Protein AF-0000000081799185 (afdb_homodimer)

Secondary structure (DSSP, 8-state):
--HHHHHHHHHHHHHHHTT--HHHHHHHHHHHHHT-TTSSSSTTPPP-TTS---EEEEEEETTT--EEEEEEE-SBS-HHHHHHHHHHHHHT-S-GGGPPPPSEEEHHHHHHHHHHHTPPB--HHHH--HHHHHHHHHHHHHHHHHHHHHHTT------------------------GGGS----EEEEEE-TTS-EEEEEEE--STTPPTTB--GGGSTTTSEEEE--BTTTB-EEEEEEEE-HHHHHHTTHHHHHHHHHHH-SS-HHHHHHHHHIIIIIT-GGGTT-SS--EEEEEEEEETTTEEEEEEEESSSEEEEEE--TT-SS-EEEEEE--TT--TTT--EEEEEEEPPP-/--HHHHHHHHHHHHHHHTT--HHHHHHHHHHHHHT-TTSSSSTTPPP-TTS---EEEEEEETTT--EEEEEEE-SBS-HHHHHHHHHHHHHT-S-GGGPPPPSEEEHHHHHHHHHHHTPPB--HHHH--HHHHHHHHHHHHHHHHHHHHHHTT------------------------GGGS----EEEEEE-TTS-EEEEEEE--STTPPTTB--GGGSTTTSEEEE---SSS--EEEEEEEE-HHHHHHTTHHHHHHHHHHH-SS-HHHHHHHHHIIIIIT-GGGTT-SS--EEEEEEEEETTTEEEEEEEESSSEEEEEE--TT-SS-EEEEEE--TT--TTT--EEEEEEEPPP-

InterPro domains:
  IPR000246 Peptidase T2, asparaginase 2 [PF01112] (11-325)
  IPR000246 Peptidase T2, asparaginase 2 [PTHR10188] (12-331)
  IPR029055 Nucleophile aminohydrolases, N-terminal [SSF56235] (9-328)
  IPR037464 Threonine aspartase 1 [cd04514] (6-342)

Organism: Acanthaster planci (NCBI:txid133434)

pLDDT: mean 87.76, std 18.67, range [28.98, 98.94]

Structure (mmCIF, N/CA/C/O backbone):
data_AF-0000000081799185-model_v1
#
loop_
_entity.id
_entity.type
_entity.pdbx_description
1 polymer 'Threonine aspartase 1-like isoform X2'
#
loop_
_atom_site.group_PDB
_atom_site.id
_atom_site.type_symbol
_atom_site.label_atom_id
_atom_site.label_alt_id
_atom_site.label_comp_id
_atom_site.label_asym_id
_atom_site.label_entity_id
_atom_site.label_seq_id
_atom_site.pdbx_PDB_ins_code
_atom_site.Cartn_x
_atom_site.Cartn_y
_atom_site.Cartn_z
_atom_site.occupancy
_atom_site.B_iso_or_equiv
_atom_site.auth_seq_id
_atom_site.auth_comp_id
_atom_site.auth_asym_id
_atom_site.auth_atom_id
_atom_site.pdbx_PDB_model_num
ATOM 1 N N . MET A 1 1 ? -13.062 -27.797 -14.539 1 36.69 1 MET A N 1
ATOM 2 C CA . MET A 1 1 ? -12.711 -26.656 -13.719 1 36.69 1 MET A CA 1
ATOM 3 C C . MET A 1 1 ? -11.352 -26.859 -13.055 1 36.69 1 MET A C 1
ATOM 5 O O . MET A 1 1 ? -10.664 -25.891 -12.727 1 36.69 1 MET A O 1
ATOM 9 N N . PRO A 1 2 ? -11.117 -28.219 -12.625 1 44.5 2 PRO A N 1
ATOM 10 C CA . PRO A 1 2 ? -9.93 -28.719 -11.93 1 44.5 2 PRO A CA 1
ATOM 11 C C . PRO A 1 2 ? -8.672 -28.672 -12.797 1 44.5 2 PRO A C 1
ATOM 13 O O . PRO A 1 2 ? -7.566 -28.906 -12.305 1 44.5 2 PRO A O 1
ATOM 16 N N . VAL A 1 3 ? -8.898 -28.375 -14.062 1 45.75 3 VAL A N 1
ATOM 17 C CA . VAL A 1 3 ? -7.82 -28.672 -15 1 45.75 3 VAL A CA 1
ATOM 18 C C . VAL A 1 3 ? -6.746 -27.594 -14.914 1 45.75 3 VAL A C 1
ATOM 20 O O . VAL A 1 3 ? -5.551 -27.891 -14.953 1 45.75 3 VAL A O 1
ATOM 23 N N . VAL A 1 4 ? -7.137 -26.297 -14.625 1 57.84 4 VAL A N 1
ATOM 24 C CA . VAL A 1 4 ? -6.168 -25.219 -14.75 1 57.84 4 VAL A CA 1
ATOM 25 C C . VAL A 1 4 ? -5.121 -25.328 -13.648 1 57.84 4 VAL A C 1
ATOM 27 O O . VAL A 1 4 ? -3.918 -25.328 -13.922 1 57.84 4 VAL A O 1
ATOM 30 N N . PRO A 1 5 ? -5.539 -25.766 -12.453 1 62.56 5 PRO A N 1
ATOM 31 C CA . PRO A 1 5 ? -4.504 -25.766 -11.414 1 62.56 5 PRO A CA 1
ATOM 32 C C . PRO A 1 5 ? -3.547 -26.938 -11.539 1 62.56 5 PRO A C 1
ATOM 34 O O . PRO A 1 5 ? -2.344 -26.797 -11.312 1 62.56 5 PRO A O 1
ATOM 37 N N . ALA A 1 6 ? -4.043 -28.047 -12.133 1 68 6 ALA A N 1
ATOM 38 C CA . ALA A 1 6 ? -3.158 -29.219 -12.195 1 68 6 ALA A CA 1
ATOM 39 C C . ALA A 1 6 ? -2.066 -29.016 -13.242 1 68 6 ALA A C 1
ATOM 41 O O . ALA A 1 6 ? -0.887 -29.25 -12.969 1 68 6 ALA A O 1
ATOM 42 N N . CYS A 1 7 ? -2.439 -28.531 -14.297 1 78.44 7 CYS A N 1
ATOM 43 C CA . CYS A 1 7 ? -1.465 -28.312 -15.359 1 78.44 7 CYS A CA 1
ATOM 44 C C . CYS A 1 7 ? -0.487 -27.203 -14.977 1 78.44 7 CYS A C 1
ATOM 46 O O . CYS A 1 7 ? 0.708 -27.297 -15.258 1 78.44 7 CYS A O 1
ATOM 48 N N . LEU A 1 8 ? -0.99 -26.344 -14.266 1 89.5 8 LEU A N 1
ATOM 49 C CA . LEU A 1 8 ? -0.182 -25.188 -13.867 1 89.5 8 LEU A CA 1
ATOM 50 C C . LEU A 1 8 ? 0.955 -25.625 -12.945 1 89.5 8 LEU A C 1
ATOM 52 O O . LEU A 1 8 ? 2.105 -25.219 -13.148 1 89.5 8 LEU A O 1
ATOM 56 N N . VAL A 1 9 ? 0.681 -26.469 -11.992 1 90.69 9 VAL A N 1
ATOM 57 C CA . VAL A 1 9 ? 1.696 -26.828 -11.008 1 90.69 9 VAL A CA 1
ATOM 58 C C . VAL A 1 9 ? 2.73 -27.75 -11.648 1 90.69 9 VAL A C 1
ATOM 60 O O . VAL A 1 9 ? 3.908 -27.734 -11.281 1 90.69 9 VAL A O 1
ATOM 63 N N . CYS A 1 10 ? 2.289 -28.5 -12.656 1 91.06 10 CYS A N 1
ATOM 64 C CA . CYS A 1 10 ? 3.232 -29.328 -13.391 1 91.06 10 CYS A CA 1
ATOM 65 C C . CYS A 1 10 ? 4.227 -28.484 -14.172 1 91.06 10 CYS A C 1
ATOM 67 O O . CYS A 1 10 ? 5.426 -28.75 -14.164 1 91.06 10 CYS A O 1
ATOM 69 N N . ILE A 1 11 ? 3.688 -27.516 -14.758 1 91.5 11 ILE A N 1
ATOM 70 C CA . ILE A 1 11 ? 4.535 -26.609 -15.523 1 91.5 11 ILE A CA 1
ATOM 71 C C . ILE A 1 11 ? 5.504 -25.891 -14.578 1 91.5 11 ILE A C 1
ATOM 73 O O . ILE A 1 11 ? 6.695 -25.781 -14.875 1 91.5 11 ILE A O 1
ATOM 77 N N . ALA A 1 12 ? 5 -25.391 -13.516 1 93.94 12 ALA A N 1
ATOM 78 C CA . ALA A 1 12 ? 5.832 -24.703 -12.523 1 93.94 12 ALA A CA 1
ATOM 79 C C . ALA A 1 12 ? 6.922 -25.625 -11.984 1 93.94 12 ALA A C 1
ATOM 81 O O . ALA A 1 12 ? 8.07 -25.203 -11.836 1 93.94 12 ALA A O 1
ATOM 82 N N . MET A 1 13 ? 6.566 -26.891 -11.75 1 94.06 13 MET A N 1
ATOM 83 C CA . MET A 1 13 ? 7.535 -27.844 -11.219 1 94.06 13 MET A CA 1
ATOM 84 C C . MET A 1 13 ? 8.617 -28.156 -12.25 1 94.06 13 MET A C 1
ATOM 86 O O . MET A 1 13 ? 9.789 -28.312 -11.898 1 94.06 13 MET A O 1
ATOM 90 N N . LYS A 1 14 ? 8.219 -28.25 -13.445 1 94.25 14 LYS A N 1
ATOM 91 C CA . LYS A 1 14 ? 9.203 -28.438 -14.508 1 94.25 14 LYS A CA 1
ATOM 92 C C . LYS A 1 14 ? 10.211 -27.297 -14.531 1 94.25 14 LYS A C 1
ATOM 94 O O . LYS A 1 14 ? 11.406 -27.516 -14.711 1 94.25 14 LYS A O 1
ATOM 99 N N . MET A 1 15 ? 9.719 -26.078 -14.359 1 96.38 15 MET A N 1
ATOM 100 C CA . MET A 1 15 ? 10.602 -24.922 -14.32 1 96.38 15 MET A CA 1
ATOM 101 C C . MET A 1 15 ? 11.594 -25.031 -13.164 1 96.38 15 MET A C 1
ATOM 103 O O . MET A 1 15 ? 12.766 -24.688 -13.32 1 96.38 15 MET A O 1
ATOM 107 N N . ILE A 1 16 ? 11.133 -25.516 -12.062 1 95 16 ILE A N 1
ATOM 108 C CA . ILE A 1 16 ? 12 -25.672 -10.891 1 95 16 ILE A CA 1
ATOM 109 C C . ILE A 1 16 ? 13.062 -26.719 -11.172 1 95 16 ILE A C 1
ATOM 111 O O . ILE A 1 16 ? 14.234 -26.531 -10.852 1 95 16 ILE A O 1
ATOM 115 N N . HIS A 1 17 ? 12.648 -27.812 -11.773 1 93.62 17 HIS A N 1
ATOM 116 C CA . HIS A 1 17 ? 13.586 -28.875 -12.141 1 93.62 17 HIS A CA 1
ATOM 117 C C . HIS A 1 17 ? 14.633 -28.359 -13.133 1 93.62 17 HIS A C 1
ATOM 119 O O . HIS A 1 17 ? 15.781 -28.797 -13.102 1 93.62 17 HIS A O 1
ATOM 125 N N . ASP A 1 18 ? 14.188 -27.422 -13.953 1 96.25 18 ASP A N 1
ATOM 126 C CA . ASP A 1 18 ? 15.102 -26.812 -14.914 1 96.25 18 ASP A CA 1
ATOM 127 C C . ASP A 1 18 ? 15.945 -25.719 -14.266 1 96.25 18 ASP A C 1
ATOM 129 O O . ASP A 1 18 ? 16.609 -24.953 -14.961 1 96.25 18 ASP A O 1
ATOM 133 N N . ARG A 1 19 ? 15.828 -25.484 -13.008 1 96.25 19 ARG A N 1
ATOM 134 C CA . ARG A 1 19 ? 16.641 -24.609 -12.164 1 96.25 19 ARG A CA 1
ATOM 135 C C . ARG A 1 19 ? 16.312 -23.141 -12.43 1 96.25 19 ARG A C 1
ATOM 137 O O . ARG A 1 19 ? 17.203 -22.281 -12.336 1 96.25 19 ARG A O 1
ATOM 144 N N . CYS A 1 20 ? 15.07 -22.938 -12.867 1 97.25 20 CYS A N 1
ATOM 145 C CA . CYS A 1 20 ? 14.609 -21.547 -12.922 1 97.25 20 CYS A CA 1
ATOM 146 C C . CYS A 1 20 ? 14.492 -20.953 -11.531 1 97.25 20 CYS A C 1
ATOM 148 O O . CYS A 1 20 ? 14.258 -21.672 -10.555 1 97.25 20 CYS A O 1
ATOM 150 N N . CYS A 1 21 ? 14.727 -19.609 -11.477 1 97.81 21 CYS A N 1
ATOM 151 C CA . CYS A 1 21 ? 14.625 -18.969 -10.172 1 97.81 21 CYS A CA 1
ATOM 152 C C . CYS A 1 21 ? 13.164 -18.812 -9.75 1 97.81 21 CYS A C 1
ATOM 154 O O . CYS A 1 21 ? 12.266 -18.828 -10.594 1 97.81 21 CYS A O 1
ATOM 156 N N . ALA A 1 22 ? 12.93 -18.734 -8.461 1 98.44 22 ALA A N 1
ATOM 157 C CA . ALA A 1 22 ? 11.586 -18.656 -7.883 1 98.44 22 ALA A CA 1
ATOM 158 C C . ALA A 1 22 ? 10.781 -17.531 -8.516 1 98.44 22 ALA A C 1
ATOM 160 O O . ALA A 1 22 ? 9.586 -17.672 -8.781 1 98.44 22 ALA A O 1
ATOM 161 N N . LEU A 1 23 ? 11.414 -16.406 -8.742 1 98.69 23 LEU A N 1
ATOM 162 C CA . LEU A 1 23 ? 10.773 -15.219 -9.305 1 98.69 23 LEU A CA 1
ATOM 163 C C . LEU A 1 23 ? 10.18 -15.531 -10.68 1 98.69 23 LEU A C 1
ATOM 165 O O . LEU A 1 23 ? 9.047 -15.156 -10.969 1 98.69 23 LEU A O 1
ATOM 169 N N . ASP A 1 24 ? 10.898 -16.234 -11.508 1 98.56 24 ASP A N 1
ATOM 170 C CA . ASP A 1 24 ? 10.43 -16.625 -12.836 1 98.56 24 ASP A CA 1
ATOM 171 C C . ASP A 1 24 ? 9.289 -17.625 -12.742 1 98.56 24 ASP A C 1
ATOM 173 O O . ASP A 1 24 ? 8.344 -17.578 -13.531 1 98.56 24 ASP A O 1
ATOM 177 N N . VAL A 1 25 ? 9.383 -18.5 -11.812 1 98.31 25 VAL A N 1
ATOM 178 C CA . VAL A 1 25 ? 8.406 -19.578 -11.664 1 98.31 25 VAL A CA 1
ATOM 179 C C . VAL A 1 25 ? 7.047 -18.984 -11.281 1 98.31 25 VAL A C 1
ATOM 181 O O . VAL A 1 25 ? 6.035 -19.297 -11.914 1 98.31 25 VAL A O 1
ATOM 184 N N . VAL A 1 26 ? 7.016 -18.109 -10.266 1 98.62 26 VAL A N 1
ATOM 185 C CA . VAL A 1 26 ? 5.73 -17.578 -9.836 1 98.62 26 VAL A CA 1
ATOM 186 C C . VAL A 1 26 ? 5.176 -16.641 -10.906 1 98.62 26 VAL A C 1
ATOM 188 O O . VAL A 1 26 ? 3.959 -16.562 -11.094 1 98.62 26 VAL A O 1
ATOM 191 N N . SER A 1 27 ? 6.055 -15.883 -11.578 1 98.62 27 SER A N 1
ATOM 192 C CA . SER A 1 27 ? 5.613 -15.023 -12.672 1 98.62 27 SER A CA 1
ATOM 193 C C . SER A 1 27 ? 4.93 -15.844 -13.766 1 98.62 27 SER A C 1
ATOM 195 O O . SER A 1 27 ? 3.854 -15.477 -14.242 1 98.62 27 SER A O 1
ATOM 197 N N . ALA A 1 28 ? 5.543 -16.938 -14.148 1 97.88 28 ALA A N 1
ATOM 198 C CA . ALA A 1 28 ? 4.984 -17.797 -15.18 1 97.88 28 ALA A CA 1
ATOM 199 C C . ALA A 1 28 ? 3.676 -18.438 -14.719 1 97.88 28 ALA A C 1
ATOM 201 O O . ALA A 1 28 ? 2.711 -18.516 -15.484 1 97.88 28 ALA A O 1
ATOM 202 N N . ALA A 1 29 ? 3.68 -18.891 -13.516 1 97.25 29 ALA A N 1
ATOM 203 C CA . ALA A 1 29 ? 2.496 -19.547 -12.961 1 97.25 29 ALA A CA 1
ATOM 204 C C . ALA A 1 29 ? 1.297 -18.594 -12.961 1 97.25 29 ALA A C 1
ATOM 206 O O . ALA A 1 29 ? 0.21 -18.969 -13.414 1 97.25 29 ALA A O 1
ATOM 207 N N . VAL A 1 30 ? 1.476 -17.391 -12.508 1 97.88 30 VAL A N 1
ATOM 208 C CA . VAL A 1 30 ? 0.372 -16.438 -12.414 1 97.88 30 VAL A CA 1
ATOM 209 C C . VAL A 1 30 ? -0.035 -15.977 -13.812 1 97.88 30 VAL A C 1
ATOM 211 O O . VAL A 1 30 ? -1.217 -15.75 -14.078 1 97.88 30 VAL A O 1
ATOM 214 N N . ALA A 1 31 ? 0.946 -15.875 -14.695 1 97.69 31 ALA A N 1
ATOM 215 C CA . ALA A 1 31 ? 0.608 -15.531 -16.078 1 97.69 31 ALA A CA 1
ATOM 216 C C . ALA A 1 31 ? -0.328 -16.562 -16.688 1 97.69 31 ALA A C 1
ATOM 218 O O . ALA A 1 31 ? -1.259 -16.219 -17.422 1 97.69 31 ALA A O 1
ATOM 219 N N . ILE A 1 32 ? -0.082 -17.844 -16.422 1 96.25 32 ILE A N 1
ATOM 220 C CA . ILE A 1 32 ? -0.935 -18.906 -16.906 1 96.25 32 ILE A CA 1
ATOM 221 C C . ILE A 1 32 ? -2.342 -18.766 -16.328 1 96.25 32 ILE A C 1
ATOM 223 O O . ILE A 1 32 ? -3.332 -18.938 -17.047 1 96.25 32 ILE A O 1
ATOM 227 N N . LEU A 1 33 ? -2.375 -18.406 -15.102 1 95.25 33 LEU A N 1
ATOM 228 C CA . LEU A 1 33 ? -3.672 -18.203 -14.469 1 95.25 33 LEU A CA 1
ATOM 229 C C . LEU A 1 33 ? -4.387 -17 -15.062 1 95.25 33 LEU A C 1
ATOM 231 O O . LEU A 1 33 ? -5.609 -17.016 -15.227 1 95.25 33 LEU A O 1
ATOM 235 N N . GLU A 1 34 ? -3.646 -15.938 -15.383 1 96.31 34 GLU A N 1
ATOM 236 C CA . GLU A 1 34 ? -4.207 -14.742 -16 1 96.31 34 GLU A CA 1
ATOM 237 C C . GLU A 1 34 ? -4.75 -15.055 -17.391 1 96.31 34 GLU A C 1
ATOM 239 O O . GLU A 1 34 ? -5.59 -14.312 -17.922 1 96.31 34 GLU A O 1
ATOM 244 N N . ASP A 1 35 ? -4.285 -16.109 -17.984 1 95.25 35 ASP A N 1
ATOM 245 C CA . ASP A 1 35 ? -4.711 -16.5 -19.328 1 95.25 35 ASP A CA 1
ATOM 246 C C . ASP A 1 35 ? -5.961 -17.375 -19.266 1 95.25 35 ASP A C 1
ATOM 248 O O . ASP A 1 35 ? -6.535 -17.719 -20.297 1 95.25 35 ASP A O 1
ATOM 252 N N . SER A 1 36 ? -6.379 -17.766 -18.094 1 92.19 36 SER A N 1
ATOM 253 C CA . SER A 1 36 ? -7.543 -18.641 -17.938 1 92.19 36 SER A CA 1
ATOM 254 C C . SER A 1 36 ? -8.828 -17.828 -17.875 1 92.19 36 SER A C 1
ATOM 256 O O . SER A 1 36 ? -8.938 -16.891 -17.078 1 92.19 36 SER A O 1
ATOM 258 N N . PRO A 1 37 ? -9.852 -18.25 -18.594 1 91.81 37 PRO A N 1
ATOM 259 C CA . PRO A 1 37 ? -11.125 -17.531 -18.562 1 91.81 37 PRO A CA 1
ATOM 260 C C . PRO A 1 37 ? -11.914 -17.797 -17.281 1 91.81 37 PRO A C 1
ATOM 262 O O . PRO A 1 37 ? -12.945 -17.172 -17.031 1 91.81 37 PRO A O 1
ATOM 265 N N . PHE A 1 38 ? -11.359 -18.656 -16.438 1 88.12 38 PHE A N 1
ATOM 266 C CA . PHE A 1 38 ? -12.109 -19.078 -15.266 1 88.12 38 PHE A CA 1
ATOM 267 C C . PHE A 1 38 ? -11.633 -18.328 -14.023 1 88.12 38 PHE A C 1
ATOM 269 O O . PHE A 1 38 ? -12.133 -18.578 -12.922 1 88.12 38 PHE A O 1
ATOM 276 N N . THR A 1 39 ? -10.711 -17.469 -14.195 1 91.44 39 THR A N 1
ATOM 277 C CA . THR A 1 39 ? -10.18 -16.719 -13.062 1 91.44 39 THR A CA 1
ATOM 278 C C . THR A 1 39 ? -10.539 -15.242 -13.18 1 91.44 39 THR A C 1
ATOM 280 O O . THR A 1 39 ? -11.031 -14.797 -14.219 1 91.44 39 THR A O 1
ATOM 283 N N . ASN A 1 40 ? -10.414 -14.516 -12.094 1 94.19 40 ASN A N 1
ATOM 284 C CA . ASN A 1 40 ? -10.641 -13.07 -12.055 1 94.19 40 ASN A CA 1
ATOM 285 C C . ASN A 1 40 ? -9.32 -12.305 -12.078 1 94.19 40 ASN A C 1
ATOM 287 O O . ASN A 1 40 ? -9 -11.594 -11.125 1 94.19 40 ASN A O 1
ATOM 291 N N . ALA A 1 41 ? -8.578 -12.461 -13.109 1 95.94 41 ALA A N 1
ATOM 292 C CA . ALA A 1 41 ? -7.293 -11.828 -13.398 1 95.94 41 ALA A CA 1
ATOM 293 C C . ALA A 1 41 ? -6.949 -11.945 -14.883 1 95.94 41 ALA A C 1
ATOM 295 O O . ALA A 1 41 ? -6.957 -13.047 -15.438 1 95.94 41 ALA A O 1
ATOM 296 N N . GLY A 1 42 ? -6.566 -10.828 -15.484 1 96.06 42 GLY A N 1
ATOM 297 C CA . GLY A 1 42 ? -6.391 -10.93 -16.922 1 96.06 42 GLY A CA 1
ATOM 298 C C . GLY A 1 42 ? -7.664 -11.312 -17.656 1 96.06 42 GLY A C 1
ATOM 299 O O . GLY A 1 42 ? -8.695 -10.656 -17.5 1 96.06 42 GLY A O 1
ATOM 300 N N . ILE A 1 43 ? -7.574 -12.336 -18.438 1 95.25 43 ILE A N 1
ATOM 301 C CA . ILE A 1 43 ? -8.781 -12.836 -19.094 1 95.25 43 ILE A CA 1
ATOM 302 C C . ILE A 1 43 ? -9.781 -13.305 -18.047 1 95.25 43 ILE A C 1
ATOM 304 O O . ILE A 1 43 ? -9.422 -14.023 -17.109 1 95.25 43 ILE A O 1
ATOM 308 N N . GLY A 1 44 ? -11.023 -12.836 -18.188 1 94.12 44 GLY A N 1
ATOM 309 C CA . GLY A 1 44 ? -12.055 -13.258 -17.266 1 94.12 44 GLY A CA 1
ATOM 310 C C . GLY A 1 44 ? -12.188 -12.344 -16.062 1 94.12 44 GLY A C 1
ATOM 311 O O . GLY A 1 44 ? -12.93 -12.648 -15.125 1 94.12 44 GLY A O 1
ATOM 312 N N . SER A 1 45 ? -11.539 -11.203 -16.078 1 96 45 SER A N 1
ATOM 313 C CA . SER A 1 45 ? -11.594 -10.25 -14.977 1 96 45 SER A CA 1
ATOM 314 C C . SER A 1 45 ? -12.977 -9.625 -14.844 1 96 45 SER A C 1
ATOM 316 O O . SER A 1 45 ? -13.672 -9.438 -15.844 1 96 45 SER A O 1
ATOM 318 N N . ASN A 1 46 ? -13.289 -9.336 -13.609 1 95.06 46 ASN A N 1
ATOM 319 C CA . ASN A 1 46 ? -14.492 -8.547 -13.359 1 95.06 46 ASN A CA 1
ATOM 320 C C . ASN A 1 46 ? -14.43 -7.188 -14.039 1 95.06 46 ASN A C 1
ATOM 322 O O . ASN A 1 46 ? -13.352 -6.617 -14.211 1 95.06 46 ASN A O 1
ATOM 326 N N . LEU A 1 47 ? -15.609 -6.734 -14.375 1 95.56 47 LEU A N 1
ATOM 327 C CA . LEU A 1 47 ? -15.68 -5.43 -15.023 1 95.56 47 LEU A CA 1
ATOM 328 C C . LEU A 1 47 ? -16.031 -4.344 -14.008 1 95.56 47 LEU A C 1
ATOM 330 O O . LEU A 1 47 ? -16.781 -4.582 -13.07 1 95.56 47 LEU A O 1
ATOM 334 N N . ASN A 1 48 ? -15.422 -3.158 -14.227 1 96 48 ASN A N 1
ATOM 335 C CA . ASN A 1 48 ? -15.742 -2.037 -13.352 1 96 48 ASN A CA 1
ATOM 336 C C . ASN A 1 48 ? -17.047 -1.364 -13.75 1 96 48 ASN A C 1
ATOM 338 O O . ASN A 1 48 ? -17.734 -1.827 -14.664 1 96 48 ASN A O 1
ATOM 342 N N . LEU A 1 49 ? -17.422 -0.3 -13.086 1 95 49 LEU A N 1
ATOM 343 C CA . LEU A 1 49 ? -18.703 0.389 -13.289 1 95 49 LEU A CA 1
ATOM 344 C C . LEU A 1 49 ? -18.859 0.814 -14.742 1 95 49 LEU A C 1
ATOM 346 O O . LEU A 1 49 ? -19.984 0.898 -15.25 1 95 49 LEU A O 1
ATOM 350 N N . CYS A 1 50 ? -17.734 1.039 -15.414 1 94.62 50 CYS A N 1
ATOM 351 C CA . CYS A 1 50 ? -17.766 1.541 -16.781 1 94.62 50 CYS A CA 1
ATOM 352 C C . CYS A 1 50 ? -17.625 0.402 -17.781 1 94.62 50 CYS A C 1
ATOM 354 O O . CYS A 1 50 ? -17.516 0.639 -18.984 1 94.62 50 CYS A O 1
ATOM 356 N N . GLY A 1 51 ? -17.547 -0.79 -17.312 1 94.5 51 GLY A N 1
ATOM 357 C CA . GLY A 1 51 ? -17.469 -1.94 -18.188 1 94.5 51 GLY A CA 1
ATOM 358 C C . GLY A 1 51 ? -16.062 -2.211 -18.688 1 94.5 51 GLY A C 1
ATOM 359 O O . GLY A 1 51 ? -15.875 -2.854 -19.719 1 94.5 51 GLY A O 1
ATOM 360 N N . ASN A 1 52 ? -15.094 -1.682 -17.984 1 96.06 52 ASN A N 1
ATOM 361 C CA . ASN A 1 52 ? -13.703 -1.892 -18.375 1 96.06 52 ASN A CA 1
ATOM 362 C C . ASN A 1 52 ? -13 -2.863 -17.422 1 96.06 52 ASN A C 1
ATOM 364 O O . ASN A 1 52 ? -13.469 -3.092 -16.297 1 96.06 52 ASN A O 1
ATOM 368 N N . VAL A 1 53 ? -11.93 -3.457 -17.984 1 97.31 53 VAL A N 1
ATOM 369 C CA . VAL A 1 53 ? -11.078 -4.316 -17.172 1 97.31 53 VAL A CA 1
ATOM 370 C C . VAL A 1 53 ? -9.906 -3.51 -16.609 1 97.31 53 VAL A C 1
ATOM 372 O O . VAL A 1 53 ? -9.172 -2.875 -17.375 1 97.31 53 VAL A O 1
ATOM 375 N N . GLU A 1 54 ? -9.766 -3.451 -15.367 1 98.25 54 GLU A N 1
ATOM 376 C CA . GLU A 1 54 ? -8.602 -2.916 -14.664 1 98.25 54 GLU A CA 1
ATOM 377 C C . GLU A 1 54 ? -8.039 -3.93 -13.672 1 98.25 54 GLU A C 1
ATOM 379 O O . GLU A 1 54 ? -8.734 -4.344 -12.742 1 98.25 54 GLU A O 1
ATOM 384 N N . CYS A 1 55 ? -6.766 -4.246 -13.82 1 98.56 55 CYS A N 1
ATOM 385 C CA . CYS A 1 55 ? -6.195 -5.289 -12.984 1 98.56 55 CYS A CA 1
ATOM 386 C C . CYS A 1 55 ? -5.176 -4.707 -12.008 1 98.56 55 CYS A C 1
ATOM 388 O O . CYS A 1 55 ? -4.527 -3.705 -12.312 1 98.56 55 CYS A O 1
ATOM 390 N N . ASP A 1 56 ? -5.098 -5.32 -10.867 1 98.81 56 ASP A N 1
ATOM 391 C CA . ASP A 1 56 ? -4.016 -5.156 -9.898 1 98.81 56 ASP A CA 1
ATOM 392 C C . ASP A 1 56 ? -3.125 -6.398 -9.859 1 98.81 56 ASP A C 1
ATOM 394 O O . ASP A 1 56 ? -3.609 -7.523 -10 1 98.81 56 ASP A O 1
ATOM 398 N N . ALA A 1 57 ? -1.84 -6.172 -9.656 1 98.94 57 ALA A N 1
ATOM 399 C CA . ALA A 1 57 ? -0.926 -7.301 -9.508 1 98.94 57 ALA A CA 1
ATOM 400 C C . ALA A 1 57 ? 0.355 -6.883 -8.789 1 98.94 57 ALA A C 1
ATOM 402 O O . ALA A 1 57 ? 0.687 -5.695 -8.742 1 98.94 57 ALA A O 1
ATOM 403 N N . SER A 1 58 ? 1.013 -7.848 -8.219 1 98.94 58 SER A N 1
ATOM 404 C CA . SER A 1 58 ? 2.326 -7.609 -7.633 1 98.94 58 SER A CA 1
ATOM 405 C C . SER A 1 58 ? 3.129 -8.898 -7.527 1 98.94 58 SER A C 1
ATOM 407 O O . SER A 1 58 ? 2.566 -10 -7.602 1 98.94 58 SER A O 1
ATOM 409 N N . ILE A 1 59 ? 4.387 -8.758 -7.41 1 98.94 59 ILE A N 1
ATOM 410 C CA . ILE A 1 59 ? 5.336 -9.852 -7.266 1 98.94 59 ILE A CA 1
ATOM 411 C C . ILE A 1 59 ? 6.48 -9.422 -6.344 1 98.94 59 ILE A C 1
ATOM 413 O O . ILE A 1 59 ? 6.859 -8.25 -6.32 1 98.94 59 ILE A O 1
ATOM 417 N N . MET A 1 60 ? 6.91 -10.32 -5.523 1 98.94 60 MET A N 1
ATOM 418 C CA . MET A 1 60 ? 8 -10.023 -4.605 1 98.94 60 MET A CA 1
ATOM 419 C C . MET A 1 60 ? 9.055 -11.125 -4.641 1 98.94 60 MET A C 1
ATOM 421 O O . MET A 1 60 ? 8.719 -12.312 -4.676 1 98.94 60 MET A O 1
ATOM 425 N N . ASP A 1 61 ? 10.273 -10.703 -4.691 1 98.81 61 ASP A N 1
ATOM 426 C CA . ASP A 1 61 ? 11.414 -11.609 -4.668 1 98.81 61 ASP A CA 1
ATOM 427 C C . ASP A 1 61 ? 12.016 -11.703 -3.268 1 98.81 61 ASP A C 1
ATOM 429 O O . ASP A 1 61 ? 12.5 -10.703 -2.729 1 98.81 61 ASP A O 1
ATOM 433 N N . GLY A 1 62 ? 12.07 -12.938 -2.76 1 98.38 62 GLY A N 1
ATOM 434 C CA . GLY A 1 62 ? 12.539 -13.125 -1.397 1 98.38 62 GLY A CA 1
ATOM 435 C C . GLY A 1 62 ? 14.031 -12.891 -1.244 1 98.38 62 GLY A C 1
ATOM 436 O O . GLY A 1 62 ? 14.508 -12.562 -0.155 1 98.38 62 GLY A O 1
ATOM 437 N N . ARG A 1 63 ? 14.742 -13.031 -2.254 1 96.75 63 ARG A N 1
ATOM 438 C CA . ARG A 1 63 ? 16.203 -12.906 -2.197 1 96.75 63 ARG A CA 1
ATOM 439 C C . ARG A 1 63 ? 16.625 -11.438 -2.211 1 96.75 63 ARG A C 1
ATOM 441 O O . ARG A 1 63 ? 17.344 -10.984 -1.322 1 96.75 63 ARG A O 1
ATOM 448 N N . SER A 1 64 ? 16.156 -10.75 -3.184 1 97.12 64 SER A N 1
ATOM 449 C CA . SER A 1 64 ? 16.562 -9.352 -3.326 1 97.12 64 SER A CA 1
ATOM 450 C C . SER A 1 64 ? 15.656 -8.438 -2.504 1 97.12 64 SER A C 1
ATOM 452 O O . SER A 1 64 ? 15.977 -7.258 -2.305 1 97.12 64 SER A O 1
ATOM 454 N N . LEU A 1 65 ? 14.492 -8.945 -2.141 1 98.19 65 LEU A N 1
ATOM 455 C CA . LEU A 1 65 ? 13.461 -8.234 -1.402 1 98.19 65 LEU A CA 1
ATOM 456 C C . LEU A 1 65 ? 12.883 -7.098 -2.24 1 98.19 65 LEU A C 1
ATOM 458 O O . LEU A 1 65 ? 12.305 -6.152 -1.697 1 98.19 65 LEU A O 1
ATOM 462 N N . GLN A 1 66 ? 13.102 -7.195 -3.602 1 98.38 66 GLN A N 1
ATOM 463 C CA . GLN A 1 66 ? 12.461 -6.25 -4.512 1 98.38 66 GLN A CA 1
ATOM 464 C C . GLN A 1 66 ? 10.984 -6.582 -4.699 1 98.38 66 GLN A C 1
ATOM 466 O O . GLN A 1 66 ? 10.578 -7.734 -4.547 1 98.38 66 GLN A O 1
ATOM 471 N N . TYR A 1 67 ? 10.281 -5.535 -5.012 1 98.75 67 TYR A N 1
ATOM 472 C CA . TYR A 1 67 ? 8.828 -5.582 -5.152 1 98.75 67 TYR A CA 1
ATOM 473 C C . TYR A 1 67 ? 8.375 -4.836 -6.402 1 98.75 67 TYR A C 1
ATOM 475 O O . TYR A 1 67 ? 8.875 -3.746 -6.695 1 98.75 67 TYR A O 1
ATOM 483 N N . GLY A 1 68 ? 7.543 -5.434 -7.219 1 98.88 68 GLY A N 1
ATOM 484 C CA . GLY A 1 68 ? 6.934 -4.809 -8.383 1 98.88 68 GLY A CA 1
ATOM 485 C C . GLY A 1 68 ? 5.422 -4.93 -8.398 1 98.88 68 GLY A C 1
ATOM 486 O O . GLY A 1 68 ? 4.875 -6.008 -8.164 1 98.88 68 GLY A O 1
ATOM 487 N N . ALA A 1 69 ? 4.746 -3.795 -8.672 1 98.94 69 ALA A N 1
ATOM 488 C CA . ALA A 1 69 ? 3.289 -3.838 -8.641 1 98.94 69 ALA A CA 1
ATOM 489 C C . ALA A 1 69 ? 2.689 -2.891 -9.68 1 98.94 69 ALA A C 1
ATOM 491 O O . ALA A 1 69 ? 3.297 -1.874 -10.023 1 98.94 69 ALA A O 1
ATOM 492 N N . VAL A 1 70 ? 1.519 -3.238 -10.125 1 98.94 70 VAL A N 1
ATOM 493 C CA . VAL A 1 70 ? 0.695 -2.369 -10.961 1 98.94 70 VAL A CA 1
ATOM 494 C C . VAL A 1 70 ? -0.716 -2.283 -10.383 1 98.94 70 VAL A C 1
ATOM 496 O O . VAL A 1 70 ? -1.183 -3.217 -9.727 1 98.94 70 VAL A O 1
ATOM 499 N N . GLY A 1 71 ? -1.324 -1.169 -10.555 1 98.88 71 GLY A N 1
ATOM 500 C CA . GLY A 1 71 ? -2.686 -0.955 -10.086 1 98.88 71 GLY A CA 1
ATOM 501 C C . GLY A 1 71 ? -3.586 -0.34 -11.141 1 98.88 71 GLY A C 1
ATOM 502 O O . GLY A 1 71 ? -3.15 0.512 -11.922 1 98.88 71 GLY A O 1
ATOM 503 N N . ALA A 1 72 ? -4.824 -0.835 -11.133 1 98.75 72 ALA A N 1
ATOM 504 C CA . ALA A 1 72 ? -5.828 -0.346 -12.07 1 98.75 72 ALA A CA 1
ATOM 505 C C . ALA A 1 72 ? -5.277 -0.31 -13.492 1 98.75 72 ALA A C 1
ATOM 507 O O . ALA A 1 72 ? -5.418 0.693 -14.195 1 98.75 72 ALA A O 1
ATOM 508 N N . LEU A 1 73 ? -4.582 -1.324 -13.852 1 98.75 73 LEU A N 1
ATOM 509 C CA . LEU A 1 73 ? -3.951 -1.426 -15.164 1 98.75 73 LEU A CA 1
ATOM 510 C C . LEU A 1 73 ? -4.914 -2.021 -16.188 1 98.75 73 LEU A C 1
ATOM 512 O O . LEU A 1 73 ? -5.441 -3.115 -15.977 1 98.75 73 LEU A O 1
ATOM 516 N N . SER A 1 74 ? -5.148 -1.33 -17.203 1 97.94 74 SER A N 1
ATOM 517 C CA . 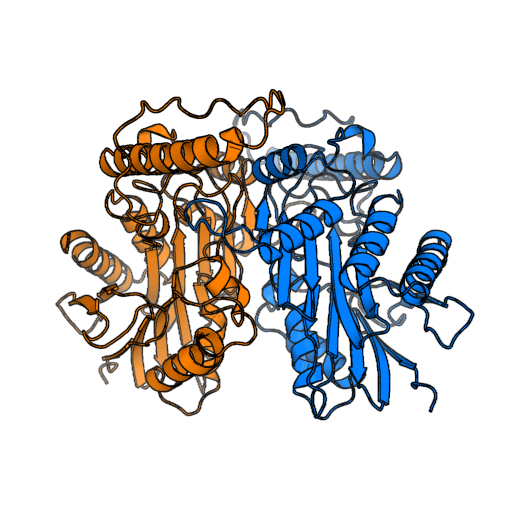SER A 1 74 ? -5.934 -1.816 -18.328 1 97.94 74 SER A CA 1
ATOM 518 C C . SER A 1 74 ? -5.055 -2.059 -19.547 1 97.94 74 SER A C 1
ATOM 520 O O . SER A 1 74 ? -3.934 -1.554 -19.625 1 97.94 74 SER A O 1
ATOM 522 N N . GLY A 1 75 ? -5.523 -2.896 -20.359 1 97.44 75 GLY A N 1
ATOM 523 C CA . GLY A 1 75 ? -4.891 -3.043 -21.672 1 97.44 75 GLY A CA 1
ATOM 524 C C . GLY A 1 75 ? -3.736 -4.027 -21.656 1 97.44 75 GLY A C 1
ATOM 525 O O . GLY A 1 75 ? -2.926 -4.047 -22.594 1 97.44 75 GLY A O 1
ATOM 526 N N . VAL A 1 76 ? -3.564 -4.789 -20.656 1 98.19 76 VAL A N 1
ATOM 527 C CA . VAL A 1 76 ? -2.504 -5.789 -20.578 1 98.19 76 VAL A CA 1
ATOM 528 C C . VAL A 1 76 ? -3.09 -7.133 -20.156 1 98.19 76 VAL A C 1
ATOM 530 O O . VAL A 1 76 ? -3.768 -7.227 -19.125 1 98.19 76 VAL A O 1
ATOM 533 N N . GLN A 1 77 ? -2.836 -8.148 -20.938 1 98 77 GLN A N 1
ATOM 534 C CA . GLN A 1 77 ? -3.387 -9.469 -20.656 1 98 77 GLN A CA 1
ATOM 535 C C . GLN A 1 77 ? -2.748 -10.086 -19.422 1 98 77 GLN A C 1
ATOM 537 O O . GLN A 1 77 ? -3.42 -10.781 -18.656 1 98 77 GLN A O 1
ATOM 542 N N . ASN A 1 78 ? -1.43 -9.844 -19.328 1 98.5 78 ASN A N 1
ATOM 543 C CA . ASN A 1 78 ? -0.687 -10.406 -18.203 1 98.5 78 ASN A CA 1
ATOM 544 C C . ASN A 1 78 ? -0.04 -9.312 -17.359 1 98.5 78 ASN A C 1
ATOM 546 O O . ASN A 1 78 ? 1.172 -9.102 -17.438 1 98.5 78 ASN A O 1
ATOM 550 N N . PRO A 1 79 ? -0.785 -8.742 -16.438 1 98.81 79 PRO A N 1
ATOM 551 C CA . PRO A 1 79 ? -0.228 -7.711 -15.562 1 98.81 79 PRO A CA 1
ATOM 552 C C . PRO A 1 79 ? 1 -8.188 -14.789 1 98.81 79 PRO A C 1
ATOM 554 O O . PRO A 1 79 ? 1.899 -7.395 -14.508 1 98.81 79 PRO A O 1
ATOM 557 N N . ILE A 1 80 ? 1.096 -9.453 -14.5 1 98.88 80 ILE A N 1
ATOM 558 C CA . ILE A 1 80 ? 2.182 -9.992 -13.68 1 98.88 80 ILE A CA 1
ATOM 559 C C . ILE A 1 80 ? 3.506 -9.844 -14.422 1 98.88 80 ILE A C 1
ATOM 561 O O . ILE A 1 80 ? 4.562 -9.695 -13.805 1 98.88 80 ILE A O 1
ATOM 565 N N . LYS A 1 81 ? 3.414 -9.852 -15.703 1 98.81 81 LYS A N 1
ATOM 566 C CA . LYS A 1 81 ? 4.6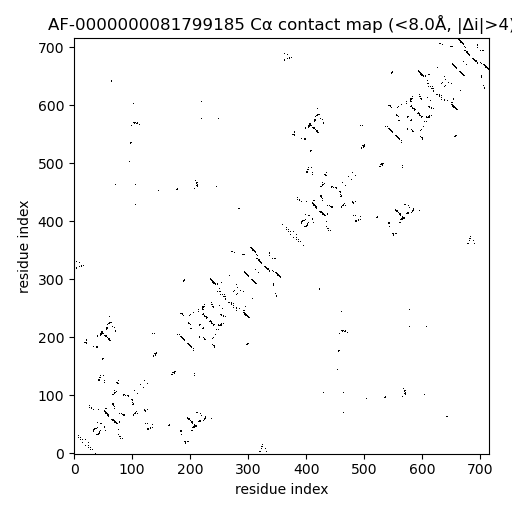29 -9.672 -16.5 1 98.81 81 LYS A CA 1
ATOM 567 C C . LYS A 1 81 ? 5.172 -8.25 -16.359 1 98.81 81 LYS A C 1
ATOM 569 O O . LYS A 1 81 ? 6.383 -8.039 -16.391 1 98.81 81 LYS A O 1
ATOM 574 N N . VAL A 1 82 ? 4.285 -7.312 -16.25 1 98.94 82 VAL A N 1
ATOM 575 C CA . VAL A 1 82 ? 4.715 -5.938 -16 1 98.94 82 VAL A CA 1
ATOM 576 C C . VAL A 1 82 ? 5.395 -5.84 -14.641 1 98.94 82 VAL A C 1
ATOM 578 O O . VAL A 1 82 ? 6.441 -5.203 -14.508 1 98.94 82 VAL A O 1
ATOM 581 N N . CYS A 1 83 ? 4.844 -6.508 -13.648 1 98.94 83 CYS A N 1
ATOM 582 C CA . CYS A 1 83 ? 5.422 -6.508 -12.312 1 98.94 83 CYS A CA 1
ATOM 583 C C . CYS A 1 83 ? 6.824 -7.109 -12.32 1 98.94 83 CYS A C 1
ATOM 585 O O . CYS A 1 83 ? 7.742 -6.562 -11.711 1 98.94 83 CYS A O 1
ATOM 587 N N . ARG A 1 84 ? 6.953 -8.195 -13.008 1 98.81 84 ARG A N 1
ATOM 588 C CA . ARG A 1 84 ? 8.258 -8.844 -13.109 1 98.81 84 ARG A CA 1
ATOM 589 C C . ARG A 1 84 ? 9.273 -7.926 -13.773 1 98.81 84 ARG A C 1
ATOM 591 O O . ARG A 1 84 ? 10.43 -7.867 -13.359 1 98.81 84 ARG A O 1
ATOM 598 N N . ALA A 1 85 ? 8.828 -7.266 -14.797 1 98.75 85 ALA A N 1
ATOM 599 C CA . ALA A 1 85 ? 9.695 -6.336 -15.508 1 98.75 85 ALA A CA 1
ATOM 600 C C . ALA A 1 85 ? 10.141 -5.188 -14.602 1 98.75 85 ALA A C 1
ATOM 602 O O . ALA A 1 85 ? 11.273 -4.723 -14.688 1 98.75 85 ALA A O 1
ATOM 603 N N . LEU A 1 86 ? 9.289 -4.73 -13.781 1 98.81 86 LEU A N 1
ATOM 604 C CA . LEU A 1 86 ? 9.625 -3.668 -12.844 1 98.81 86 LEU A CA 1
ATOM 605 C C . LEU A 1 86 ? 10.75 -4.102 -11.914 1 98.81 86 LEU A C 1
ATOM 607 O O . LEU A 1 86 ? 11.68 -3.332 -11.648 1 98.81 86 LEU A O 1
ATOM 611 N N . ILE A 1 87 ? 10.68 -5.328 -11.422 1 98.62 87 ILE A N 1
ATOM 612 C CA . ILE A 1 87 ? 11.734 -5.84 -10.555 1 98.62 87 ILE A CA 1
ATOM 613 C C . ILE A 1 87 ? 13.055 -5.91 -11.32 1 98.62 87 ILE A C 1
ATOM 615 O O . ILE A 1 87 ? 14.109 -5.559 -10.789 1 98.62 87 ILE A O 1
ATOM 619 N N . GLN A 1 88 ? 12.93 -6.363 -12.547 1 97.94 88 GLN A N 1
ATOM 620 C CA . GLN A 1 88 ? 14.133 -6.441 -13.367 1 97.94 88 GLN A CA 1
ATOM 621 C C . GLN A 1 88 ? 14.789 -5.066 -13.523 1 97.94 88 GLN A C 1
ATOM 623 O O . GLN A 1 88 ? 16.016 -4.945 -13.445 1 97.94 88 GLN A O 1
ATOM 628 N N . GLU A 1 89 ? 14.008 -4.043 -13.742 1 97.44 89 GLU A N 1
ATOM 629 C CA . GLU A 1 89 ? 14.531 -2.688 -13.867 1 97.44 89 GLU A CA 1
ATOM 630 C C . GLU A 1 89 ? 15.156 -2.219 -12.555 1 97.44 89 GLU A C 1
ATOM 632 O O . GLU A 1 89 ? 16.188 -1.549 -12.555 1 97.44 89 GLU A O 1
ATOM 637 N N . GLN A 1 90 ? 14.555 -2.547 -11.484 1 97.25 90 GLN A N 1
ATOM 638 C CA . GLN A 1 90 ? 15.078 -2.182 -10.172 1 97.25 90 GLN A CA 1
ATOM 639 C C . GLN A 1 90 ? 16.438 -2.814 -9.93 1 97.25 90 GLN A C 1
ATOM 641 O O . GLN A 1 90 ? 17.344 -2.176 -9.375 1 97.25 90 GLN A O 1
ATOM 646 N N . MET A 1 91 ? 16.594 -4.02 -10.375 1 95.88 91 MET A N 1
ATOM 647 C CA . MET A 1 91 ? 17.828 -4.777 -10.141 1 95.88 91 MET A CA 1
ATOM 648 C C . MET A 1 91 ? 19 -4.176 -10.914 1 95.88 91 MET A C 1
ATOM 650 O O . MET A 1 91 ? 20.156 -4.422 -10.578 1 95.88 91 MET A O 1
ATOM 654 N N . LYS A 1 92 ? 18.672 -3.334 -11.891 1 95.38 92 LYS A N 1
ATOM 655 C CA . LYS A 1 92 ? 19.719 -2.691 -12.68 1 95.38 92 LYS A CA 1
ATOM 656 C C . LYS A 1 92 ? 20.297 -1.488 -11.945 1 95.38 92 LYS A C 1
ATOM 658 O O . LYS A 1 92 ? 21.344 -0.958 -12.336 1 95.38 92 LYS A O 1
ATOM 663 N N . GLY A 1 93 ? 19.672 -1.117 -10.898 1 92.44 93 GLY A N 1
ATOM 664 C CA . GLY A 1 93 ? 20.125 0.056 -10.164 1 92.44 93 GLY A CA 1
ATOM 665 C C . GLY A 1 93 ? 19.438 1.333 -10.594 1 92.44 93 GLY A C 1
ATOM 666 O O . GLY A 1 93 ? 18.375 1.286 -11.234 1 92.44 93 GLY A O 1
ATOM 667 N N . PRO A 1 94 ? 20.016 2.482 -10.211 1 91.44 94 PRO A N 1
ATOM 668 C CA . PRO A 1 94 ? 19.375 3.76 -10.531 1 91.44 94 PRO A CA 1
ATOM 669 C C . PRO A 1 94 ? 19.312 4.027 -12.031 1 91.44 94 PRO A C 1
ATOM 671 O O . PRO A 1 94 ? 20.188 3.582 -12.781 1 91.44 94 PRO A O 1
ATOM 674 N N . LEU A 1 95 ? 18.25 4.707 -12.422 1 91.81 95 LEU A N 1
ATOM 675 C CA . LEU A 1 95 ? 18.094 5.148 -13.805 1 91.81 95 LEU A CA 1
ATOM 676 C C . LEU A 1 95 ? 19.047 6.305 -14.109 1 91.81 95 LEU A C 1
ATOM 678 O O . LEU A 1 95 ? 19.812 6.734 -13.242 1 91.81 95 LEU A O 1
ATOM 682 N N . SER A 1 96 ? 19.016 6.719 -15.375 1 88.75 96 SER A N 1
ATOM 683 C CA . SER A 1 96 ? 19.859 7.836 -15.781 1 88.75 96 SER A CA 1
ATOM 684 C C . SER A 1 96 ? 19.672 9.039 -14.867 1 88.75 96 SER A C 1
ATOM 686 O O . SER A 1 96 ? 18.547 9.344 -14.461 1 88.75 96 SER A O 1
ATOM 688 N N . CYS A 1 97 ? 20.781 9.68 -14.531 1 87.88 97 CYS A N 1
ATOM 689 C CA . CYS A 1 97 ? 20.812 10.875 -13.695 1 87.88 97 CYS A CA 1
ATOM 690 C C . CYS A 1 97 ? 20.375 10.547 -12.266 1 87.88 97 CYS A C 1
ATOM 692 O O . CYS A 1 97 ? 19.828 11.406 -11.57 1 87.88 97 CYS A O 1
ATOM 694 N N . GLY A 1 98 ? 20.484 9.297 -11.891 1 87.38 98 GLY A N 1
ATOM 695 C CA . GLY A 1 98 ? 20.266 8.891 -10.516 1 87.38 98 GLY A CA 1
ATOM 696 C C . GLY A 1 98 ? 18.797 8.758 -10.164 1 87.38 98 GLY A C 1
ATOM 697 O O . GLY A 1 98 ? 18.422 8.695 -8.992 1 87.38 98 GLY A O 1
ATOM 698 N N . ARG A 1 99 ? 17.969 8.719 -11.148 1 91.31 99 ARG A N 1
ATOM 699 C CA . ARG A 1 99 ? 16.531 8.586 -10.898 1 91.31 99 ARG A CA 1
ATOM 700 C C . ARG A 1 99 ? 16.203 7.215 -10.32 1 91.31 99 ARG A C 1
ATOM 702 O O . ARG A 1 99 ? 16.891 6.234 -10.594 1 91.31 99 ARG A O 1
ATOM 709 N N . ILE A 1 100 ? 15.203 7.195 -9.539 1 92.69 100 ILE A N 1
ATOM 710 C CA . ILE A 1 100 ? 14.82 5.973 -8.844 1 92.69 100 ILE A CA 1
ATOM 711 C C . ILE A 1 100 ? 13.828 5.18 -9.695 1 92.69 100 ILE A C 1
ATOM 713 O O . ILE A 1 100 ? 12.789 5.707 -10.102 1 92.69 100 ILE A O 1
ATOM 717 N N . PRO A 1 101 ? 14.188 3.926 -9.984 1 96.19 101 PRO A N 1
ATOM 718 C CA . PRO A 1 101 ? 13.195 3.109 -10.68 1 96.19 101 PRO A CA 1
ATOM 719 C C . PRO A 1 101 ? 11.93 2.879 -9.859 1 96.19 101 PRO A C 1
ATOM 721 O O . PRO A 1 101 ? 12.016 2.639 -8.648 1 96.19 101 PRO A O 1
ATOM 724 N N . PRO A 1 102 ? 10.82 2.896 -10.516 1 97.94 102 PRO A N 1
ATOM 725 C CA . PRO A 1 102 ? 9.57 2.742 -9.758 1 97.94 102 PRO A CA 1
ATOM 726 C C . PRO A 1 102 ? 9.328 1.305 -9.305 1 97.94 102 PRO A C 1
ATOM 728 O O . PRO A 1 102 ? 9.656 0.36 -10.023 1 97.94 102 PRO A O 1
ATOM 731 N N . CYS A 1 103 ? 8.672 1.188 -8.109 1 98.25 103 CYS A N 1
ATOM 732 C CA . CYS A 1 103 ? 8.195 -0.098 -7.613 1 98.25 103 CYS A CA 1
ATOM 733 C C . CYS A 1 103 ? 6.746 -0.339 -8.031 1 98.25 103 CYS A C 1
ATOM 735 O O . CYS A 1 103 ? 6.332 -1.483 -8.219 1 98.25 103 CYS A O 1
ATOM 737 N N . VAL A 1 104 ? 6.023 0.729 -8.078 1 98.88 104 VAL A N 1
ATOM 738 C CA . VAL A 1 104 ? 4.582 0.641 -8.305 1 98.88 104 VAL A CA 1
ATOM 739 C C . VAL A 1 104 ? 4.168 1.631 -9.391 1 98.88 104 VAL A C 1
ATOM 741 O O . VAL A 1 104 ? 4.477 2.822 -9.305 1 98.88 104 VAL A O 1
ATOM 744 N N . LEU A 1 105 ? 3.504 1.147 -10.375 1 98.94 105 LEU A N 1
ATOM 745 C CA . LEU A 1 105 ? 2.918 1.978 -11.422 1 98.94 105 LEU A CA 1
ATOM 746 C C . LEU A 1 105 ? 1.421 1.721 -11.547 1 98.94 105 LEU A C 1
ATOM 748 O O . LEU A 1 105 ? 0.964 0.589 -11.375 1 98.94 105 LEU A O 1
ATOM 752 N N . VAL A 1 106 ? 0.682 2.814 -11.914 1 98.94 106 VAL A N 1
ATOM 753 C CA . VAL A 1 106 ? -0.767 2.643 -11.961 1 98.94 106 VAL A CA 1
ATOM 754 C C . VAL A 1 106 ? -1.326 3.291 -13.227 1 98.94 106 VAL A C 1
ATOM 756 O O . VAL A 1 106 ? -0.66 4.117 -13.852 1 98.94 106 VAL A O 1
ATOM 759 N N . GLY A 1 107 ? -2.502 2.857 -13.586 1 98.5 107 GLY A N 1
ATOM 760 C CA . GLY A 1 107 ? -3.301 3.502 -14.617 1 98.5 107 GLY A CA 1
ATOM 761 C C . GLY A 1 107 ? -2.602 3.561 -15.961 1 98.5 107 GLY A C 1
ATOM 762 O O . GLY A 1 107 ? -1.913 2.615 -16.359 1 98.5 107 GLY A O 1
ATOM 763 N N . ASN A 1 108 ? -2.832 4.656 -16.625 1 97.94 108 ASN A N 1
ATOM 764 C CA . ASN A 1 108 ? -2.295 4.844 -17.969 1 97.94 108 ASN A CA 1
ATOM 765 C C . ASN A 1 108 ? -0.77 4.902 -17.953 1 97.94 108 ASN A C 1
ATOM 767 O O . ASN A 1 108 ? -0.12 4.473 -18.906 1 97.94 108 ASN A O 1
ATOM 771 N N . GLY A 1 109 ? -0.275 5.422 -16.891 1 98.5 109 GLY A N 1
ATOM 772 C CA . GLY A 1 109 ? 1.174 5.438 -16.781 1 98.5 109 GLY A CA 1
ATOM 773 C C . GLY A 1 109 ? 1.787 4.051 -16.797 1 98.5 109 GLY A C 1
ATOM 774 O O . GLY A 1 109 ? 2.812 3.828 -17.453 1 98.5 109 GLY A O 1
ATOM 775 N N . ALA A 1 110 ? 1.139 3.162 -16.125 1 98.81 110 ALA A N 1
ATOM 776 C CA . ALA A 1 110 ? 1.604 1.777 -16.125 1 98.81 110 ALA A CA 1
ATOM 777 C C . ALA A 1 110 ? 1.527 1.164 -17.516 1 98.81 110 ALA A C 1
ATOM 779 O O . ALA A 1 110 ? 2.434 0.437 -17.922 1 98.81 110 ALA A O 1
ATOM 780 N N . LEU A 1 111 ? 0.431 1.452 -18.188 1 98.56 111 LEU A N 1
ATOM 781 C CA . LEU A 1 111 ? 0.267 0.94 -19.547 1 98.56 111 LEU A CA 1
ATOM 782 C C . LEU A 1 111 ? 1.364 1.469 -20.469 1 98.56 111 LEU A C 1
ATOM 784 O O . LEU A 1 111 ? 1.943 0.712 -21.25 1 98.56 111 LEU A O 1
ATOM 788 N N . GLN A 1 112 ? 1.616 2.73 -20.359 1 98.06 112 GLN A N 1
ATOM 789 C CA . GLN A 1 112 ? 2.664 3.336 -21.172 1 98.06 112 GLN A CA 1
ATOM 790 C C . GLN A 1 112 ? 4.023 2.709 -20.875 1 98.06 112 GLN A C 1
ATOM 792 O O . GLN A 1 112 ? 4.801 2.436 -21.797 1 98.06 112 GLN A O 1
ATOM 797 N N . TRP A 1 113 ? 4.301 2.537 -19.672 1 98.44 113 TRP A N 1
ATOM 798 C CA . TRP A 1 113 ? 5.555 1.908 -19.266 1 98.44 113 TRP A CA 1
ATOM 799 C C . TRP A 1 113 ? 5.672 0.505 -19.859 1 98.44 113 TRP A C 1
ATOM 801 O O . TRP A 1 113 ? 6.73 0.126 -20.359 1 98.44 113 TRP A O 1
ATOM 811 N N . ALA A 1 114 ? 4.598 -0.276 -19.75 1 98.56 114 ALA A N 1
ATOM 812 C CA . ALA A 1 114 ? 4.562 -1.636 -20.281 1 98.56 114 ALA A CA 1
ATOM 813 C C . ALA A 1 114 ? 4.828 -1.645 -21.781 1 98.56 114 ALA A C 1
ATOM 815 O O . ALA A 1 114 ? 5.621 -2.451 -22.266 1 98.56 114 ALA A O 1
ATOM 816 N N . ARG A 1 115 ? 4.172 -0.725 -22.422 1 97.44 115 ARG A N 1
ATOM 817 C CA . ARG A 1 115 ? 4.363 -0.598 -23.859 1 97.44 115 ARG A CA 1
ATOM 818 C C . ARG A 1 115 ? 5.824 -0.311 -24.203 1 97.44 115 ARG A C 1
ATOM 820 O O . ARG A 1 115 ? 6.398 -0.946 -25.078 1 97.44 115 ARG A O 1
ATOM 827 N N . ASN A 1 116 ? 6.395 0.593 -23.484 1 96.38 116 ASN A N 1
ATOM 828 C CA . ASN A 1 116 ? 7.781 0.978 -23.719 1 96.38 116 ASN A CA 1
ATOM 829 C C . ASN A 1 116 ? 8.742 -0.172 -23.422 1 96.38 116 ASN A C 1
ATOM 831 O O . ASN A 1 116 ? 9.805 -0.27 -24.031 1 96.38 116 ASN A O 1
ATOM 835 N N . TYR A 1 117 ? 8.367 -1.021 -22.516 1 96.44 117 TYR A N 1
ATOM 836 C CA . TYR A 1 117 ? 9.203 -2.158 -22.156 1 96.44 117 TYR A CA 1
ATOM 837 C C . TYR A 1 117 ? 9.07 -3.283 -23.172 1 96.44 117 TYR A C 1
ATOM 839 O O . TYR A 1 117 ? 9.875 -4.219 -23.188 1 96.44 117 TYR A O 1
ATOM 847 N N . GLY A 1 118 ? 7.992 -3.258 -23.984 1 97.12 118 GLY A N 1
ATOM 848 C CA . GLY A 1 118 ? 7.824 -4.254 -25.031 1 97.12 118 GLY A CA 1
ATOM 849 C C . GLY A 1 118 ? 6.711 -5.246 -24.734 1 97.12 118 GLY A C 1
ATOM 850 O O . GLY A 1 118 ? 6.605 -6.277 -25.391 1 97.12 118 GLY A O 1
ATOM 851 N N . ILE A 1 119 ? 5.957 -4.984 -23.734 1 97.44 119 ILE A N 1
ATOM 852 C CA . ILE A 1 119 ? 4.82 -5.848 -23.422 1 97.44 119 ILE A CA 1
ATOM 853 C C . ILE A 1 119 ? 3.643 -5.488 -24.328 1 97.44 119 ILE A C 1
ATOM 855 O O . ILE A 1 119 ? 3.295 -4.312 -24.469 1 97.44 119 ILE A O 1
ATOM 859 N N . GLN A 1 120 ? 3.047 -6.469 -24.906 1 94.94 120 GLN A N 1
ATOM 860 C CA . GLN A 1 120 ? 2 -6.266 -25.891 1 94.94 120 GLN A CA 1
ATOM 861 C C . GLN A 1 120 ? 0.718 -5.75 -25.25 1 94.94 120 GLN A C 1
ATOM 863 O O . GLN A 1 120 ? 0.254 -6.305 -24.25 1 94.94 120 GLN A O 1
ATOM 868 N N . GLU A 1 121 ? 0.257 -4.707 -25.812 1 96.38 121 GLU A N 1
ATOM 869 C CA . GLU A 1 121 ? -1.032 -4.176 -25.375 1 96.38 121 GLU A CA 1
ATOM 870 C C . GLU A 1 121 ? -2.186 -4.984 -25.969 1 96.38 121 GLU A C 1
ATOM 872 O O . GLU A 1 121 ? -2.061 -5.555 -27.047 1 96.38 121 GLU A O 1
ATOM 877 N N . THR A 1 122 ? -3.215 -5.074 -25.234 1 95.94 122 THR A N 1
ATOM 878 C CA . THR A 1 122 ? -4.414 -5.754 -25.703 1 95.94 122 THR A CA 1
ATOM 879 C C . THR A 1 122 ? -5.645 -4.867 -25.531 1 95.94 122 THR A C 1
ATOM 881 O O . THR A 1 122 ? -5.559 -3.789 -24.938 1 95.94 122 THR A O 1
ATOM 884 N N . THR A 1 123 ? -6.723 -5.285 -26.125 1 92.44 123 THR A N 1
ATOM 885 C CA . THR A 1 123 ? -7.973 -4.539 -26 1 92.44 123 THR A CA 1
ATOM 886 C C . THR A 1 123 ? -8.828 -5.113 -24.875 1 92.44 123 THR A C 1
ATOM 888 O O . THR A 1 123 ? -8.68 -6.281 -24.5 1 92.44 123 THR A O 1
ATOM 891 N N . THR A 1 124 ? -9.633 -4.281 -24.344 1 89.56 124 THR A N 1
ATOM 892 C CA . THR A 1 124 ? -10.562 -4.734 -23.312 1 89.56 124 THR A CA 1
ATOM 893 C C . THR A 1 124 ? -11.398 -5.906 -23.812 1 89.56 124 THR A C 1
ATOM 895 O O . THR A 1 124 ? -11.656 -6.859 -23.078 1 89.56 124 THR A O 1
ATOM 898 N N . SER A 1 125 ? -11.828 -5.848 -25.031 1 92.38 125 SER A N 1
ATOM 899 C CA . SER A 1 125 ? -12.695 -6.863 -25.609 1 92.38 125 SER A CA 1
ATOM 900 C C . SER A 1 125 ? -12.031 -8.234 -25.594 1 92.38 125 SER A C 1
ATOM 902 O O . SER A 1 125 ? -12.703 -9.258 -25.438 1 92.38 125 SER A O 1
ATOM 904 N N . SER A 1 126 ? -10.758 -8.227 -25.75 1 93.88 126 SER A N 1
ATOM 905 C CA . SER A 1 126 ? -10.023 -9.484 -25.781 1 93.88 126 SER A CA 1
ATOM 906 C C . SER A 1 126 ? -9.953 -10.125 -24.391 1 93.88 126 SER A C 1
ATOM 908 O O . SER A 1 126 ? -9.648 -11.305 -24.266 1 93.88 126 SER A O 1
ATOM 910 N N . LEU A 1 127 ? -10.188 -9.352 -23.422 1 95.75 127 LEU A N 1
ATOM 911 C CA . LEU A 1 127 ? -10.094 -9.844 -22.047 1 95.75 127 LEU A CA 1
ATOM 912 C C . LEU A 1 127 ? -11.461 -10.289 -21.547 1 95.75 127 LEU A C 1
ATOM 914 O O . LEU A 1 127 ? -11.57 -10.867 -20.453 1 95.75 127 LEU A O 1
ATOM 918 N N . LEU A 1 128 ? -12.484 -10.055 -22.328 1 94.5 128 LEU A N 1
ATOM 919 C CA . LEU A 1 128 ? -13.852 -10.352 -21.922 1 94.5 128 LEU A CA 1
ATOM 920 C C . LEU A 1 128 ? -14.227 -11.789 -22.281 1 94.5 128 LEU A C 1
ATOM 922 O O . LEU A 1 128 ? -13.82 -12.305 -23.328 1 94.5 128 LEU A O 1
ATOM 926 N N . THR A 1 129 ? -14.922 -12.367 -21.359 1 93.69 129 THR A N 1
ATOM 927 C CA . THR A 1 129 ? -15.547 -13.656 -21.625 1 93.69 129 THR A CA 1
ATOM 928 C C . THR A 1 129 ? -17.078 -13.531 -21.594 1 93.69 129 THR A C 1
ATOM 930 O O . THR A 1 129 ? -17.609 -12.539 -21.109 1 93.69 129 THR A O 1
ATOM 933 N N . LYS A 1 130 ? -17.734 -14.508 -22.156 1 93.12 130 LYS A N 1
ATOM 934 C CA . LYS A 1 130 ? -19.203 -14.516 -22.125 1 93.12 130 LYS A CA 1
ATOM 935 C C . LYS A 1 130 ? -19.719 -14.477 -20.688 1 93.12 130 LYS A C 1
ATOM 937 O O . LYS A 1 130 ? -20.688 -13.773 -20.391 1 93.12 130 LYS A O 1
ATOM 942 N N . SER A 1 131 ? -19.031 -15.203 -19.891 1 91.12 131 SER A N 1
ATOM 943 C CA . SER A 1 131 ? -19.438 -15.297 -18.5 1 91.12 131 SER A CA 1
ATOM 944 C C . SER A 1 131 ? -19.312 -13.953 -17.797 1 91.12 131 SER A C 1
ATOM 946 O O . SER A 1 131 ? -20.219 -13.547 -17.062 1 91.12 131 SER A O 1
ATOM 948 N N . THR A 1 132 ? -18.219 -13.25 -17.984 1 91.31 132 THR A N 1
ATOM 949 C CA . THR A 1 132 ? -17.984 -11.984 -17.297 1 91.31 132 THR A CA 1
ATOM 950 C C . THR A 1 132 ? -18.953 -10.914 -17.812 1 91.31 132 THR A C 1
ATOM 952 O O . THR A 1 132 ? -19.406 -10.07 -17.031 1 91.31 132 THR A O 1
ATOM 955 N N . LEU A 1 133 ? -19.219 -10.93 -19.062 1 93.19 133 LEU A N 1
ATOM 956 C CA . LEU A 1 133 ? -20.141 -9.969 -19.641 1 93.19 133 LEU A CA 1
ATOM 957 C C . LEU A 1 133 ? -21.547 -10.18 -19.109 1 93.19 133 LEU A C 1
ATOM 959 O O . LEU A 1 133 ? -22.25 -9.219 -18.797 1 93.19 133 LEU A O 1
ATOM 963 N N . SER A 1 134 ? -21.922 -11.414 -19.078 1 93.56 134 SER A N 1
ATOM 964 C CA . SER A 1 134 ? -23.25 -11.75 -18.547 1 93.56 134 SER A CA 1
ATOM 965 C C . SER A 1 134 ? -23.391 -11.32 -17.094 1 93.56 134 SER A C 1
ATOM 967 O O . SER A 1 134 ? -24.406 -10.742 -16.703 1 93.56 134 SER A O 1
ATOM 969 N N . ALA A 1 135 ? -22.359 -11.625 -16.344 1 91.06 135 ALA A N 1
ATOM 970 C CA . ALA A 1 135 ? -22.375 -11.227 -14.945 1 91.06 135 ALA A CA 1
ATOM 971 C C . ALA A 1 135 ? -22.453 -9.703 -14.812 1 91.06 135 ALA A C 1
ATOM 973 O O . ALA A 1 135 ? -23.188 -9.188 -13.961 1 91.06 135 ALA A O 1
ATOM 974 N N . TYR A 1 136 ? -21.734 -9.023 -15.641 1 93.88 136 TYR A N 1
ATOM 975 C CA . TYR A 1 136 ? -21.734 -7.562 -15.633 1 93.88 136 TYR A CA 1
ATOM 976 C C . TYR A 1 136 ? -23.125 -7.004 -15.922 1 93.88 136 TYR A C 1
ATOM 978 O O . TYR A 1 136 ? -23.594 -6.109 -15.219 1 93.88 136 TYR A O 1
ATOM 986 N N . ARG A 1 137 ? -23.703 -7.48 -16.844 1 93.25 137 ARG A N 1
ATOM 987 C CA . ARG A 1 137 ? -25.031 -7.02 -17.219 1 93.25 137 ARG A CA 1
ATOM 988 C C . ARG A 1 137 ? -26.047 -7.277 -16.109 1 93.25 137 ARG A C 1
ATOM 990 O O . ARG A 1 137 ? -26.875 -6.418 -15.82 1 93.25 137 ARG A O 1
ATOM 997 N N . LYS A 1 138 ? -25.938 -8.414 -15.555 1 91.56 138 LYS A N 1
ATOM 998 C CA . LYS A 1 138 ? -26.828 -8.773 -14.453 1 91.56 138 LYS A CA 1
ATOM 999 C C . LYS A 1 138 ? -26.656 -7.82 -13.273 1 91.56 138 LYS A C 1
ATOM 1001 O O . LYS A 1 138 ? -27.641 -7.316 -12.727 1 91.56 138 LYS A O 1
ATOM 1006 N N . HIS A 1 139 ? -25.438 -7.582 -12.906 1 89.44 139 HIS A N 1
ATOM 1007 C CA . HIS A 1 139 ? -25.141 -6.715 -11.773 1 89.44 139 HIS A CA 1
ATOM 1008 C C . HIS A 1 139 ? -25.547 -5.273 -12.062 1 89.44 139 HIS A C 1
ATOM 1010 O O . HIS A 1 139 ? -26.031 -4.566 -11.172 1 89.44 139 HIS A O 1
ATOM 1016 N N . LYS A 1 140 ? -25.328 -4.824 -13.227 1 91.25 140 LYS A N 1
ATOM 1017 C CA . LYS A 1 140 ? -25.672 -3.463 -13.617 1 91.25 140 LYS A CA 1
ATOM 1018 C C . LYS A 1 140 ? -27.188 -3.256 -13.57 1 91.25 140 LYS A C 1
ATOM 1020 O O . LYS A 1 140 ? -27.656 -2.182 -13.195 1 91.25 140 LYS A O 1
ATOM 1025 N N . ARG A 1 141 ? -27.906 -4.234 -13.945 1 89.88 141 ARG A N 1
ATOM 1026 C CA . ARG A 1 141 ? -29.359 -4.172 -13.883 1 89.88 141 ARG A CA 1
ATOM 1027 C C . ARG A 1 141 ? -29.844 -4.055 -12.445 1 89.88 141 ARG A C 1
ATOM 1029 O O . ARG A 1 141 ? -30.766 -3.285 -12.156 1 89.88 141 ARG A O 1
ATOM 1036 N N . ARG A 1 142 ? -29.234 -4.801 -11.656 1 87.94 142 ARG A N 1
ATOM 1037 C CA . ARG A 1 142 ? -29.594 -4.746 -10.242 1 87.94 142 ARG A CA 1
ATOM 1038 C C . ARG A 1 142 ? -29.312 -3.361 -9.664 1 87.94 142 ARG A C 1
ATOM 1040 O O . ARG A 1 142 ? -30.109 -2.85 -8.867 1 87.94 142 ARG A O 1
ATOM 1047 N N . LEU A 1 143 ? -28.266 -2.834 -10.047 1 88.62 143 LEU A N 1
ATOM 1048 C CA . LEU A 1 143 ? -27.859 -1.515 -9.562 1 88.62 143 LEU A CA 1
ATOM 1049 C C . LEU A 1 143 ? -28.859 -0.45 -10.031 1 88.62 143 LEU A C 1
ATOM 1051 O O . LEU A 1 143 ? -29.219 0.439 -9.258 1 88.62 143 LEU A O 1
ATOM 1055 N N . SER A 1 144 ? -29.25 -0.522 -11.227 1 87.75 144 SER A N 1
ATOM 1056 C CA . SER A 1 144 ? -30.188 0.435 -11.789 1 87.75 144 SER A CA 1
ATOM 1057 C C . SER A 1 144 ? -31.547 0.331 -11.117 1 87.75 144 SER A C 1
ATOM 1059 O O . SER A 1 144 ? -32.25 1.338 -10.938 1 87.75 144 SER A O 1
ATOM 1061 N N . ALA A 1 145 ? -31.938 -0.804 -10.812 1 85.12 145 ALA A N 1
ATOM 1062 C CA . ALA A 1 145 ? -33.219 -1.026 -10.156 1 85.12 145 ALA A CA 1
ATOM 1063 C C . ALA A 1 145 ? -33.25 -0.394 -8.773 1 85.12 145 ALA A C 1
ATOM 1065 O O . ALA A 1 145 ? -34.25 0.199 -8.375 1 85.12 145 ALA A O 1
ATOM 1066 N N . VAL A 1 146 ? -32.219 -0.496 -8.141 1 81.06 146 VAL A N 1
ATOM 1067 C CA . VAL A 1 146 ? -32.125 0.048 -6.785 1 81.06 146 VAL A CA 1
ATOM 1068 C C . VAL A 1 146 ? -32.062 1.573 -6.844 1 81.06 146 VAL A C 1
ATOM 1070 O O . VAL A 1 146 ? -32.688 2.25 -6.023 1 81.06 146 VAL A O 1
ATOM 1073 N N . ASP A 1 147 ? -31.328 2.16 -7.824 1 75.38 147 ASP A N 1
ATOM 1074 C CA . ASP A 1 147 ? -31.203 3.607 -7.965 1 75.38 147 ASP A CA 1
ATOM 1075 C C . ASP A 1 147 ? -32.531 4.238 -8.359 1 75.38 147 ASP A C 1
ATOM 1077 O O . ASP A 1 147 ? -32.844 5.359 -7.949 1 75.38 147 ASP A O 1
ATOM 1081 N N . GLN A 1 148 ? -33.219 3.549 -9.195 1 68.75 148 GLN A N 1
ATOM 1082 C CA . GLN A 1 148 ? -34.531 4.027 -9.594 1 68.75 148 GLN A CA 1
ATOM 1083 C C . GLN A 1 148 ? -35.5 4.012 -8.414 1 68.75 148 GLN A C 1
ATOM 1085 O O . GLN A 1 148 ? -36.344 4.906 -8.273 1 68.75 148 GLN A O 1
ATOM 1090 N N . ASN A 1 149 ? -35.281 3.023 -7.672 1 62.28 149 ASN A N 1
ATOM 1091 C CA . ASN A 1 149 ? -36.125 2.941 -6.5 1 62.28 149 ASN A CA 1
ATOM 1092 C C . ASN A 1 149 ? -35.781 3.998 -5.461 1 62.28 149 ASN A C 1
ATOM 1094 O O . ASN A 1 149 ? -36.656 4.496 -4.75 1 62.28 149 ASN A O 1
ATOM 1098 N N . SER A 1 150 ? -34.438 4.316 -5.527 1 54.09 150 SER A N 1
ATOM 1099 C CA . SER A 1 150 ? -34 5.348 -4.594 1 54.09 150 SER A CA 1
ATOM 1100 C C . SER A 1 150 ? -34.281 6.742 -5.133 1 54.09 150 SER A C 1
ATOM 1102 O O . SER A 1 150 ? -34.5 7.688 -4.363 1 54.09 150 SER A O 1
ATOM 1104 N N . SER A 1 151 ? -33.938 6.945 -6.562 1 49.59 151 SER A N 1
ATOM 1105 C CA . SER A 1 151 ? -34.281 8.234 -7.164 1 49.59 151 SER A CA 1
ATOM 1106 C C . SER A 1 151 ? -35.781 8.477 -7.188 1 49.59 151 SER A C 1
ATOM 1108 O O . SER A 1 151 ? -36.219 9.562 -7.562 1 49.59 151 SER A O 1
ATOM 1110 N N . LYS A 1 152 ? -36.719 7.5 -7.371 1 40.03 152 LYS A N 1
ATOM 1111 C CA . LYS A 1 152 ? -38.094 8.008 -7.238 1 40.03 152 LYS A CA 1
ATOM 1112 C C . LYS A 1 152 ? -38.219 8.938 -6.035 1 40.03 152 LYS A C 1
ATOM 1114 O O . LYS A 1 152 ? -39.25 9.555 -5.828 1 40.03 152 LYS A O 1
ATOM 1119 N N . LYS A 1 153 ? -37.531 8.844 -5.004 1 34.84 153 LYS A N 1
ATOM 1120 C CA . LYS A 1 153 ? -37.75 9.93 -4.062 1 34.84 153 LYS A CA 1
ATOM 1121 C C . LYS A 1 153 ? -37.125 11.234 -4.562 1 34.84 153 LYS A C 1
ATOM 1123 O O . LYS A 1 153 ? -37.531 12.32 -4.156 1 34.84 153 LYS A O 1
ATOM 1128 N N . ARG A 1 154 ? -35.656 11.297 -4.961 1 34.78 154 ARG A N 1
ATOM 1129 C CA . ARG A 1 154 ? -35.125 12.625 -5.246 1 34.78 154 ARG A CA 1
ATOM 1130 C C . ARG A 1 154 ? -35.375 13.008 -6.703 1 34.78 154 ARG A C 1
ATOM 1132 O O . ARG A 1 154 ? -35 12.273 -7.617 1 34.78 154 ARG A O 1
ATOM 1139 N N . ASP A 1 155 ? -36.281 13.766 -7.113 1 31.33 155 ASP A N 1
ATOM 1140 C CA . ASP A 1 155 ? -36.656 14.422 -8.359 1 31.33 155 ASP A CA 1
ATOM 1141 C C . ASP A 1 155 ? -35.438 14.977 -9.086 1 31.33 155 ASP A C 1
ATOM 1143 O O . ASP A 1 155 ? -35.562 15.797 -10 1 31.33 155 ASP A O 1
ATOM 1147 N N . THR A 1 156 ? -34.156 15.281 -8.406 1 30.59 156 THR A N 1
ATOM 1148 C CA . THR A 1 156 ? -33.344 16.328 -8.977 1 30.59 156 THR A CA 1
ATOM 1149 C C . THR A 1 156 ? -32.688 15.852 -10.273 1 30.59 156 THR A C 1
ATOM 1151 O O . THR A 1 156 ? -32.375 14.664 -10.422 1 30.59 156 THR A O 1
ATOM 1154 N N . SER A 1 157 ? -32.656 16.641 -11.453 1 31.86 157 SER A N 1
ATOM 1155 C CA . SER A 1 157 ? -32.219 16.875 -12.828 1 31.86 157 SER A CA 1
ATOM 1156 C C . SER A 1 157 ? -30.734 16.578 -13 1 31.86 157 SER A C 1
ATOM 1158 O O . SER A 1 157 ? -30.141 16.938 -14.008 1 31.86 157 SER A O 1
ATOM 1160 N N . ASP A 1 158 ? -29.875 16.188 -12.016 1 32.69 158 ASP A N 1
ATOM 1161 C CA . ASP A 1 158 ? -28.469 16.422 -12.289 1 32.69 158 ASP A CA 1
ATOM 1162 C C . ASP A 1 158 ? -27.953 15.5 -13.391 1 32.69 158 ASP A C 1
ATOM 1164 O O . ASP A 1 158 ? -28.094 14.281 -13.305 1 32.69 158 ASP A O 1
ATOM 1168 N N . ASN A 1 159 ? -27.844 15.961 -14.711 1 31.77 159 ASN A N 1
ATOM 1169 C CA . ASN A 1 159 ? -27.188 15.617 -15.969 1 31.77 159 ASN A CA 1
ATOM 1170 C C . ASN A 1 159 ? -25.781 15.047 -15.727 1 31.77 159 ASN A C 1
ATOM 1172 O O . ASN A 1 159 ? -24.797 15.758 -15.883 1 31.77 159 ASN A O 1
ATOM 1176 N N . HIS A 1 160 ? -25.516 14.336 -14.688 1 33.28 160 HIS A N 1
ATOM 1177 C CA . HIS A 1 160 ? -24.125 13.938 -14.57 1 33.28 160 HIS A CA 1
ATOM 1178 C C . HIS A 1 160 ? -23.688 13.086 -15.758 1 33.28 160 HIS A C 1
ATOM 1180 O O . HIS A 1 160 ? -24.344 12.102 -16.094 1 33.28 160 HIS A O 1
ATOM 1186 N N . ILE A 1 161 ? -23.078 13.672 -16.766 1 31.89 161 ILE A N 1
ATOM 1187 C CA . ILE A 1 161 ? -22.375 13.062 -17.891 1 31.89 161 ILE A CA 1
ATOM 1188 C C . ILE A 1 161 ? -21.641 11.812 -17.438 1 31.89 161 ILE A C 1
ATOM 1190 O O . ILE A 1 161 ? -20.719 11.891 -16.625 1 31.89 161 ILE A O 1
ATOM 1194 N N . GLN A 1 162 ? -22.312 10.703 -17.344 1 35.25 162 GLN A N 1
ATOM 1195 C CA . GLN A 1 162 ? -21.688 9.414 -17.078 1 35.25 162 GLN A CA 1
ATOM 1196 C C . GLN A 1 162 ? -20.688 9.047 -18.172 1 35.25 162 GLN A C 1
ATOM 1198 O O . GLN A 1 162 ? -20.953 9.25 -19.359 1 35.25 162 GLN A O 1
ATOM 1203 N N . PRO A 1 163 ? -19.484 8.914 -17.953 1 36.69 163 PRO A N 1
ATOM 1204 C CA . PRO A 1 163 ? -18.609 8.406 -19.016 1 36.69 163 PRO A CA 1
ATOM 1205 C C . PRO A 1 163 ? -19.25 7.266 -19.812 1 36.69 163 PRO A C 1
ATOM 1207 O O . PRO A 1 163 ? -20.172 6.609 -19.328 1 36.69 163 PRO A O 1
ATOM 1210 N N . PRO A 1 164 ? -19 7.172 -21.141 1 35.66 164 PRO A N 1
ATOM 1211 C CA . PRO A 1 164 ? -19.625 6.188 -22.031 1 35.66 164 PRO A CA 1
ATOM 1212 C C . PRO A 1 164 ? -19.531 4.762 -21.484 1 35.66 164 PRO A C 1
ATOM 1214 O O . PRO A 1 164 ? -18.438 4.203 -21.391 1 35.66 164 PRO A O 1
ATOM 1217 N N . CYS A 1 165 ? -20.172 4.582 -20.391 1 40.56 165 CYS A N 1
ATOM 1218 C CA . CYS A 1 165 ? -20.328 3.209 -19.938 1 40.56 165 CYS A CA 1
ATOM 1219 C C . CYS A 1 165 ? -20.953 2.342 -21.031 1 40.56 165 CYS A C 1
ATOM 1221 O O . CYS A 1 165 ? -21.672 2.848 -21.891 1 40.56 165 CYS A O 1
ATOM 1223 N N . LEU A 1 166 ? -20.344 1.247 -21.344 1 35.22 166 LEU A N 1
ATOM 1224 C CA . LEU A 1 166 ? -20.953 0.29 -22.266 1 35.22 166 LEU A CA 1
ATOM 1225 C C . LEU A 1 166 ? -22.438 0.11 -21.969 1 35.22 166 LEU A C 1
ATOM 1227 O O . LEU A 1 166 ? -22.812 -0.052 -20.797 1 35.22 166 LEU A O 1
ATOM 1231 N N . VAL A 1 167 ? -23.375 0.67 -22.719 1 32.56 167 VAL A N 1
ATOM 1232 C CA . VAL A 1 167 ? -24.828 0.536 -22.672 1 32.56 167 VAL A CA 1
ATOM 1233 C C . VAL A 1 167 ? -25.203 -0.942 -22.688 1 32.56 167 VAL A C 1
ATOM 1235 O O . VAL A 1 167 ? -25.078 -1.61 -23.719 1 32.56 167 VAL A O 1
ATOM 1238 N N . VAL A 1 168 ? -24.953 -1.728 -21.609 1 32.25 168 VAL A N 1
ATOM 1239 C CA . VAL A 1 168 ? -25.391 -3.115 -21.656 1 32.25 168 VAL A CA 1
ATOM 1240 C C . VAL A 1 168 ? -26.906 -3.186 -21.391 1 32.25 168 VAL A C 1
ATOM 1242 O O . VAL A 1 168 ? -27.422 -2.486 -20.516 1 32.25 168 VAL A O 1
ATOM 1245 N N . ASP A 1 169 ? -27.734 -3.715 -22.141 1 28.98 169 ASP A N 1
ATOM 1246 C CA . ASP A 1 169 ? -29.172 -3.967 -22.172 1 28.98 169 ASP A CA 1
ATOM 1247 C C . ASP A 1 169 ? -29.625 -4.68 -20.906 1 28.98 169 ASP A C 1
ATOM 1249 O O . ASP A 1 169 ? -28.859 -5.434 -20.297 1 28.98 169 ASP A O 1
ATOM 1253 N N . SER A 1 170 ? -30.828 -4.414 -20.234 1 31.95 170 SER A N 1
ATOM 1254 C CA . SER A 1 170 ? -31.641 -4.602 -19.031 1 31.95 170 SER A CA 1
ATOM 1255 C C . SER A 1 170 ? -31.891 -6.078 -18.766 1 31.95 170 SER A C 1
ATOM 1257 O O . SER A 1 170 ? -32.781 -6.688 -19.375 1 31.95 170 SER A O 1
ATOM 1259 N N . LEU A 1 171 ? -31 -7.047 -18.625 1 30.81 171 LEU A N 1
ATOM 1260 C CA . LEU A 1 171 ? -31.609 -8.336 -18.312 1 30.81 171 LEU A CA 1
ATOM 1261 C C . LEU A 1 171 ? -32.125 -8.375 -16.891 1 30.81 171 LEU A C 1
ATOM 1263 O O . LEU A 1 171 ? -31.656 -7.629 -16.031 1 30.81 171 LEU A O 1
ATOM 1267 N N . PRO A 1 172 ? -33.062 -9.25 -16.5 1 30.47 172 PRO A N 1
ATOM 1268 C CA . PRO A 1 172 ? -33.844 -9.391 -15.266 1 30.47 172 PRO A CA 1
ATOM 1269 C C . PRO A 1 172 ? -32.969 -9.688 -14.039 1 30.47 172 PRO A C 1
ATOM 1271 O O . PRO A 1 172 ? -31.922 -10.312 -14.164 1 30.47 172 PRO A O 1
ATOM 1274 N N . SER A 1 173 ? -33.188 -8.992 -12.789 1 34.94 173 SER A N 1
ATOM 1275 C CA . SER A 1 173 ? -32.5 -8.688 -11.547 1 34.94 173 SER A CA 1
ATOM 1276 C C . SER A 1 173 ? -32.531 -9.867 -10.578 1 34.94 173 SER A C 1
ATOM 1278 O O . SER A 1 173 ? -33.562 -10.117 -9.961 1 34.94 173 SER A O 1
ATOM 1280 N N . ASP A 1 174 ? -32.094 -11.039 -10.789 1 31.95 174 ASP A N 1
ATOM 1281 C CA . ASP A 1 174 ? -32.125 -11.938 -9.641 1 31.95 174 ASP A CA 1
ATOM 1282 C C . ASP A 1 174 ? -31.234 -11.43 -8.508 1 31.95 174 ASP A C 1
ATOM 1284 O O . ASP A 1 174 ? -30.266 -10.711 -8.758 1 31.95 174 ASP A O 1
ATOM 1288 N N . GLY A 1 175 ? -31.609 -11.367 -7.25 1 33.62 175 GLY A N 1
ATOM 1289 C CA . GLY A 1 175 ? -31.234 -10.883 -5.934 1 33.62 175 GLY A CA 1
ATOM 1290 C C . GLY A 1 175 ? -29.828 -11.305 -5.52 1 33.62 175 GLY A C 1
ATOM 1291 O O . GLY A 1 175 ? -29.547 -11.453 -4.328 1 33.62 175 GLY A O 1
ATOM 1292 N N . VAL A 1 176 ? -29.094 -11.992 -6.262 1 34.84 176 VAL A N 1
ATOM 1293 C CA . VAL A 1 176 ? -27.828 -12.414 -5.68 1 34.84 176 VAL A CA 1
ATOM 1294 C C . VAL A 1 176 ? -26.922 -11.203 -5.473 1 34.84 176 VAL A C 1
ATOM 1296 O O . VAL A 1 176 ? -26.859 -10.312 -6.324 1 34.84 176 VAL A O 1
ATOM 1299 N N . SER A 1 177 ? -26.578 -11 -4.223 1 43.12 177 SER A N 1
ATOM 1300 C CA . SER A 1 177 ? -25.703 -9.906 -3.838 1 43.12 177 SER A CA 1
ATOM 1301 C C . SER A 1 177 ? -24.484 -9.82 -4.762 1 43.12 177 SER A C 1
ATOM 1303 O O . SER A 1 177 ? -24 -10.836 -5.254 1 43.12 177 SER A O 1
ATOM 1305 N N . CYS A 1 178 ? -24.312 -8.766 -5.418 1 43.94 178 CYS A N 1
ATOM 1306 C CA . CYS A 1 178 ? -23.219 -8.453 -6.316 1 43.94 178 CYS A CA 1
ATOM 1307 C C . CYS A 1 178 ? -21.891 -8.922 -5.738 1 43.94 178 CYS A C 1
ATOM 1309 O O . CYS A 1 178 ? -20.875 -8.953 -6.438 1 43.94 178 CYS A O 1
ATOM 1311 N N . ILE A 1 179 ? -21.859 -9.07 -4.379 1 45.53 179 ILE A N 1
ATOM 1312 C CA . ILE A 1 179 ? -20.625 -9.492 -3.732 1 45.53 179 ILE A CA 1
ATOM 1313 C C . ILE A 1 179 ? -20.328 -10.945 -4.078 1 45.53 179 ILE A C 1
ATOM 1315 O O . ILE A 1 179 ? -19.234 -11.453 -3.787 1 45.53 179 ILE A O 1
ATOM 1319 N N . ASP A 1 180 ? -21.469 -11.68 -4.355 1 42.81 180 ASP A N 1
ATOM 1320 C CA . ASP A 1 180 ? -21.266 -13.102 -4.602 1 42.81 180 ASP A CA 1
ATOM 1321 C C . ASP A 1 180 ? -20.266 -13.32 -5.738 1 42.81 180 ASP A C 1
ATOM 1323 O O . ASP A 1 180 ? -20.047 -14.453 -6.164 1 42.81 180 ASP A O 1
ATOM 1327 N N . SER A 1 181 ? -20.031 -12.172 -6.371 1 49.53 181 SER A N 1
ATOM 1328 C CA . SER A 1 181 ? -19.109 -12.367 -7.488 1 49.53 181 SER A CA 1
ATOM 1329 C C . SER A 1 181 ? -17.734 -12.789 -6.996 1 49.53 181 SER A C 1
ATOM 1331 O O . SER A 1 181 ? -17.344 -12.477 -5.867 1 49.53 181 SER A O 1
ATOM 1333 N N . LEU A 1 182 ? -17.031 -13.734 -7.723 1 51.38 182 LEU A N 1
ATOM 1334 C CA . LEU A 1 182 ? -15.82 -14.539 -7.691 1 51.38 182 LEU A CA 1
ATOM 1335 C C . LEU A 1 182 ? -14.617 -13.688 -7.289 1 51.38 182 LEU A C 1
ATOM 1337 O O . LEU A 1 182 ? -14.242 -12.758 -8.008 1 51.38 182 LEU A O 1
ATOM 1341 N N . LEU A 1 183 ? -14.508 -13.398 -5.941 1 55.88 183 LEU A N 1
ATOM 1342 C CA . LEU A 1 183 ? -13.234 -12.883 -5.457 1 55.88 183 LEU A CA 1
ATOM 1343 C C . LEU A 1 183 ? -12.07 -13.734 -5.969 1 55.88 183 LEU A C 1
ATOM 1345 O O . LEU A 1 183 ? -11.125 -14 -5.23 1 55.88 183 LEU A O 1
ATOM 1349 N N . ASP A 1 184 ? -12.062 -14.117 -7.238 1 73.06 184 ASP A N 1
ATOM 1350 C CA . ASP A 1 184 ? -11.109 -15.133 -7.668 1 73.06 184 ASP A CA 1
ATOM 1351 C C . ASP A 1 184 ? -9.773 -14.508 -8.07 1 73.06 184 ASP A C 1
ATOM 1353 O O . ASP A 1 184 ? -9.32 -14.688 -9.203 1 73.06 184 ASP A O 1
ATOM 1357 N N . THR A 1 185 ? -9.234 -13.727 -7.082 1 88.62 185 THR A N 1
ATOM 1358 C CA . THR A 1 185 ? -7.828 -13.344 -7.164 1 88.62 185 THR A CA 1
ATOM 1359 C C . THR A 1 185 ? -6.938 -14.57 -7.305 1 88.62 185 THR A C 1
ATOM 1361 O O . THR A 1 185 ? -7.254 -15.641 -6.77 1 88.62 185 THR A O 1
ATOM 1364 N N . VAL A 1 186 ? -5.949 -14.492 -8.133 1 96.38 186 VAL A N 1
ATOM 1365 C CA . VAL A 1 186 ? -5.043 -15.625 -8.297 1 96.38 186 VAL A CA 1
ATOM 1366 C C . VAL A 1 186 ? -3.674 -15.281 -7.715 1 96.38 186 VAL A C 1
ATOM 1368 O O . VAL A 1 186 ? -3.314 -14.109 -7.605 1 96.38 186 VAL A O 1
ATOM 1371 N N . GLY A 1 187 ? -2.953 -16.281 -7.293 1 97.69 187 GLY A N 1
ATOM 1372 C CA . GLY A 1 187 ? -1.621 -16.094 -6.742 1 97.69 187 GLY A CA 1
ATOM 1373 C C . GLY A 1 187 ? -0.79 -17.359 -6.738 1 97.69 187 GLY A C 1
ATOM 1374 O O . GLY A 1 187 ? -1.286 -18.438 -7.082 1 97.69 187 GLY A O 1
ATOM 1375 N N . ALA A 1 188 ? 0.469 -17.188 -6.441 1 98.06 188 ALA A N 1
ATOM 1376 C CA . ALA A 1 188 ? 1.396 -18.312 -6.375 1 98.06 188 ALA A CA 1
ATOM 1377 C C . ALA A 1 188 ? 2.533 -18.031 -5.395 1 98.06 188 ALA A C 1
ATOM 1379 O O . ALA A 1 188 ? 2.932 -16.875 -5.215 1 98.06 188 ALA A O 1
ATOM 1380 N N . VAL A 1 189 ? 3.014 -19.031 -4.762 1 98.5 189 VAL A N 1
ATOM 1381 C CA . VAL A 1 189 ? 4.23 -19.031 -3.959 1 98.5 189 VAL A CA 1
ATOM 1382 C C . VAL A 1 189 ? 5.121 -20.219 -4.367 1 98.5 189 VAL A C 1
ATOM 1384 O O . VAL A 1 189 ? 4.621 -21.25 -4.812 1 98.5 189 VAL A O 1
ATOM 1387 N N . CYS A 1 190 ? 6.41 -20.094 -4.211 1 97.31 190 CYS A N 1
ATOM 1388 C CA . CYS A 1 190 ? 7.273 -21.234 -4.492 1 97.31 190 CYS A CA 1
ATOM 1389 C C . CYS A 1 190 ? 8.633 -21.062 -3.832 1 97.31 190 CYS A C 1
ATOM 1391 O O . CYS A 1 190 ? 8.984 -19.969 -3.385 1 97.31 190 CYS A O 1
ATOM 1393 N N . VAL A 1 191 ? 9.297 -22.109 -3.633 1 97.06 191 VAL A N 1
ATOM 1394 C CA . VAL A 1 191 ? 10.711 -22.172 -3.289 1 97.06 191 VAL A CA 1
ATOM 1395 C C . VAL A 1 191 ? 11.484 -22.906 -4.395 1 97.06 191 VAL A C 1
ATOM 1397 O O . VAL A 1 191 ? 11.086 -23.984 -4.824 1 97.06 191 VAL A O 1
ATOM 1400 N N . ASP A 1 192 ? 12.484 -22.25 -4.883 1 96.12 192 ASP A N 1
ATOM 1401 C CA . ASP A 1 192 ? 13.227 -22.859 -5.98 1 96.12 192 ASP A CA 1
ATOM 1402 C C . ASP A 1 192 ? 14.312 -23.797 -5.457 1 96.12 192 ASP A C 1
ATOM 1404 O O . ASP A 1 192 ? 14.398 -24.047 -4.254 1 96.12 192 ASP A O 1
ATOM 1408 N N . ALA A 1 193 ? 15.133 -24.344 -6.371 1 93 193 ALA A N 1
ATOM 1409 C CA . ALA A 1 193 ? 16.125 -25.375 -6.027 1 93 193 ALA A CA 1
ATOM 1410 C C . ALA A 1 193 ? 17.219 -24.797 -5.141 1 93 193 ALA A C 1
ATOM 1412 O O . ALA A 1 193 ? 17.891 -25.531 -4.406 1 93 193 ALA A O 1
ATOM 1413 N N . SER A 1 194 ? 17.391 -23.484 -5.18 1 93.44 194 SER A N 1
ATOM 1414 C CA . SER A 1 194 ? 18.438 -22.828 -4.395 1 93.44 194 SER A CA 1
ATOM 1415 C C . SER A 1 194 ? 17.922 -22.391 -3.033 1 93.44 194 SER A C 1
ATOM 1417 O O . SER A 1 194 ? 18.656 -21.812 -2.232 1 93.44 194 SER A O 1
ATOM 1419 N N . GLY A 1 195 ? 16.609 -22.562 -2.824 1 93.5 195 GLY A N 1
ATOM 1420 C CA . GLY A 1 195 ? 16.031 -22.219 -1.534 1 93.5 195 GLY A CA 1
ATOM 1421 C C . GLY A 1 195 ? 15.477 -20.812 -1.483 1 93.5 195 GLY A C 1
ATOM 1422 O O . GLY A 1 195 ? 15.086 -20.328 -0.418 1 93.5 195 GLY A O 1
ATOM 1423 N N . ASN A 1 196 ? 15.461 -20.125 -2.631 1 96.94 196 ASN A N 1
ATOM 1424 C CA . ASN A 1 196 ? 14.859 -18.797 -2.709 1 96.94 196 ASN A CA 1
ATOM 1425 C C . ASN A 1 196 ? 13.344 -18.875 -2.873 1 96.94 196 ASN A C 1
ATOM 1427 O O . ASN A 1 196 ? 12.836 -19.734 -3.596 1 96.94 196 ASN A O 1
ATOM 1431 N N . VAL A 1 197 ? 12.711 -17.969 -2.16 1 98.38 197 VAL A N 1
ATOM 1432 C CA . VAL A 1 197 ? 11.258 -17.969 -2.25 1 98.38 197 VAL A CA 1
ATOM 1433 C C . VAL A 1 197 ? 10.789 -16.75 -3.018 1 98.38 197 VAL A C 1
ATOM 1435 O O . VAL A 1 197 ? 11.5 -15.742 -3.098 1 98.38 197 VAL A O 1
ATOM 1438 N N . SER A 1 198 ? 9.625 -16.797 -3.576 1 98.88 198 SER A N 1
ATOM 1439 C CA . SER A 1 198 ? 8.945 -15.688 -4.234 1 98.88 198 SER A CA 1
ATOM 1440 C C . SER A 1 198 ? 7.43 -15.844 -4.156 1 98.88 198 SER A C 1
ATOM 1442 O O . SER A 1 198 ? 6.926 -16.938 -3.898 1 98.88 198 SER A O 1
ATOM 1444 N N . SER A 1 199 ? 6.758 -14.781 -4.324 1 98.94 199 SER A N 1
ATOM 1445 C CA . SER A 1 199 ? 5.301 -14.742 -4.277 1 98.94 199 SER A CA 1
ATOM 1446 C C . SER A 1 199 ? 4.742 -13.758 -5.301 1 98.94 199 SER A C 1
ATOM 1448 O O . SER A 1 199 ? 5.359 -12.719 -5.574 1 98.94 199 SER A O 1
ATOM 1450 N N . ALA A 1 200 ? 3.611 -14.078 -5.887 1 98.88 200 ALA A N 1
ATOM 1451 C CA . ALA A 1 200 ? 2.928 -13.234 -6.855 1 98.88 200 ALA A CA 1
ATOM 1452 C C . ALA A 1 200 ? 1.414 -13.297 -6.672 1 98.88 200 ALA A C 1
ATOM 1454 O O . ALA A 1 200 ? 0.887 -14.289 -6.164 1 98.88 200 ALA A O 1
ATOM 1455 N N . VAL A 1 201 ? 0.735 -12.25 -7.055 1 98.88 201 VAL A N 1
ATOM 1456 C CA . VAL A 1 201 ? -0.72 -12.172 -6.973 1 98.88 201 VAL A CA 1
ATOM 1457 C C . VAL A 1 201 ? -1.255 -11.289 -8.094 1 98.88 201 VAL A C 1
ATOM 1459 O O . VAL A 1 201 ? -0.576 -10.352 -8.539 1 98.88 201 VAL A O 1
ATOM 1462 N N . SER A 1 202 ? -2.412 -11.609 -8.633 1 98.75 202 SER A N 1
ATOM 1463 C CA . SER A 1 202 ? -3.09 -10.844 -9.672 1 98.75 202 SER A CA 1
ATOM 1464 C C . SER A 1 202 ? -4.602 -10.875 -9.484 1 98.75 202 SER A C 1
ATOM 1466 O O . SER A 1 202 ? -5.168 -11.906 -9.133 1 98.75 202 SER A O 1
ATOM 1468 N N . SER A 1 203 ? -5.23 -9.703 -9.688 1 98.31 203 SER A N 1
ATOM 1469 C CA . SER A 1 203 ? -6.664 -9.609 -9.438 1 98.31 203 SER A CA 1
ATOM 1470 C C . SER A 1 203 ? -7.336 -8.656 -10.414 1 98.31 203 SER A C 1
ATOM 1472 O O . SER A 1 203 ? -6.793 -7.594 -10.727 1 98.31 203 SER A O 1
ATOM 1474 N N . GLY A 1 204 ? -8.469 -9.086 -10.906 1 97.19 204 GLY A N 1
ATOM 1475 C CA . GLY A 1 204 ? -9.32 -8.203 -11.68 1 97.19 204 GLY A CA 1
ATOM 1476 C C . GLY A 1 204 ? -10.195 -7.312 -10.82 1 97.19 204 GLY A C 1
ATOM 1477 O O . GLY A 1 204 ? -10.906 -6.445 -11.328 1 97.19 204 GLY A O 1
ATOM 1478 N N . GLY A 1 205 ? -10.125 -7.496 -9.562 1 95.19 205 GLY A N 1
ATOM 1479 C CA . GLY A 1 205 ? -10.867 -6.66 -8.633 1 95.19 205 GLY A CA 1
ATOM 1480 C C . GLY A 1 205 ? -12.289 -7.133 -8.414 1 95.19 205 GLY A C 1
ATOM 1481 O O . GLY A 1 205 ? -12.695 -8.164 -8.953 1 95.19 205 GLY A O 1
ATOM 1482 N N . ILE A 1 206 ? -13.055 -6.398 -7.605 1 93.75 206 ILE A N 1
ATOM 1483 C CA . ILE A 1 206 ? -14.438 -6.734 -7.297 1 93.75 206 ILE A CA 1
ATOM 1484 C C . ILE A 1 206 ? -15.352 -6.262 -8.43 1 93.75 206 ILE A C 1
ATOM 1486 O O . ILE A 1 206 ? -15.016 -5.316 -9.148 1 93.75 206 ILE A O 1
ATOM 1490 N N . ALA A 1 207 ? -16.484 -6.93 -8.531 1 93.25 207 ALA A N 1
ATOM 1491 C CA . ALA A 1 207 ? -17.438 -6.582 -9.578 1 93.25 207 ALA A CA 1
ATOM 1492 C C . ALA A 1 207 ? -17.953 -5.156 -9.398 1 93.25 207 ALA A C 1
ATOM 1494 O O . ALA A 1 207 ? -18.234 -4.723 -8.281 1 93.25 207 ALA A O 1
ATOM 1495 N N . LEU A 1 208 ? -18.047 -4.434 -10.461 1 94.81 208 LEU A N 1
ATOM 1496 C CA . LEU A 1 208 ? -18.609 -3.094 -10.531 1 94.81 208 LEU A CA 1
ATOM 1497 C C . LEU A 1 208 ? -17.828 -2.121 -9.656 1 94.81 208 LEU A C 1
ATOM 1499 O O . LEU A 1 208 ? -18.406 -1.167 -9.125 1 94.81 208 LEU A O 1
ATOM 1503 N N . LYS A 1 209 ? -16.594 -2.455 -9.453 1 95.75 209 LYS A N 1
ATOM 1504 C CA . LYS A 1 209 ? -15.766 -1.499 -8.719 1 95.75 209 LYS A CA 1
ATOM 1505 C C . LYS A 1 209 ? -15.711 -0.153 -9.43 1 95.75 209 LYS A C 1
ATOM 1507 O O . LYS A 1 209 ? -15.875 -0.085 -10.648 1 95.75 209 LYS A O 1
ATOM 1512 N N . HIS A 1 210 ? -15.5 0.877 -8.664 1 97.44 210 HIS A N 1
ATOM 1513 C CA . HIS A 1 210 ? -15.234 2.176 -9.273 1 97.44 210 HIS A CA 1
ATOM 1514 C C . HIS A 1 210 ? -13.93 2.16 -10.062 1 97.44 210 HIS A C 1
ATOM 1516 O O . HIS A 1 210 ? -12.938 1.583 -9.617 1 97.44 210 HIS A O 1
ATOM 1522 N N . PRO A 1 211 ? -13.93 2.789 -11.258 1 98.12 211 PRO A N 1
ATOM 1523 C CA . PRO A 1 211 ? -12.664 2.887 -11.977 1 98.12 211 PRO A CA 1
ATOM 1524 C C . PRO A 1 211 ? -11.547 3.496 -11.125 1 98.12 211 PRO A C 1
ATOM 1526 O O . PRO A 1 211 ? -11.789 4.438 -10.367 1 98.12 211 PRO A O 1
ATOM 1529 N N . GLY A 1 212 ? -10.375 2.955 -11.234 1 98.75 212 GLY A N 1
ATOM 1530 C CA . GLY A 1 212 ? -9.227 3.479 -10.508 1 98.75 212 GLY A CA 1
ATOM 1531 C C . GLY A 1 212 ? -9.062 2.867 -9.133 1 98.75 212 GLY A C 1
ATOM 1532 O O . GLY A 1 212 ? -8.094 3.158 -8.43 1 98.75 212 GLY A O 1
ATOM 1533 N N . ARG A 1 213 ? -10.008 1.993 -8.766 1 98.75 213 ARG A N 1
ATOM 1534 C CA . ARG A 1 213 ? -9.891 1.338 -7.465 1 98.75 213 ARG A CA 1
ATOM 1535 C C . ARG A 1 213 ? -8.695 0.394 -7.438 1 98.75 213 ARG A C 1
ATOM 1537 O O . ARG A 1 213 ? -8.461 -0.35 -8.391 1 98.75 213 ARG A O 1
ATOM 1544 N N . VAL A 1 214 ? -7.953 0.476 -6.355 1 98.56 214 VAL A N 1
ATOM 1545 C CA . VAL A 1 214 ? -6.824 -0.423 -6.141 1 98.56 214 VAL A CA 1
ATOM 1546 C C . VAL A 1 214 ? -7.082 -1.297 -4.914 1 98.56 214 VAL A C 1
ATOM 1548 O O . VAL A 1 214 ? -7.566 -0.811 -3.891 1 98.56 214 VAL A O 1
ATOM 1551 N N . GLY A 1 215 ? -6.781 -2.619 -5.02 1 97.88 215 GLY A N 1
ATOM 1552 C CA . GLY A 1 215 ? -6.941 -3.561 -3.924 1 97.88 215 GLY A CA 1
ATOM 1553 C C . GLY A 1 215 ? -5.625 -4.102 -3.404 1 97.88 215 GLY A C 1
ATOM 1554 O O . GLY A 1 215 ? -4.57 -3.5 -3.623 1 97.88 215 GLY A O 1
ATOM 1555 N N . GLN A 1 216 ? -5.742 -5.195 -2.725 1 97.88 216 GLN A N 1
ATOM 1556 C CA . GLN A 1 216 ? -4.609 -5.777 -2.014 1 97.88 216 GLN A CA 1
ATOM 1557 C C . GLN A 1 216 ? -3.531 -6.246 -2.986 1 97.88 216 GLN A C 1
ATOM 1559 O O . GLN A 1 216 ? -2.352 -6.305 -2.633 1 97.88 216 GLN A O 1
ATOM 1564 N N . ALA A 1 217 ? -3.922 -6.562 -4.203 1 98.75 217 ALA A N 1
ATOM 1565 C CA . ALA A 1 217 ? -2.998 -7.188 -5.148 1 98.75 217 ALA A CA 1
ATOM 1566 C C . ALA A 1 217 ? -1.946 -6.191 -5.625 1 98.75 217 ALA A C 1
ATOM 1568 O O . ALA A 1 217 ? -0.935 -6.578 -6.215 1 98.75 217 ALA A O 1
ATOM 1569 N N . SER A 1 218 ? -2.184 -4.961 -5.363 1 98.5 218 SER A N 1
ATOM 1570 C CA . SER A 1 218 ? -1.225 -3.936 -5.762 1 98.5 218 SER A CA 1
ATOM 1571 C C . SER A 1 218 ? -0.584 -3.275 -4.547 1 98.5 218 SER A C 1
ATOM 1573 O O . SER A 1 218 ? 0.305 -2.434 -4.684 1 98.5 218 SER A O 1
ATOM 1575 N N . MET A 1 219 ? -1.006 -3.596 -3.381 1 98.75 219 MET A N 1
ATOM 1576 C CA . MET A 1 219 ? -0.598 -2.9 -2.164 1 98.75 219 MET A CA 1
ATOM 1577 C C . MET A 1 219 ? 0.516 -3.66 -1.451 1 98.75 219 MET A C 1
ATOM 1579 O O . MET A 1 219 ? 0.383 -4.852 -1.178 1 98.75 219 MET A O 1
ATOM 1583 N N . TYR A 1 220 ? 1.629 -2.936 -1.147 1 98.81 220 TYR A N 1
ATOM 1584 C CA . TYR A 1 220 ? 2.799 -3.541 -0.521 1 98.81 220 TYR A CA 1
ATOM 1585 C C . TYR A 1 220 ? 2.432 -4.195 0.805 1 98.81 220 TYR A C 1
ATOM 1587 O O . TYR A 1 220 ? 1.814 -3.562 1.666 1 98.81 220 TYR A O 1
ATOM 1595 N N . GLY A 1 221 ? 2.75 -5.496 0.928 1 98.62 221 GLY A N 1
ATOM 1596 C CA . GLY A 1 221 ? 2.545 -6.23 2.166 1 98.62 221 GLY A CA 1
ATOM 1597 C C . GLY A 1 221 ? 1.162 -6.848 2.271 1 98.62 221 GLY A C 1
ATOM 1598 O O . GLY A 1 221 ? 0.854 -7.527 3.25 1 98.62 221 GLY A O 1
ATOM 1599 N N . CYS A 1 222 ? 0.338 -6.617 1.265 1 98.69 222 CYS A N 1
ATOM 1600 C CA . CYS A 1 222 ? -1.062 -7.004 1.394 1 98.69 222 CYS A CA 1
ATOM 1601 C C . CYS A 1 222 ? -1.379 -8.211 0.516 1 98.69 222 CYS A C 1
ATOM 1603 O O . CYS A 1 222 ? -1.942 -9.195 0.991 1 98.69 222 CYS A O 1
ATOM 1605 N N . GLY A 1 223 ? -0.976 -8.156 -0.737 1 98.62 223 GLY A N 1
ATOM 1606 C CA . GLY A 1 223 ? -1.322 -9.219 -1.673 1 98.62 223 GLY A CA 1
ATOM 1607 C C . GLY A 1 223 ? -0.297 -10.336 -1.716 1 98.62 223 GLY A C 1
ATOM 1608 O O . GLY A 1 223 ? -0.653 -11.508 -1.868 1 98.62 223 GLY A O 1
ATOM 1609 N N . CYS A 1 224 ? 0.925 -9.953 -1.594 1 98.75 224 CYS A N 1
ATOM 1610 C CA . CYS A 1 224 ? 1.987 -10.953 -1.579 1 98.75 224 CYS A CA 1
ATOM 1611 C C . CYS A 1 224 ? 3.139 -10.508 -0.684 1 98.75 224 CYS A C 1
ATOM 1613 O O . CYS A 1 224 ? 3.234 -9.336 -0.321 1 98.75 224 CYS A O 1
ATOM 1615 N N . TRP A 1 225 ? 3.924 -11.438 -0.283 1 98.94 225 TRP A N 1
ATOM 1616 C CA . TRP A 1 225 ? 5.125 -11.219 0.517 1 98.94 225 TRP A CA 1
ATOM 1617 C C . TRP A 1 225 ? 6.113 -12.367 0.33 1 98.94 225 TRP A C 1
ATOM 1619 O O . TRP A 1 225 ? 5.711 -13.531 0.199 1 98.94 225 TRP A O 1
ATOM 1629 N N . ALA A 1 226 ? 7.371 -12.062 0.291 1 98.88 226 ALA A N 1
ATOM 1630 C CA . ALA A 1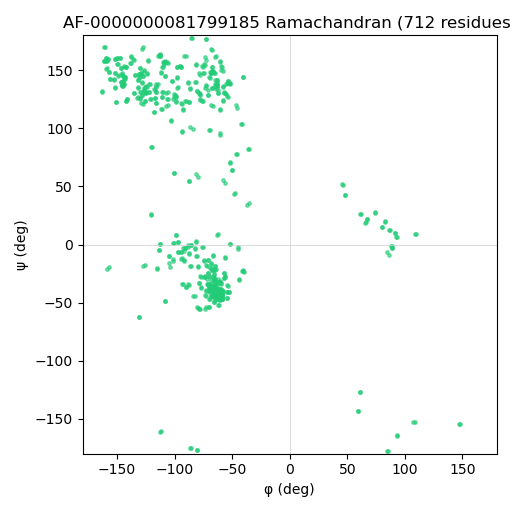 226 ? 8.414 -13.078 0.216 1 98.88 226 ALA A CA 1
ATOM 1631 C C . ALA A 1 226 ? 9.703 -12.586 0.865 1 98.88 226 ALA A C 1
ATOM 1633 O O . ALA A 1 226 ? 10.125 -11.445 0.641 1 98.88 226 ALA A O 1
ATOM 1634 N N . GLN A 1 227 ? 10.266 -13.453 1.634 1 98.06 227 GLN A N 1
ATOM 1635 C CA . GLN A 1 227 ? 11.5 -13.117 2.336 1 98.06 227 GLN A CA 1
ATOM 1636 C C . GLN A 1 227 ? 12.352 -14.359 2.576 1 98.06 227 GLN A C 1
ATOM 1638 O O . GLN A 1 227 ? 11.898 -15.312 3.209 1 98.06 227 GLN A O 1
ATOM 1643 N N . ASN A 1 228 ? 13.539 -14.297 2.09 1 96.75 228 ASN A N 1
ATOM 1644 C CA . ASN A 1 228 ? 14.461 -15.391 2.381 1 96.75 228 ASN A CA 1
ATOM 1645 C C . ASN A 1 228 ? 14.891 -15.391 3.846 1 96.75 228 ASN A C 1
ATOM 1647 O O . ASN A 1 228 ? 15.031 -14.328 4.453 1 96.75 228 ASN A O 1
ATOM 1651 N N . GLY A 1 229 ? 15.031 -16.594 4.316 1 91.06 229 GLY A N 1
ATOM 1652 C CA . GLY A 1 229 ? 15.594 -16.734 5.648 1 91.06 229 GLY A CA 1
ATOM 1653 C C . GLY A 1 229 ? 17.109 -16.75 5.66 1 91.06 229 GLY A C 1
ATOM 1654 O O . GLY A 1 229 ? 17.75 -16.438 4.652 1 91.06 229 GLY A O 1
ATOM 1655 N N . THR A 1 230 ? 17.562 -16.828 6.914 1 80.69 230 THR A N 1
ATOM 1656 C CA . THR A 1 230 ? 19 -17.031 7.07 1 80.69 230 THR A CA 1
ATOM 1657 C C . THR A 1 230 ? 19.328 -18.5 7.305 1 80.69 230 THR A C 1
ATOM 1659 O O . THR A 1 230 ? 18.484 -19.266 7.742 1 80.69 230 THR A O 1
ATOM 1662 N N . LYS A 1 231 ? 20.469 -18.875 6.941 1 68.12 231 LYS A N 1
ATOM 1663 C CA . LYS A 1 231 ? 20.891 -20.281 7.023 1 68.12 231 LYS A CA 1
ATOM 1664 C C . LYS A 1 231 ? 20.781 -20.797 8.453 1 68.12 231 LYS A C 1
ATOM 1666 O O . LYS A 1 231 ? 20.484 -21.984 8.664 1 68.12 231 LYS A O 1
ATOM 1671 N N . ASP A 1 232 ? 20.828 -20.016 9.305 1 65.38 232 ASP A N 1
ATOM 1672 C CA . ASP A 1 232 ? 20.969 -20.578 10.648 1 65.38 232 ASP A CA 1
ATOM 1673 C C . ASP A 1 232 ? 19.656 -20.531 11.406 1 65.38 232 ASP A C 1
ATOM 1675 O O . ASP A 1 232 ? 19.391 -21.359 12.273 1 65.38 232 ASP A O 1
ATOM 1679 N N . ASP A 1 233 ? 18.719 -19.781 11.094 1 71.31 233 ASP A N 1
ATOM 1680 C CA . ASP A 1 233 ? 17.703 -19.719 12.133 1 71.31 233 ASP A CA 1
ATOM 1681 C C . ASP A 1 233 ? 16.359 -19.297 11.555 1 71.31 233 ASP A C 1
ATOM 1683 O O . ASP A 1 233 ? 15.305 -19.641 12.102 1 71.31 233 ASP A O 1
ATOM 1687 N N . ARG A 1 234 ? 16.375 -18.75 10.492 1 87.19 234 ARG A N 1
ATOM 1688 C CA . ARG A 1 234 ? 15.094 -18.203 10.055 1 87.19 234 ARG A CA 1
ATOM 1689 C C . ARG A 1 234 ? 14.672 -18.797 8.719 1 87.19 234 ARG A C 1
ATOM 1691 O O . ARG A 1 234 ? 15.453 -18.812 7.766 1 87.19 234 ARG A O 1
ATOM 1698 N N . PRO A 1 235 ? 13.445 -19.375 8.695 1 93.5 235 PRO A N 1
ATOM 1699 C CA . PRO A 1 235 ? 12.977 -19.938 7.426 1 93.5 235 PRO A CA 1
ATOM 1700 C C . PRO A 1 235 ? 12.711 -18.875 6.367 1 93.5 235 PRO A C 1
ATOM 1702 O O . PRO A 1 235 ? 12.477 -17.719 6.703 1 93.5 235 PRO A O 1
ATOM 1705 N N . SER A 1 236 ? 12.844 -19.328 5.121 1 96.5 236 SER A N 1
ATOM 1706 C CA . SER A 1 236 ? 12.281 -18.516 4.043 1 96.5 236 SER A CA 1
ATOM 1707 C C . SER A 1 236 ? 10.766 -18.594 4.023 1 96.5 236 SER A C 1
ATOM 1709 O O . SER A 1 236 ? 10.188 -19.672 4.262 1 96.5 236 SER A O 1
ATOM 1711 N N . VAL A 1 237 ? 10.125 -17.469 3.836 1 97.94 237 VAL A N 1
ATOM 1712 C CA . VAL A 1 237 ? 8.664 -17.469 3.887 1 97.94 237 VAL A CA 1
ATOM 1713 C C . VAL A 1 237 ? 8.109 -16.734 2.668 1 97.94 237 VAL A C 1
ATOM 1715 O O . VAL A 1 237 ? 8.711 -15.773 2.184 1 97.94 237 VAL A O 1
ATOM 1718 N N . ALA A 1 238 ? 7.004 -17.156 2.184 1 98.81 238 ALA A N 1
ATOM 1719 C CA . ALA A 1 238 ? 6.254 -16.531 1.099 1 98.81 238 ALA A CA 1
ATOM 1720 C C . ALA A 1 238 ? 4.75 -16.672 1.318 1 98.81 238 ALA A C 1
ATOM 1722 O O . ALA A 1 238 ? 4.285 -17.688 1.842 1 98.81 238 ALA A O 1
ATOM 1723 N N . CYS A 1 239 ? 4.012 -15.656 0.907 1 98.94 239 CYS A N 1
ATOM 1724 C CA . CYS A 1 239 ? 2.568 -15.648 1.13 1 98.94 239 CYS A CA 1
ATOM 1725 C C . CYS A 1 239 ? 1.844 -14.945 -0.013 1 98.94 239 CYS A C 1
ATOM 1727 O O . CYS A 1 239 ? 2.338 -13.953 -0.551 1 98.94 239 CYS A O 1
ATOM 1729 N N . SER A 1 240 ? 0.754 -15.438 -0.44 1 98.81 240 SER A N 1
ATOM 1730 C CA . SER A 1 240 ? -0.186 -14.82 -1.373 1 98.81 240 SER A CA 1
ATOM 1731 C C . SER A 1 240 ? -1.605 -14.836 -0.817 1 98.81 240 SER A C 1
ATOM 1733 O O . SER A 1 240 ? -2.033 -15.828 -0.217 1 98.81 240 SER A O 1
ATOM 1735 N N . THR A 1 241 ? -2.328 -13.719 -1.024 1 98.5 241 THR A N 1
ATOM 1736 C CA . THR A 1 241 ? -3.631 -13.625 -0.378 1 98.5 241 THR A CA 1
ATOM 1737 C C . THR A 1 241 ? -4.73 -13.398 -1.411 1 98.5 241 THR A C 1
ATOM 1739 O O . THR A 1 241 ? -4.457 -12.984 -2.537 1 98.5 241 THR A O 1
ATOM 1742 N N . SER A 1 242 ? -5.969 -13.727 -1.045 1 96.94 242 SER A N 1
ATOM 1743 C CA . SER A 1 242 ? -7.191 -13.508 -1.812 1 96.94 242 SER A CA 1
ATOM 1744 C C . SER A 1 242 ? -8.367 -13.203 -0.894 1 96.94 242 SER A C 1
ATOM 1746 O O . SER A 1 242 ? -8.422 -13.688 0.239 1 96.94 242 SER A O 1
ATOM 1748 N N . GLY A 1 243 ? -9.273 -12.391 -1.319 1 95.88 243 GLY A N 1
ATOM 1749 C CA . GLY A 1 243 ? -10.414 -11.961 -0.537 1 95.88 243 GLY A CA 1
ATOM 1750 C C . GLY A 1 243 ? -10.867 -10.547 -0.868 1 95.88 243 GLY A C 1
ATOM 1751 O O . GLY A 1 243 ? -10.758 -10.109 -2.016 1 95.88 243 GLY A O 1
ATOM 1752 N N . CYS A 1 244 ? -11.492 -9.953 0.121 1 95 244 CYS A N 1
ATOM 1753 C CA . CYS A 1 244 ? -11.867 -8.555 -0.062 1 95 244 CYS A CA 1
ATOM 1754 C C . CYS A 1 244 ? -10.656 -7.641 0.076 1 95 244 CYS A C 1
ATOM 1756 O O . CYS A 1 244 ? -10.016 -7.609 1.129 1 95 244 CYS A O 1
ATOM 1758 N N . GLY A 1 245 ? -10.398 -6.867 -0.94 1 96.88 245 GLY A N 1
ATOM 1759 C CA . GLY A 1 245 ? -9.195 -6.051 -1.004 1 96.88 245 GLY A CA 1
ATOM 1760 C C . GLY A 1 245 ? -9.031 -5.141 0.198 1 96.88 245 GLY A C 1
ATOM 1761 O O . GLY A 1 245 ? -7.957 -5.086 0.799 1 96.88 245 GLY A O 1
ATOM 1762 N N . GLU A 1 246 ? -10.086 -4.488 0.562 1 97.31 246 GLU A N 1
ATOM 1763 C CA . GLU A 1 246 ? -10.039 -3.537 1.67 1 97.31 246 GLU A CA 1
ATOM 1764 C C . GLU A 1 246 ? -9.711 -4.242 2.984 1 97.31 246 GLU A C 1
ATOM 1766 O O . GLU A 1 246 ? -8.938 -3.727 3.795 1 97.31 246 GLU A O 1
ATOM 1771 N N . HIS A 1 247 ? -10.289 -5.469 3.189 1 97.56 247 HIS A N 1
ATOM 1772 C CA . HIS A 1 247 ? -10.016 -6.219 4.41 1 97.56 247 HIS A CA 1
ATOM 1773 C C . HIS A 1 247 ? -8.555 -6.637 4.484 1 97.56 247 HIS A C 1
ATOM 1775 O O . HIS A 1 247 ? -7.91 -6.477 5.523 1 97.56 247 HIS A O 1
ATOM 1781 N N . LEU A 1 248 ? -8.086 -7.082 3.393 1 98.31 248 LEU A N 1
ATOM 1782 C CA . LEU A 1 248 ? -6.723 -7.598 3.32 1 98.31 248 LEU A CA 1
ATOM 1783 C C . LEU A 1 248 ? -5.707 -6.465 3.432 1 98.31 248 LEU A C 1
ATOM 1785 O O . LEU A 1 248 ? -4.637 -6.641 4.016 1 98.31 248 LEU A O 1
ATOM 1789 N N . MET A 1 249 ? -6.004 -5.309 2.906 1 98.38 249 MET A N 1
ATOM 1790 C CA . MET A 1 249 ? -5.121 -4.148 2.98 1 98.38 249 MET A CA 1
ATOM 1791 C C . MET A 1 249 ? -5.039 -3.619 4.406 1 98.38 249 MET A C 1
ATOM 1793 O O . MET A 1 249 ? -3.947 -3.461 4.953 1 98.38 249 MET A O 1
ATOM 1797 N N . LYS A 1 250 ? -6.16 -3.48 5.023 1 98.25 250 LYS A N 1
ATOM 1798 C CA . LYS A 1 250 ? -6.215 -2.873 6.348 1 98.25 250 LYS A CA 1
ATOM 1799 C C . LYS A 1 250 ? -5.484 -3.73 7.379 1 98.25 250 LYS A C 1
ATOM 1801 O O . LYS A 1 250 ? -5.086 -3.238 8.438 1 98.25 250 LYS A O 1
ATOM 1806 N N . THR A 1 251 ? -5.277 -5.008 7.027 1 98.56 251 THR A N 1
ATOM 1807 C CA . THR A 1 251 ? -4.66 -5.906 7.996 1 98.56 251 THR A CA 1
ATOM 1808 C C . THR A 1 251 ? -3.271 -6.336 7.527 1 98.56 251 THR A C 1
ATOM 1810 O O . THR A 1 251 ? -2.607 -7.141 8.188 1 98.56 251 THR A O 1
ATOM 1813 N N . LEU A 1 252 ? -2.84 -5.852 6.367 1 98.75 252 LEU A N 1
ATOM 1814 C CA . LEU A 1 252 ? -1.555 -6.266 5.816 1 98.75 252 LEU A CA 1
ATOM 1815 C C . LEU A 1 252 ? -1.389 -7.781 5.902 1 98.75 252 LEU A C 1
ATOM 1817 O O . LEU A 1 252 ? -0.356 -8.273 6.367 1 98.75 252 LEU A O 1
ATOM 1821 N N . LEU A 1 253 ? -2.293 -8.492 5.457 1 98.75 253 LEU A N 1
ATOM 1822 C CA . LEU A 1 253 ? -2.459 -9.898 5.812 1 98.75 253 LEU A CA 1
ATOM 1823 C C . LEU A 1 253 ? -1.265 -10.719 5.344 1 98.75 253 LEU A C 1
ATOM 1825 O O . LEU A 1 253 ? -0.775 -11.586 6.074 1 98.75 253 LEU A O 1
ATOM 1829 N N . ALA A 1 254 ? -0.768 -10.492 4.145 1 98.88 254 ALA A N 1
ATOM 1830 C CA . ALA A 1 254 ? 0.341 -11.289 3.625 1 98.88 254 ALA A CA 1
ATOM 1831 C C . ALA A 1 254 ? 1.583 -11.133 4.496 1 98.88 254 ALA A C 1
ATOM 1833 O O . ALA A 1 254 ? 2.176 -12.125 4.93 1 98.88 254 ALA A O 1
ATOM 1834 N N . LYS A 1 255 ? 1.943 -9.898 4.73 1 98.81 255 LYS A N 1
ATOM 1835 C CA . LYS A 1 255 ? 3.115 -9.617 5.555 1 98.81 255 LYS A CA 1
ATOM 1836 C C . LYS A 1 255 ? 2.947 -10.188 6.961 1 98.81 255 LYS A C 1
ATOM 1838 O O . LYS A 1 255 ? 3.881 -10.766 7.516 1 98.81 255 LYS A O 1
ATOM 1843 N N . GLU A 1 256 ? 1.759 -10.008 7.508 1 98.5 256 GLU A N 1
ATOM 1844 C CA . GLU A 1 256 ? 1.533 -10.422 8.891 1 98.5 256 GLU A CA 1
ATOM 1845 C C . GLU A 1 256 ? 1.551 -11.945 9.016 1 98.5 256 GLU A C 1
ATOM 1847 O O . GLU A 1 256 ? 1.984 -12.484 10.031 1 98.5 256 GLU A O 1
ATOM 1852 N N . CYS A 1 257 ? 1.071 -12.68 8.039 1 98.62 257 CYS A N 1
ATOM 1853 C CA . CYS A 1 257 ? 1.181 -14.133 8.047 1 98.62 257 CYS A CA 1
ATOM 1854 C C . CYS A 1 257 ? 2.639 -14.57 8.102 1 98.62 257 CYS A C 1
ATOM 1856 O O . CYS A 1 257 ? 3.012 -15.406 8.922 1 98.62 257 CYS A O 1
ATOM 1858 N N . CYS A 1 258 ? 3.439 -13.969 7.266 1 98.31 258 CYS A N 1
ATOM 1859 C CA . CYS A 1 258 ? 4.848 -14.336 7.203 1 98.31 258 CYS A CA 1
ATOM 1860 C C . CYS A 1 258 ? 5.578 -13.914 8.477 1 98.31 258 CYS A C 1
ATOM 1862 O O . CYS A 1 258 ? 6.418 -14.656 8.984 1 98.31 258 CYS A O 1
ATOM 1864 N N . ARG A 1 259 ? 5.227 -12.766 8.945 1 97 259 ARG A N 1
ATOM 1865 C CA . ARG A 1 259 ? 5.828 -12.297 10.188 1 97 259 ARG A CA 1
ATOM 1866 C C . ARG A 1 259 ? 5.543 -13.266 11.336 1 97 259 ARG A C 1
ATOM 1868 O O . ARG A 1 259 ? 6.422 -13.555 12.148 1 97 259 ARG A O 1
ATOM 1875 N N . SER A 1 260 ? 4.352 -13.711 11.406 1 96.94 260 SER A N 1
ATOM 1876 C CA . SER A 1 260 ? 3.965 -14.648 12.453 1 96.94 260 SER A CA 1
ATOM 1877 C C . SER A 1 260 ? 4.742 -15.961 12.344 1 96.94 260 SER A C 1
ATOM 1879 O O . SER A 1 260 ? 5.164 -16.516 13.352 1 96.94 260 SER A O 1
ATOM 1881 N N . VAL A 1 261 ? 4.934 -16.406 11.172 1 96.12 261 VAL A N 1
ATOM 1882 C CA . VAL A 1 261 ? 5.684 -17.641 10.953 1 96.12 261 VAL A CA 1
ATOM 1883 C C . VAL A 1 261 ? 7.137 -17.438 11.391 1 96.12 261 VAL A C 1
ATOM 1885 O O . VAL A 1 261 ? 7.738 -18.344 11.977 1 96.12 261 VAL A O 1
ATOM 1888 N N . LEU A 1 262 ? 7.648 -16.297 11.18 1 93.94 262 LEU A N 1
ATOM 1889 C CA . LEU A 1 262 ? 9.039 -16.016 11.516 1 93.94 262 LEU A CA 1
ATOM 1890 C C . LEU A 1 262 ? 9.203 -15.797 13.016 1 93.94 262 LEU A C 1
ATOM 1892 O O . LEU A 1 262 ? 10.266 -16.094 13.578 1 93.94 262 LEU A O 1
ATOM 1896 N N . GLY A 1 263 ? 8.25 -15.195 13.602 1 87 263 GLY A N 1
ATOM 1897 C CA . GLY A 1 263 ? 8.406 -14.742 14.969 1 87 263 GLY A CA 1
ATOM 1898 C C . GLY A 1 263 ? 7.895 -15.742 15.992 1 87 263 GLY A C 1
ATOM 1899 O O . GLY A 1 263 ? 8.18 -15.625 17.188 1 87 263 GLY A O 1
ATOM 1900 N N . SER A 1 264 ? 7.211 -16.672 15.453 1 80.25 264 SER A N 1
ATOM 1901 C CA . SER A 1 264 ? 6.586 -17.562 16.422 1 80.25 264 SER A CA 1
ATOM 1902 C C . SER A 1 264 ? 7.379 -18.859 16.562 1 80.25 264 SER A C 1
ATOM 1904 O O . SER A 1 264 ? 8.047 -19.281 15.617 1 80.25 264 SER A O 1
ATOM 1906 N N . GLY A 1 265 ? 7.695 -19.266 17.703 1 79.06 265 GLY A N 1
ATOM 1907 C CA . GLY A 1 265 ? 8.242 -20.594 17.938 1 79.06 265 GLY A CA 1
ATOM 1908 C C . GLY A 1 265 ? 7.277 -21.703 17.578 1 79.06 265 GLY A C 1
ATOM 1909 O O . GLY A 1 265 ? 7.609 -22.891 17.703 1 79.06 265 GLY A O 1
ATOM 1910 N N . ASP A 1 266 ? 6.176 -21.312 16.953 1 82.5 266 ASP A N 1
ATOM 1911 C CA . ASP A 1 266 ? 5.137 -22.266 16.578 1 82.5 266 ASP A CA 1
ATOM 1912 C C . ASP A 1 266 ? 5.375 -22.828 15.172 1 82.5 266 ASP A C 1
ATOM 1914 O O . ASP A 1 266 ? 6.203 -22.312 14.43 1 82.5 266 ASP A O 1
ATOM 1918 N N . CYS A 1 267 ? 4.684 -23.969 14.945 1 89.75 267 CYS A N 1
ATOM 1919 C CA . CYS A 1 267 ? 4.645 -24.391 13.547 1 89.75 267 CYS A CA 1
ATOM 1920 C C . CYS A 1 267 ? 3.904 -23.391 12.688 1 89.75 267 CYS A C 1
ATOM 1922 O O . CYS A 1 267 ? 3.172 -22.531 13.203 1 89.75 267 CYS A O 1
ATOM 1924 N N . SER A 1 268 ? 4.105 -23.453 11.398 1 94.75 268 SER A N 1
ATOM 1925 C CA . SER A 1 268 ? 3.564 -22.469 10.461 1 94.75 268 SER A CA 1
ATOM 1926 C C . SER A 1 268 ? 2.041 -22.438 10.508 1 94.75 268 SER A C 1
ATOM 1928 O O . SER A 1 268 ? 1.433 -21.375 10.43 1 94.75 268 SER A O 1
ATOM 1930 N N . ALA A 1 269 ? 1.412 -23.562 10.656 1 96.38 269 ALA A N 1
ATOM 1931 C CA . ALA A 1 269 ? -0.046 -23.641 10.688 1 96.38 269 ALA A CA 1
ATOM 1932 C C . ALA A 1 269 ? -0.613 -22.859 11.875 1 96.38 269 ALA A C 1
ATOM 1934 O O . ALA A 1 269 ? -1.595 -22.125 11.734 1 96.38 269 ALA A O 1
ATOM 1935 N N . MET A 1 270 ? -0.025 -23.062 12.984 1 96.75 270 MET A N 1
ATOM 1936 C CA . MET A 1 270 ? -0.478 -22.375 14.195 1 96.75 270 MET A CA 1
ATOM 1937 C C . MET A 1 270 ? -0.249 -20.875 14.078 1 96.75 270 MET A C 1
ATOM 1939 O O . MET A 1 270 ? -1.081 -20.078 14.523 1 96.75 270 MET A O 1
ATOM 1943 N N . ALA A 1 271 ? 0.897 -20.547 13.539 1 97.38 271 ALA A N 1
ATOM 1944 C CA . ALA A 1 271 ? 1.212 -19.141 13.352 1 97.38 271 ALA A CA 1
ATOM 1945 C C . ALA A 1 271 ? 0.192 -18.469 12.438 1 97.38 271 ALA A C 1
ATOM 1947 O O . ALA A 1 271 ? -0.294 -17.375 12.734 1 97.38 271 ALA A O 1
ATOM 1948 N N . VAL A 1 272 ? -0.147 -19.078 11.336 1 98.25 272 VAL A N 1
ATOM 1949 C CA . VAL A 1 272 ? -1.105 -18.547 10.375 1 98.25 272 VAL A CA 1
ATOM 1950 C C . VAL A 1 272 ? -2.494 -18.484 11.008 1 98.25 272 VAL A C 1
ATOM 1952 O O . VAL A 1 272 ? -3.229 -17.516 10.812 1 98.25 272 VAL A O 1
ATOM 1955 N N . GLN A 1 273 ? -2.84 -19.5 11.766 1 97.94 273 GLN A N 1
ATOM 1956 C CA . GLN A 1 273 ? -4.117 -19.516 12.469 1 97.94 273 GLN A CA 1
ATOM 1957 C C . GLN A 1 273 ? -4.238 -18.328 13.414 1 97.94 273 GLN A C 1
ATOM 1959 O O . GLN A 1 273 ? -5.281 -17.672 13.469 1 97.94 273 GLN A O 1
ATOM 1964 N N . ARG A 1 274 ? -3.205 -18.125 14.117 1 97.44 274 ARG A N 1
ATOM 1965 C CA . ARG A 1 274 ? -3.195 -17 15.047 1 97.44 274 ARG A CA 1
ATOM 1966 C C . ARG A 1 274 ? -3.365 -15.672 14.305 1 97.44 274 ARG A C 1
ATOM 1968 O O . ARG A 1 274 ? -4.102 -14.789 14.758 1 97.44 274 ARG A O 1
ATOM 1975 N N . THR A 1 275 ? -2.682 -15.523 13.203 1 98.12 275 THR A N 1
ATOM 1976 C CA . THR A 1 275 ? -2.791 -14.312 12.414 1 98.12 275 THR A CA 1
ATOM 1977 C C . THR A 1 275 ? -4.227 -14.094 11.945 1 98.12 275 THR A C 1
ATOM 1979 O O . THR A 1 275 ? -4.754 -12.984 12.031 1 98.12 275 THR A O 1
ATOM 1982 N N . PHE A 1 276 ? -4.891 -15.133 11.508 1 98.44 276 PHE A N 1
ATOM 1983 C CA . PHE A 1 276 ? -6.262 -15 11.023 1 98.44 276 PHE A CA 1
ATOM 1984 C C . PHE A 1 276 ? -7.219 -14.703 12.172 1 98.44 276 PHE A C 1
ATOM 1986 O O . PHE A 1 276 ? -8.141 -13.898 12.023 1 98.44 276 PHE A O 1
ATOM 1993 N N . ARG A 1 277 ? -7.039 -15.32 13.258 1 97.69 277 ARG A N 1
ATOM 1994 C CA . ARG A 1 277 ? -7.941 -15.125 14.391 1 97.69 277 ARG A CA 1
ATOM 1995 C C . ARG A 1 277 ? -7.773 -13.734 15 1 97.69 277 ARG A C 1
ATOM 1997 O O . ARG A 1 277 ? -8.727 -12.961 15.047 1 97.69 277 ARG A O 1
ATOM 2004 N N . GLU A 1 278 ? -6.512 -13.43 15.344 1 97.25 278 GLU A N 1
ATOM 2005 C CA . GLU A 1 278 ? -6.25 -12.203 16.094 1 97.25 278 GLU A CA 1
ATOM 2006 C C . GLU A 1 278 ? -6.043 -11.016 15.156 1 97.25 278 GLU A C 1
ATOM 2008 O O . GLU A 1 278 ? -6.461 -9.898 15.461 1 97.25 278 GLU A O 1
ATOM 2013 N N . GLY A 1 279 ? -5.434 -11.273 14.023 1 97.62 279 GLY A N 1
ATOM 2014 C CA . GLY A 1 279 ? -5.016 -10.188 13.148 1 97.62 279 GLY A CA 1
ATOM 2015 C C . GLY A 1 279 ? -6.012 -9.906 12.039 1 97.62 279 GLY A C 1
ATOM 2016 O O . GLY A 1 279 ? -5.863 -8.93 11.297 1 97.62 279 GLY A O 1
ATOM 2017 N N . PHE A 1 280 ? -7.02 -10.719 11.914 1 98.25 280 PHE A N 1
ATOM 2018 C CA . PHE A 1 280 ? -7.973 -10.547 10.82 1 98.25 280 PHE A CA 1
ATOM 2019 C C . PHE A 1 280 ? -9.406 -10.578 11.344 1 98.25 280 PHE A C 1
ATOM 2021 O O . PHE A 1 280 ? -10.031 -9.523 11.508 1 98.25 280 PHE A O 1
ATOM 2028 N N . ILE A 1 281 ? -9.891 -11.641 11.922 1 97.75 281 ILE A N 1
ATOM 2029 C CA . ILE A 1 281 ? -11.266 -11.797 12.375 1 97.75 281 ILE A CA 1
ATOM 2030 C C . ILE A 1 281 ? -11.523 -10.875 13.562 1 97.75 281 ILE A C 1
ATOM 2032 O O . ILE A 1 281 ? -12.547 -10.188 13.609 1 97.75 281 ILE A O 1
ATOM 2036 N N . GLU A 1 282 ? -10.609 -10.836 14.484 1 97.44 282 GLU A N 1
ATOM 2037 C CA . GLU A 1 282 ? -10.789 -10.039 15.688 1 97.44 282 GLU A CA 1
ATOM 2038 C C . GLU A 1 282 ? -10.055 -8.703 15.578 1 97.44 282 GLU A C 1
ATOM 2040 O O . GLU A 1 282 ? -9.93 -7.973 16.562 1 97.44 282 GLU A O 1
ATOM 2045 N N . SER A 1 283 ? -9.555 -8.398 14.445 1 97.56 283 SER A N 1
ATOM 2046 C CA . SER A 1 283 ? -8.758 -7.191 14.258 1 97.56 283 SER A CA 1
ATOM 2047 C C . SER A 1 283 ? -9.586 -5.934 14.508 1 97.56 283 SER A C 1
ATOM 2049 O O . SER A 1 283 ? -10.688 -5.793 13.969 1 97.56 283 SER A O 1
ATOM 2051 N N . PRO A 1 284 ? -8.992 -4.938 15.227 1 96.12 284 PRO A N 1
ATOM 2052 C CA . PRO A 1 284 ? -9.68 -3.652 15.359 1 96.12 284 PRO A CA 1
ATOM 2053 C C . PRO A 1 284 ? -9.82 -2.914 14.031 1 96.12 284 PRO A C 1
ATOM 2055 O O . PRO A 1 284 ? -10.727 -2.088 13.875 1 96.12 284 PRO A O 1
ATOM 2058 N N . PHE A 1 285 ? -9 -3.219 13.094 1 97.75 285 PHE A N 1
ATOM 2059 C CA . PHE A 1 285 ? -9.016 -2.533 11.805 1 97.75 285 PHE A CA 1
ATOM 2060 C C . PHE A 1 285 ? -10.203 -2.98 10.961 1 97.75 285 PHE A C 1
ATOM 2062 O O . PHE A 1 285 ? -10.531 -2.348 9.961 1 97.75 285 PHE A O 1
ATOM 2069 N N . LEU A 1 286 ? -10.836 -4.066 11.375 1 97.19 286 LEU A N 1
ATOM 2070 C CA . LEU A 1 286 ? -12.008 -4.582 10.672 1 97.19 286 LEU A CA 1
ATOM 2071 C C . LEU A 1 286 ? -13.219 -4.629 11.594 1 97.19 286 LEU A C 1
ATOM 2073 O O . LEU A 1 286 ? -14.141 -5.422 11.375 1 97.19 286 LEU A O 1
ATOM 2077 N N . ALA A 1 287 ? -13.266 -3.83 12.578 1 94.12 287 ALA A N 1
ATOM 2078 C CA . ALA A 1 287 ? -14.312 -3.877 13.594 1 94.12 287 ALA A CA 1
ATOM 2079 C C . ALA A 1 287 ? -15.68 -3.547 12.984 1 94.12 287 ALA A C 1
ATOM 2081 O O . ALA A 1 287 ? -16.703 -4.066 13.43 1 94.12 287 ALA A O 1
ATOM 2082 N N . SER A 1 288 ? -15.68 -2.736 11.961 1 90.94 288 SER A N 1
ATOM 2083 C CA . SER A 1 288 ? -16.938 -2.281 11.383 1 90.94 288 SER A CA 1
ATOM 2084 C C . SER A 1 288 ? -17.438 -3.244 10.312 1 90.94 288 SER A C 1
ATOM 2086 O O . SER A 1 288 ? -18.5 -3.037 9.727 1 90.94 288 SER A O 1
ATOM 2088 N N . VAL A 1 289 ? -16.703 -4.285 10.062 1 92.62 289 VAL A N 1
ATOM 2089 C CA . VAL A 1 289 ? -17.016 -5.238 9 1 92.62 289 VAL A CA 1
ATOM 2090 C C . VAL A 1 289 ? -17.656 -6.484 9.609 1 92.62 289 VAL A C 1
ATOM 2092 O O . VAL A 1 289 ? -17.109 -7.086 10.531 1 92.62 289 VAL A O 1
ATOM 2095 N N . ASP A 1 290 ? -18.75 -6.844 9.172 1 90.38 290 ASP A N 1
ATOM 2096 C CA . ASP A 1 290 ? -19.453 -8.008 9.703 1 90.38 290 ASP A CA 1
ATOM 2097 C C . ASP A 1 290 ? -18.859 -9.305 9.156 1 90.38 290 ASP A C 1
ATOM 2099 O O . ASP A 1 290 ? -18.453 -10.18 9.93 1 90.38 290 ASP A O 1
ATOM 2103 N N . GLU A 1 291 ? -18.828 -9.383 7.836 1 92.56 291 GLU A N 1
ATOM 2104 C CA . GLU A 1 291 ? -18.25 -10.555 7.176 1 92.56 291 GLU A CA 1
ATOM 2105 C C . GLU A 1 291 ? -16.859 -10.258 6.633 1 92.56 291 GLU A C 1
ATOM 2107 O O . GLU A 1 291 ? -16.719 -9.617 5.586 1 92.56 291 GLU A O 1
ATOM 2112 N N . LYS A 1 292 ? -15.898 -10.797 7.289 1 96.25 292 LYS A N 1
ATOM 2113 C CA . LYS A 1 292 ? -14.516 -10.578 6.891 1 96.25 292 LYS A CA 1
ATOM 2114 C C . LYS A 1 292 ? -14.031 -11.68 5.953 1 96.25 292 LYS A C 1
ATOM 2116 O O . LYS A 1 292 ? -13.945 -12.844 6.352 1 96.25 292 LYS A O 1
ATOM 2121 N N . LEU A 1 293 ? -13.719 -11.367 4.781 1 95.62 293 LEU A N 1
ATOM 2122 C CA . LEU A 1 293 ? -13.398 -12.352 3.752 1 95.62 293 LEU A CA 1
ATOM 2123 C C . LEU A 1 293 ? -11.914 -12.297 3.396 1 95.62 293 LEU A C 1
ATOM 2125 O O . LEU A 1 293 ? -11.422 -11.281 2.898 1 95.62 293 LEU A O 1
ATOM 2129 N N . GLY A 1 294 ? -11.211 -13.359 3.645 1 96.94 294 GLY A N 1
ATOM 2130 C CA . GLY A 1 294 ? -9.789 -13.453 3.338 1 96.94 294 GLY A CA 1
ATOM 2131 C C . GLY A 1 294 ? -9.297 -14.883 3.234 1 96.94 294 GLY A C 1
ATOM 2132 O O . GLY A 1 294 ? -9.914 -15.797 3.785 1 96.94 294 GLY A O 1
ATOM 2133 N N . GLY A 1 295 ? -8.305 -15.07 2.463 1 97.69 295 GLY A N 1
ATOM 2134 C CA . GLY A 1 295 ? -7.559 -16.312 2.312 1 97.69 295 GLY A CA 1
ATOM 2135 C C . GLY A 1 295 ? -6.074 -16.078 2.094 1 97.69 295 GLY A C 1
ATOM 2136 O O . GLY A 1 295 ? -5.664 -15.031 1.595 1 97.69 295 GLY A O 1
ATOM 2137 N N . ALA A 1 296 ? -5.285 -17.078 2.494 1 98.5 296 ALA A N 1
ATOM 2138 C CA . ALA A 1 296 ? -3.838 -16.984 2.332 1 98.5 296 ALA A CA 1
ATOM 2139 C C . ALA A 1 296 ? -3.225 -18.344 2.031 1 98.5 296 ALA A C 1
ATOM 2141 O O . ALA A 1 296 ? -3.676 -19.359 2.559 1 98.5 296 ALA A O 1
ATOM 2142 N N . LEU A 1 297 ? -2.361 -18.328 1.15 1 98.31 297 LEU A N 1
ATOM 2143 C CA . LEU A 1 297 ? -1.44 -19.438 0.899 1 98.31 297 LEU A CA 1
ATOM 2144 C C . LEU A 1 297 ? -0.034 -19.094 1.376 1 98.31 297 LEU A C 1
ATOM 2146 O O . LEU A 1 297 ? 0.568 -18.125 0.897 1 98.31 297 LEU A O 1
ATOM 2150 N N . VAL A 1 298 ? 0.529 -19.875 2.34 1 98.62 298 VAL A N 1
ATOM 2151 C CA . VAL A 1 298 ? 1.791 -19.531 2.988 1 98.62 298 VAL A CA 1
ATOM 2152 C C . VAL A 1 298 ? 2.775 -20.703 2.846 1 98.62 298 VAL A C 1
ATOM 2154 O O . VAL A 1 298 ? 2.443 -21.844 3.154 1 98.62 298 VAL A O 1
ATOM 2157 N N . LEU A 1 299 ? 3.949 -20.359 2.4 1 97.94 299 LEU A N 1
ATOM 2158 C CA . LEU A 1 299 ? 5.035 -21.312 2.262 1 97.94 299 LEU A CA 1
ATOM 2159 C C . LEU A 1 299 ? 6.195 -20.969 3.186 1 97.94 299 LEU A C 1
ATOM 2161 O O . LEU A 1 299 ? 6.59 -19.797 3.279 1 97.94 299 LEU A O 1
ATOM 2165 N N . SER A 1 300 ? 6.664 -21.906 3.883 1 96.19 300 SER A N 1
ATOM 2166 C CA . SER A 1 300 ? 7.867 -21.766 4.695 1 96.19 300 SER A CA 1
ATOM 2167 C C . SER A 1 300 ? 8.891 -22.844 4.371 1 96.19 300 SER A C 1
ATOM 2169 O O . SER A 1 300 ? 8.531 -24.016 4.211 1 96.19 300 SER A O 1
ATOM 2171 N N . HIS A 1 301 ? 10.109 -22.422 4.254 1 94.38 301 HIS A N 1
ATOM 2172 C CA . HIS A 1 301 ? 11.195 -23.344 3.916 1 94.38 301 HIS A CA 1
ATOM 2173 C C . HIS A 1 301 ? 12.352 -23.203 4.895 1 94.38 301 HIS A C 1
ATOM 2175 O O . HIS A 1 301 ? 12.93 -22.125 5.039 1 94.38 301 HIS A O 1
ATOM 2181 N N . HIS A 1 302 ? 12.602 -24.344 5.496 1 88.88 302 HIS A N 1
ATOM 2182 C CA . HIS A 1 302 ? 13.812 -24.469 6.305 1 88.88 302 HIS A CA 1
ATOM 2183 C C . HIS A 1 302 ? 14.852 -25.344 5.598 1 88.88 302 HIS A C 1
ATOM 2185 O O . HIS A 1 302 ? 14.531 -26.438 5.117 1 88.88 302 HIS A O 1
ATOM 2191 N N . HIS A 1 303 ? 16.016 -24.828 5.551 1 80.25 303 HIS A N 1
ATOM 2192 C CA . HIS A 1 303 ? 17.078 -25.531 4.82 1 80.25 303 HIS A CA 1
ATOM 2193 C C . HIS A 1 303 ? 17.219 -26.969 5.293 1 80.25 303 HIS A C 1
ATOM 2195 O O . HIS A 1 303 ? 17.453 -27.875 4.488 1 80.25 303 HIS A O 1
ATOM 2201 N N . ASP A 1 304 ? 17.031 -27.266 6.559 1 78.56 304 ASP A N 1
ATOM 2202 C CA . ASP A 1 304 ? 17.281 -28.609 7.09 1 78.56 304 ASP A CA 1
ATOM 2203 C C . ASP A 1 304 ? 15.977 -29.344 7.336 1 78.56 304 ASP A C 1
ATOM 2205 O O . ASP A 1 304 ? 15.977 -30.562 7.539 1 78.56 304 ASP A O 1
ATOM 2209 N N . GLU A 1 305 ? 14.789 -28.719 7.262 1 78.62 305 GLU A N 1
ATOM 2210 C CA . GLU A 1 305 ? 13.547 -29.359 7.699 1 78.62 305 GLU A CA 1
ATOM 2211 C C . GLU A 1 305 ? 12.594 -29.562 6.527 1 78.62 305 GLU A C 1
ATOM 2213 O O . GLU A 1 305 ? 11.664 -30.359 6.617 1 78.62 305 GLU A O 1
ATOM 2218 N N . GLY A 1 306 ? 12.844 -28.797 5.527 1 89.31 306 GLY A N 1
ATOM 2219 C CA . GLY A 1 306 ? 11.969 -28.984 4.375 1 89.31 306 GLY A CA 1
ATOM 2220 C C . GLY A 1 306 ? 11.008 -27.812 4.176 1 89.31 306 GLY A C 1
ATOM 2221 O O . GLY A 1 306 ? 11.352 -26.672 4.438 1 89.31 306 GLY A O 1
ATOM 2222 N N . VAL A 1 307 ? 9.805 -28.203 3.516 1 93.62 307 VAL A N 1
ATOM 2223 C CA . VAL A 1 307 ? 8.867 -27.156 3.119 1 93.62 307 VAL A CA 1
ATOM 2224 C C . VAL A 1 307 ? 7.508 -27.422 3.768 1 93.62 307 VAL A C 1
ATOM 2226 O O . VAL A 1 307 ? 7.027 -28.547 3.785 1 93.62 307 VAL A O 1
ATOM 2229 N N . GLU A 1 308 ? 7.016 -26.406 4.344 1 94.88 308 GLU A N 1
ATOM 2230 C CA . GLU A 1 308 ? 5.641 -26.422 4.836 1 94.88 308 GLU A CA 1
ATOM 2231 C C . GLU A 1 308 ? 4.742 -25.5 4.012 1 94.88 308 GLU A C 1
ATOM 2233 O O . GLU A 1 308 ? 5.109 -24.359 3.727 1 94.88 308 GLU A O 1
ATOM 2238 N N . LEU A 1 309 ? 3.631 -26.047 3.629 1 96.38 309 LEU A N 1
ATOM 2239 C CA . LEU A 1 309 ? 2.605 -25.281 2.928 1 96.38 309 LEU A CA 1
ATOM 2240 C C . LEU A 1 309 ? 1.323 -25.203 3.752 1 96.38 309 LEU A C 1
ATOM 2242 O O . LEU A 1 309 ? 0.774 -26.234 4.145 1 96.38 309 LEU A O 1
ATOM 2246 N N . VAL A 1 310 ? 0.905 -24.016 4.047 1 98.19 310 VAL A N 1
ATOM 2247 C CA . VAL A 1 310 ? -0.291 -23.797 4.852 1 98.19 310 VAL A CA 1
ATOM 2248 C C . VAL A 1 310 ? -1.272 -22.906 4.094 1 98.19 310 VAL A C 1
ATOM 2250 O O . VAL A 1 310 ? -0.868 -21.938 3.449 1 98.19 310 VAL A O 1
ATOM 2253 N N . TRP A 1 311 ? -2.562 -23.266 4.105 1 97.81 311 TRP A N 1
ATOM 2254 C CA . TRP A 1 311 ? -3.59 -22.375 3.578 1 97.81 311 TRP A CA 1
ATOM 2255 C C . TRP A 1 311 ? -4.699 -22.156 4.602 1 97.81 311 TRP A C 1
ATOM 2257 O O . TRP A 1 311 ? -5 -23.047 5.398 1 97.81 311 TRP A O 1
ATOM 2267 N N . ALA A 1 312 ? -5.227 -21 4.621 1 98.25 312 ALA A N 1
ATOM 2268 C CA . ALA A 1 312 ? -6.281 -20.562 5.535 1 98.25 312 ALA A CA 1
ATOM 2269 C C . ALA A 1 312 ? -7.266 -19.625 4.836 1 98.25 312 ALA A C 1
ATOM 2271 O O . ALA A 1 312 ? -6.867 -18.812 3.998 1 98.25 312 ALA A O 1
ATOM 2272 N N . HIS A 1 313 ? -8.562 -19.766 5.195 1 96.88 313 HIS A N 1
ATOM 2273 C CA . HIS A 1 313 ? -9.531 -18.859 4.578 1 96.88 313 HIS A CA 1
ATOM 2274 C C . HIS A 1 313 ? -10.781 -18.734 5.438 1 96.88 313 HIS A C 1
ATOM 2276 O O . HIS A 1 313 ? -11.148 -19.656 6.16 1 96.88 313 HIS A O 1
ATOM 2282 N N . THR A 1 314 ? -11.375 -17.578 5.371 1 97.12 314 THR A N 1
ATOM 2283 C CA . THR A 1 314 ? -12.672 -17.328 5.992 1 97.12 314 THR A CA 1
ATOM 2284 C C . THR A 1 314 ? -13.789 -17.359 4.949 1 97.12 314 THR A C 1
ATOM 2286 O O . THR A 1 314 ? -14.969 -17.359 5.297 1 97.12 314 THR A O 1
ATOM 2289 N N . THR A 1 315 ? -13.398 -17.344 3.662 1 93.5 315 THR A N 1
ATOM 2290 C CA . THR A 1 315 ? -14.367 -17.484 2.58 1 93.5 315 THR A CA 1
ATOM 2291 C C . THR A 1 315 ? -14.953 -18.891 2.553 1 93.5 315 THR A C 1
ATOM 2293 O O . THR A 1 315 ? -14.391 -19.812 3.152 1 93.5 315 THR A O 1
ATOM 2296 N N . GLU A 1 316 ? -15.969 -19.109 1.831 1 91.06 316 GLU A N 1
ATOM 2297 C CA . GLU A 1 316 ? -16.625 -20.406 1.773 1 91.06 316 GLU A CA 1
ATOM 2298 C C . GLU A 1 316 ? -15.695 -21.484 1.219 1 91.06 316 GLU A C 1
ATOM 2300 O O . GLU A 1 316 ? -15.688 -22.609 1.702 1 91.06 316 GLU A O 1
ATOM 2305 N N . THR A 1 317 ? -15.023 -21.078 0.153 1 90.56 317 THR A N 1
ATOM 2306 C CA . THR A 1 317 ? -14.109 -22.031 -0.481 1 90.56 317 THR A CA 1
ATOM 2307 C C . THR A 1 317 ? -12.812 -21.344 -0.898 1 90.56 317 THR A C 1
ATOM 2309 O O . THR A 1 317 ? -12.773 -20.109 -1.023 1 90.56 317 THR A O 1
ATOM 2312 N N . MET A 1 318 ? -11.82 -22.062 -1.015 1 91.69 318 MET A N 1
ATOM 2313 C CA . MET A 1 318 ? -10.531 -21.672 -1.578 1 91.69 318 MET A CA 1
ATOM 2314 C C . MET A 1 318 ? -9.93 -22.812 -2.402 1 91.69 318 MET A C 1
ATOM 2316 O O . MET A 1 318 ? -9.773 -23.922 -1.906 1 91.69 318 MET A O 1
ATOM 2320 N N . CYS A 1 319 ? -9.648 -22.5 -3.635 1 91.19 319 CYS A N 1
ATOM 2321 C CA . CYS A 1 319 ? -9.086 -23.5 -4.531 1 91.19 319 CYS A CA 1
ATOM 2322 C C . CYS A 1 319 ? -7.57 -23.375 -4.605 1 91.19 319 CYS A C 1
ATOM 2324 O O . CYS A 1 319 ? -7.043 -22.266 -4.711 1 91.19 319 CYS A O 1
ATOM 2326 N N . LEU A 1 320 ? -6.879 -24.516 -4.535 1 92.44 320 LEU A N 1
ATOM 2327 C CA . LEU A 1 320 ? -5.426 -24.453 -4.633 1 92.44 320 LEU A CA 1
ATOM 2328 C C . LEU A 1 320 ? -4.863 -25.719 -5.262 1 92.44 320 LEU A C 1
ATOM 2330 O O . LEU A 1 320 ? -5.531 -26.766 -5.281 1 92.44 320 LEU A O 1
ATOM 2334 N N . GLY A 1 321 ? -3.727 -25.578 -5.84 1 92.81 321 GLY A N 1
ATOM 2335 C CA . GLY A 1 321 ? -2.893 -26.672 -6.328 1 92.81 321 GLY A CA 1
ATOM 2336 C C . GLY A 1 321 ? -1.452 -26.562 -5.867 1 92.81 321 GLY A C 1
ATOM 2337 O O . GLY A 1 321 ? -0.928 -25.469 -5.676 1 92.81 321 GLY A O 1
ATOM 2338 N N . TYR A 1 322 ? -0.881 -27.766 -5.594 1 93.56 322 TYR A N 1
ATOM 2339 C CA . TYR A 1 322 ? 0.52 -27.75 -5.188 1 93.56 322 TYR A CA 1
ATOM 2340 C C . TYR A 1 322 ? 1.223 -29.031 -5.613 1 93.56 322 TYR A C 1
ATOM 2342 O O . TYR A 1 322 ? 0.569 -30.016 -5.949 1 93.56 322 TYR A O 1
ATOM 2350 N N . MET A 1 323 ? 2.52 -28.922 -5.648 1 92.38 323 MET A N 1
ATOM 2351 C CA . MET A 1 323 ? 3.379 -30.047 -5.992 1 92.38 323 MET A CA 1
ATOM 2352 C C . MET A 1 323 ? 4.754 -29.906 -5.352 1 92.38 323 MET A C 1
ATOM 2354 O O . MET A 1 323 ? 5.246 -28.797 -5.18 1 92.38 323 MET A O 1
ATOM 2358 N N . SER A 1 324 ? 5.301 -31.016 -4.91 1 90.44 324 SER A N 1
ATOM 2359 C CA . SER A 1 324 ? 6.656 -31.047 -4.371 1 90.44 324 SER A CA 1
ATOM 2360 C C . SER A 1 324 ? 7.613 -31.75 -5.336 1 90.44 324 SER A C 1
ATOM 2362 O O . SER A 1 324 ? 7.184 -32.531 -6.18 1 90.44 324 SER A O 1
ATOM 2364 N N . SER A 1 325 ? 8.836 -31.438 -5.168 1 85.25 325 SER A N 1
ATOM 2365 C CA . SER A 1 325 ? 9.836 -32.062 -6.039 1 85.25 325 SER A CA 1
ATOM 2366 C C . SER A 1 325 ? 9.977 -33.531 -5.746 1 85.25 325 SER A C 1
ATOM 2368 O O . SER A 1 325 ? 10.5 -34.281 -6.574 1 85.25 325 SER A O 1
ATOM 2370 N N . VAL A 1 326 ? 9.547 -33.906 -4.59 1 81.88 326 VAL A N 1
ATOM 2371 C CA . VAL A 1 326 ? 9.719 -35.312 -4.203 1 81.88 326 VAL A CA 1
ATOM 2372 C C . VAL A 1 326 ? 8.484 -36.125 -4.594 1 81.88 326 VAL A C 1
ATOM 2374 O O . VAL A 1 326 ? 8.5 -37.344 -4.562 1 81.88 326 VAL A O 1
ATOM 2377 N N . SER A 1 327 ? 7.473 -35.406 -4.906 1 79.5 327 SER A N 1
ATOM 2378 C CA . SER A 1 327 ? 6.254 -36.062 -5.34 1 79.5 327 SER A CA 1
ATOM 2379 C C . SER A 1 327 ? 6.094 -36 -6.855 1 79.5 327 SER A C 1
ATOM 2381 O O . SER A 1 327 ? 6.441 -35 -7.477 1 79.5 327 SER A O 1
ATOM 2383 N N . SER A 1 328 ? 5.617 -37.094 -7.395 1 77.81 328 SER A N 1
ATOM 2384 C CA . SER A 1 328 ? 5.434 -37.125 -8.844 1 77.81 328 SER A CA 1
ATOM 2385 C C . SER A 1 328 ? 4.035 -36.656 -9.234 1 77.81 328 SER A C 1
ATOM 2387 O O . SER A 1 328 ? 3.756 -36.438 -10.414 1 77.81 328 SER A O 1
ATOM 2389 N N . THR A 1 329 ? 3.252 -36.375 -8.297 1 86.62 329 THR A N 1
ATOM 2390 C CA . THR A 1 329 ? 1.873 -36.094 -8.672 1 86.62 329 THR A CA 1
ATOM 2391 C C . THR A 1 329 ? 1.441 -34.75 -8.125 1 86.62 329 THR A C 1
ATOM 2393 O O . THR A 1 329 ? 1.698 -34.406 -6.961 1 86.62 329 THR A O 1
ATOM 2396 N N . PRO A 1 330 ? 0.855 -33.969 -9.055 1 91.12 330 PRO A N 1
ATOM 2397 C CA . PRO A 1 330 ? 0.255 -32.719 -8.562 1 91.12 330 PRO A CA 1
ATOM 2398 C C . PRO A 1 330 ? -0.979 -32.969 -7.699 1 91.12 330 PRO A C 1
ATOM 2400 O O . PRO A 1 330 ? -1.671 -33.969 -7.871 1 91.12 330 PRO A O 1
ATOM 2403 N N . LYS A 1 331 ? -1.19 -32.094 -6.727 1 91.38 331 LYS A N 1
ATOM 2404 C CA . LYS A 1 331 ? -2.387 -32.188 -5.891 1 91.38 331 LYS A CA 1
ATOM 2405 C C . LYS A 1 331 ? -3.27 -30.938 -6.094 1 91.38 331 LYS A C 1
ATOM 2407 O O . LYS A 1 331 ? -2.766 -29.828 -6.258 1 91.38 331 LYS A O 1
ATOM 2412 N N . PHE A 1 332 ? -4.551 -31.188 -6.168 1 89.81 332 PHE A N 1
ATOM 2413 C CA . PHE A 1 332 ? -5.562 -30.141 -6.246 1 89.81 332 PHE A CA 1
ATOM 2414 C C . PHE A 1 332 ? -6.547 -30.25 -5.09 1 89.81 332 PHE A C 1
ATOM 2416 O O . PHE A 1 332 ? -6.949 -31.359 -4.715 1 89.81 332 PHE A O 1
ATOM 2423 N N . GLN A 1 333 ? -6.887 -29.109 -4.535 1 88.62 333 GLN A N 1
ATOM 2424 C CA . GLN A 1 333 ? -7.785 -29.109 -3.383 1 88.62 333 GLN A CA 1
ATOM 2425 C C . GLN A 1 333 ? -8.773 -27.953 -3.447 1 88.62 333 GLN A C 1
ATOM 2427 O O . GLN A 1 333 ? -8.383 -26.812 -3.707 1 88.62 333 GLN A O 1
ATOM 2432 N N . LEU A 1 334 ? -10.016 -28.266 -3.371 1 90.81 334 LEU A N 1
ATOM 2433 C CA . LEU A 1 334 ? -11.039 -27.281 -3.041 1 90.81 334 LEU A CA 1
ATOM 2434 C C . LEU A 1 334 ? -11.32 -27.266 -1.544 1 90.81 334 LEU A C 1
ATOM 2436 O O . LEU A 1 334 ? -12.125 -28.062 -1.056 1 90.81 334 LEU A O 1
ATOM 2440 N N . SER A 1 335 ? -10.672 -26.328 -0.907 1 92.38 335 SER A N 1
ATOM 2441 C CA . SER A 1 335 ? -10.875 -26.219 0.534 1 92.38 335 SER A CA 1
ATOM 2442 C C . SER A 1 335 ? -12.188 -25.5 0.853 1 92.38 335 SER A C 1
ATOM 2444 O O . SER A 1 335 ? -12.484 -24.453 0.279 1 92.38 335 SER A O 1
ATOM 2446 N N . SER A 1 336 ? -12.984 -26.125 1.74 1 93.31 336 SER A N 1
ATOM 2447 C CA . SER A 1 336 ? -14.281 -25.547 2.08 1 93.31 336 SER A CA 1
ATOM 2448 C C . SER A 1 336 ? -14.438 -25.375 3.588 1 93.31 336 SER A C 1
ATOM 2450 O O . SER A 1 336 ? -13.898 -26.172 4.363 1 93.31 336 SER A O 1
ATOM 2452 N N . LEU A 1 337 ? -15.211 -24.359 3.939 1 91.44 337 LEU A N 1
ATOM 2453 C CA . LEU A 1 337 ? -15.625 -24.25 5.332 1 91.44 337 LEU A CA 1
ATOM 2454 C C . LEU A 1 337 ? -16.562 -25.391 5.711 1 91.44 337 LEU A C 1
ATOM 2456 O O . LEU A 1 337 ? -17.312 -25.875 4.871 1 91.44 337 LEU A O 1
ATOM 2460 N N . PRO A 1 338 ? -16.453 -25.75 6.988 1 88.81 338 PRO A N 1
ATOM 2461 C CA . PRO A 1 338 ? -17.438 -26.75 7.414 1 88.81 338 PRO A CA 1
ATOM 2462 C C . PRO A 1 338 ? -18.875 -26.266 7.262 1 88.81 338 PRO A C 1
ATOM 2464 O O . PRO A 1 338 ? -19.141 -25.062 7.309 1 88.81 338 PRO A O 1
ATOM 2467 N N . ALA A 1 339 ? -19.75 -27.188 7.172 1 87.44 339 ALA A N 1
ATOM 2468 C CA . ALA A 1 339 ? -21.156 -26.891 6.906 1 87.44 339 ALA A CA 1
ATOM 2469 C C . ALA A 1 339 ? -21.75 -26.016 8.016 1 87.44 339 ALA A C 1
ATOM 2471 O O . ALA A 1 339 ? -22.625 -25.188 7.758 1 87.44 339 ALA A O 1
ATOM 2472 N N . SER A 1 340 ? -21.328 -26.125 9.148 1 88.62 340 SER A N 1
ATOM 2473 C CA . SER A 1 340 ? -21.875 -25.391 10.289 1 88.62 340 SER A CA 1
ATOM 2474 C C . SER A 1 340 ? -21.234 -24.016 10.414 1 88.62 340 SER A C 1
ATOM 2476 O O . SER A 1 340 ? -21.703 -23.172 11.18 1 88.62 340 SER A O 1
ATOM 2478 N N . ALA A 1 341 ? -20.375 -23.797 9.531 1 87.38 341 ALA A N 1
ATOM 2479 C CA . ALA A 1 341 ? -19.609 -22.562 9.664 1 87.38 341 ALA A CA 1
ATOM 2480 C C . ALA A 1 341 ? -20.234 -21.438 8.852 1 87.38 341 ALA A C 1
ATOM 2482 O O . ALA A 1 341 ? -21.016 -21.688 7.93 1 87.38 341 ALA A O 1
ATOM 2483 N N . THR A 1 342 ? -19.984 -20.219 9.328 1 85.75 342 THR A N 1
ATOM 2484 C CA . THR A 1 342 ? -20.453 -19.031 8.633 1 85.75 342 THR A CA 1
ATOM 2485 C C . THR A 1 342 ? -19.297 -18.312 7.938 1 85.75 342 THR A C 1
ATOM 2487 O O . THR A 1 342 ? -18.312 -17.969 8.578 1 85.75 342 THR A O 1
ATOM 2490 N N . SER A 1 343 ? -19.516 -18.125 6.652 1 82.31 343 SER A N 1
ATOM 2491 C CA . SER A 1 343 ? -18.516 -17.406 5.887 1 82.31 343 SER A CA 1
ATOM 2492 C C . SER A 1 343 ? -18.266 -16.016 6.469 1 82.31 343 SER A C 1
ATOM 2494 O O . SER A 1 343 ? -19.203 -15.328 6.875 1 82.31 343 SER A O 1
ATOM 2496 N N . GLY A 1 344 ? -16.984 -15.672 6.547 1 87 344 GLY A N 1
ATOM 2497 C CA . GLY A 1 344 ? -16.609 -14.367 7.074 1 87 344 GLY A CA 1
ATOM 2498 C C . GLY A 1 344 ? -16.516 -14.344 8.586 1 87 344 GLY A C 1
ATOM 2499 O O . GLY A 1 344 ? -16 -13.375 9.164 1 87 344 GLY A O 1
ATOM 2500 N N . LYS A 1 345 ? -16.906 -15.422 9.242 1 89.75 345 LYS A N 1
ATOM 2501 C CA . LYS A 1 345 ? -16.891 -15.461 10.703 1 89.75 345 LYS A CA 1
ATOM 2502 C C . LYS A 1 345 ? -16.125 -16.688 11.211 1 89.75 345 LYS A C 1
ATOM 2504 O O . LYS A 1 345 ? -15.695 -16.719 12.367 1 89.75 345 LYS A O 1
ATOM 2509 N N . SER A 1 346 ? -15.984 -17.641 10.305 1 92.81 346 SER A N 1
ATOM 2510 C CA . SER A 1 346 ? -15.273 -18.875 10.641 1 92.81 346 SER A CA 1
ATOM 2511 C C . SER A 1 346 ? -13.961 -18.984 9.867 1 92.81 346 SER A C 1
ATOM 2513 O O . SER A 1 346 ? -13.75 -18.266 8.891 1 92.81 346 SER A O 1
ATOM 2515 N N . LEU A 1 347 ? -13.141 -19.875 10.414 1 96.38 347 LEU A N 1
ATOM 2516 C CA . LEU A 1 347 ? -11.805 -20.016 9.828 1 96.38 347 LEU A CA 1
ATOM 2517 C C . LEU A 1 347 ? -11.492 -21.469 9.547 1 96.38 347 LEU A C 1
ATOM 2519 O O . LEU A 1 347 ? -11.742 -22.344 10.383 1 96.38 347 LEU A O 1
ATOM 2523 N N . GLN A 1 348 ? -11.031 -21.719 8.352 1 96.25 348 GLN A N 1
ATOM 2524 C CA . GLN A 1 348 ? -10.461 -23.016 7.996 1 96.25 348 GLN A CA 1
ATOM 2525 C C . GLN A 1 348 ? -8.953 -22.906 7.77 1 96.25 348 GLN A C 1
ATOM 2527 O O . GLN A 1 348 ? -8.492 -22.031 7.039 1 96.25 348 GLN A O 1
ATOM 2532 N N . VAL A 1 349 ? -8.172 -23.75 8.453 1 96.88 349 VAL A N 1
ATOM 2533 C CA . VAL A 1 349 ? -6.723 -23.797 8.297 1 96.88 349 VAL A CA 1
ATOM 2534 C C . VAL A 1 349 ? -6.277 -25.234 8.031 1 96.88 349 VAL A C 1
ATOM 2536 O O . VAL A 1 349 ? -6.648 -26.156 8.766 1 96.88 349 VAL A O 1
ATOM 2539 N N . GLN A 1 350 ? -5.512 -25.438 7.004 1 96.75 350 GLN A N 1
ATOM 2540 C CA . GLN A 1 350 ? -4.918 -26.734 6.676 1 96.75 350 GLN A CA 1
ATOM 2541 C C . GLN A 1 350 ? -3.467 -26.562 6.227 1 96.75 350 GLN A C 1
ATOM 2543 O O . GLN A 1 350 ? -3.025 -25.453 5.926 1 96.75 350 GLN A O 1
ATOM 2548 N N . GLY A 1 351 ? -2.729 -27.594 6.258 1 95.12 351 GLY A N 1
ATOM 2549 C CA . GLY A 1 351 ? -1.338 -27.547 5.836 1 95.12 351 GLY A CA 1
ATOM 2550 C C . GLY A 1 351 ? -0.766 -28.906 5.477 1 95.12 351 GLY A C 1
ATOM 2551 O O . GLY A 1 351 ? -1.364 -29.938 5.785 1 95.12 351 GLY A O 1
ATOM 2552 N N . VAL A 1 352 ? 0.287 -28.891 4.742 1 93.38 352 VAL A N 1
ATOM 2553 C CA . VAL A 1 352 ? 1.041 -30.078 4.379 1 93.38 352 VAL A CA 1
ATOM 2554 C C . VAL A 1 352 ? 2.535 -29.828 4.57 1 93.38 352 VAL A C 1
ATOM 2556 O O . VAL A 1 352 ? 3 -28.703 4.438 1 93.38 352 VAL A O 1
ATOM 2559 N N . ASN A 1 353 ? 3.25 -30.812 4.957 1 92.19 353 ASN A N 1
ATOM 2560 C CA . ASN A 1 353 ? 4.695 -30.766 5.145 1 92.19 353 ASN A CA 1
ATOM 2561 C C . ASN A 1 353 ? 5.418 -31.719 4.188 1 92.19 353 ASN A C 1
ATOM 2563 O O . ASN A 1 353 ? 4.992 -32.844 3.99 1 92.19 353 ASN A O 1
ATOM 2567 N N . PHE A 1 354 ? 6.445 -31.156 3.592 1 89.06 354 PHE A N 1
ATOM 2568 C CA . PHE A 1 354 ? 7.281 -31.953 2.701 1 89.06 354 PHE A CA 1
ATOM 2569 C C . PHE A 1 354 ? 8.711 -32.031 3.227 1 89.06 354 PHE A C 1
ATOM 2571 O O . PHE A 1 354 ? 9.375 -31 3.402 1 89.06 354 PHE A O 1
ATOM 2578 N N . LYS A 1 355 ? 9.117 -33.156 3.59 1 78.75 355 LYS A N 1
ATOM 2579 C CA . LYS A 1 355 ? 10.469 -33.312 4.117 1 78.75 355 LYS A CA 1
ATOM 2580 C C . LYS A 1 355 ? 11.5 -33.344 2.994 1 78.75 355 LYS A C 1
ATOM 2582 O O . LYS A 1 355 ? 11.203 -33.781 1.88 1 78.75 355 LYS A O 1
ATOM 2587 N N . GLN A 1 356 ? 12.586 -32.5 3.141 1 63.94 356 GLN A N 1
ATOM 2588 C CA . GLN A 1 356 ? 13.695 -32.688 2.221 1 63.94 356 GLN A CA 1
ATOM 2589 C C . GLN A 1 356 ? 14.219 -34.125 2.301 1 63.94 356 GLN A C 1
ATOM 2591 O O . GLN A 1 356 ? 14.281 -34.719 3.385 1 63.94 356 GLN A O 1
ATOM 2596 N N . PRO A 1 357 ? 14.375 -34.781 1.142 1 47.91 357 PRO A N 1
ATOM 2597 C CA . PRO A 1 357 ? 15.07 -36.062 1.302 1 47.91 357 PRO A CA 1
ATOM 2598 C C . PRO A 1 357 ? 16.438 -35.906 1.96 1 47.91 357 PRO A C 1
ATOM 2600 O O . PRO A 1 357 ? 17.094 -34.875 1.797 1 47.91 357 PRO A O 1
ATOM 2603 N N . PRO A 1 358 ? 16.703 -36.75 2.99 1 35.94 358 PRO A N 1
ATOM 2604 C CA . PRO A 1 358 ? 18.094 -36.719 3.449 1 35.94 358 PRO A CA 1
ATOM 2605 C C . PRO A 1 358 ? 19.094 -36.688 2.297 1 35.94 358 PRO A C 1
ATOM 2607 O O . PRO A 1 358 ? 18.781 -37.156 1.199 1 35.94 358 PRO A O 1
ATOM 2610 N N . MET B 1 1 ? 10.148 31.969 4.023 1 36.84 1 MET B N 1
ATOM 2611 C CA . MET B 1 1 ? 10.023 30.516 3.91 1 36.84 1 MET B CA 1
ATOM 2612 C C . MET B 1 1 ? 9.32 29.938 5.129 1 36.84 1 MET B C 1
ATOM 2614 O O . MET B 1 1 ? 8.641 28.906 5.031 1 36.84 1 MET B O 1
ATOM 2618 N N . PRO B 1 2 ? 9.68 30.562 6.367 1 44.34 2 PRO B N 1
ATOM 2619 C CA . PRO B 1 2 ? 9.188 30.188 7.691 1 44.34 2 PRO B CA 1
ATOM 2620 C C . PRO B 1 2 ? 7.691 30.453 7.867 1 44.34 2 PRO B C 1
ATOM 2622 O O . PRO B 1 2 ? 7.094 30.016 8.852 1 44.34 2 PRO B O 1
ATOM 2625 N N . VAL B 1 3 ? 7.152 31.156 6.895 1 45.66 3 VAL B N 1
ATOM 2626 C CA . VAL B 1 3 ? 5.848 31.75 7.172 1 45.66 3 VAL B CA 1
ATOM 2627 C C . VAL B 1 3 ? 4.758 30.688 7.043 1 45.66 3 VAL B C 1
ATOM 2629 O O . VAL B 1 3 ? 3.828 30.641 7.852 1 45.66 3 VAL B O 1
ATOM 2632 N N . VAL B 1 4 ? 4.91 29.688 6.113 1 57.69 4 VAL B N 1
ATOM 2633 C CA . VAL B 1 4 ? 3.795 28.797 5.824 1 57.69 4 VAL B CA 1
ATOM 2634 C C . VAL B 1 4 ? 3.549 27.875 7.02 1 57.69 4 VAL B C 1
ATOM 2636 O O . VAL B 1 4 ? 2.42 27.766 7.508 1 57.69 4 VAL B O 1
ATOM 2639 N N . PRO B 1 5 ? 4.621 27.469 7.703 1 62.62 5 PRO B N 1
ATOM 2640 C CA . PRO B 1 5 ? 4.328 26.531 8.789 1 62.62 5 PRO B CA 1
ATOM 2641 C C . PRO B 1 5 ? 3.752 27.219 10.023 1 62.62 5 PRO B C 1
ATOM 2643 O O . PRO B 1 5 ? 2.857 26.672 10.68 1 62.62 5 PRO B O 1
ATOM 2646 N N . ALA B 1 6 ? 4.117 28.5 10.219 1 68.25 6 ALA B N 1
ATOM 2647 C CA . ALA B 1 6 ? 3.633 29.156 11.438 1 68.25 6 ALA B CA 1
ATOM 2648 C C . ALA B 1 6 ? 2.143 29.453 11.336 1 68.25 6 ALA B C 1
ATOM 2650 O O . ALA B 1 6 ? 1.378 29.172 12.258 1 68.25 6 ALA B O 1
ATOM 2651 N N . CYS B 1 7 ? 1.771 29.922 10.273 1 78.5 7 CYS B N 1
ATOM 2652 C CA . CYS B 1 7 ? 0.362 30.25 10.086 1 78.5 7 CYS B CA 1
ATOM 2653 C C . CYS B 1 7 ? -0.492 28.984 10.055 1 78.5 7 CYS B C 1
ATOM 2655 O O . CYS B 1 7 ? -1.594 28.969 10.609 1 78.5 7 CYS B O 1
ATOM 2657 N N . LEU B 1 8 ? 0.089 28.031 9.562 1 89.56 8 LEU B N 1
ATOM 2658 C CA . LEU B 1 8 ? -0.627 26.766 9.422 1 89.56 8 LEU B CA 1
ATOM 2659 C C . LEU B 1 8 ? -0.967 26.172 10.789 1 89.56 8 LEU B C 1
ATOM 2661 O O . LEU B 1 8 ? -2.104 25.766 11.023 1 89.56 8 LEU B O 1
ATOM 2665 N N . VAL B 1 9 ? -0.032 26.188 11.711 1 90.81 9 VAL B N 1
ATOM 2666 C CA . VAL B 1 9 ? -0.255 25.531 13 1 90.81 9 VAL B CA 1
ATOM 2667 C C . VAL B 1 9 ? -1.22 26.375 13.844 1 90.81 9 VAL B C 1
ATOM 2669 O O . VAL B 1 9 ? -1.986 25.828 14.641 1 90.81 9 VAL B O 1
ATOM 2672 N N . CYS B 1 10 ? -1.218 27.672 13.594 1 91.25 10 CYS B N 1
ATOM 2673 C CA . CYS B 1 10 ? -2.176 28.531 14.281 1 91.25 10 CYS B CA 1
ATOM 2674 C C . CYS B 1 10 ? -3.6 28.234 13.828 1 91.25 10 CYS B C 1
ATOM 2676 O O . CYS B 1 10 ? -4.512 28.141 14.648 1 91.25 10 CYS B O 1
ATOM 2678 N N . ILE B 1 11 ? -3.707 28.078 12.586 1 91.5 11 ILE B N 1
ATOM 2679 C CA . ILE B 1 11 ? -5.016 27.766 12.031 1 91.5 11 ILE B CA 1
ATOM 2680 C C . ILE B 1 11 ? -5.48 26.406 12.539 1 91.5 11 ILE B C 1
ATOM 2682 O O . ILE B 1 11 ? -6.633 26.234 12.938 1 91.5 11 ILE B O 1
ATOM 2686 N N . ALA B 1 12 ? -4.629 25.453 12.477 1 94 12 ALA B N 1
ATOM 2687 C CA . ALA B 1 12 ? -4.945 24.109 12.961 1 94 12 ALA B CA 1
ATOM 2688 C C . ALA B 1 12 ? -5.332 24.125 14.438 1 94 12 ALA B C 1
ATOM 2690 O O . ALA B 1 12 ? -6.285 23.469 14.844 1 94 12 ALA B O 1
ATOM 2691 N N . MET B 1 13 ? -4.609 24.938 15.234 1 94.06 13 MET B N 1
ATOM 2692 C CA . MET B 1 13 ? -4.898 25.016 16.656 1 94.06 13 MET B CA 1
ATOM 2693 C C . MET B 1 13 ? -6.254 25.672 16.906 1 94.06 13 MET B C 1
ATOM 2695 O O . MET B 1 13 ? -6.988 25.266 17.812 1 94.06 13 MET B O 1
ATOM 2699 N N . LYS B 1 14 ? -6.543 26.641 16.141 1 94.25 14 LYS B N 1
ATOM 2700 C CA . LYS B 1 14 ? -7.863 27.25 16.25 1 94.25 14 LYS B CA 1
ATOM 2701 C C . LYS B 1 14 ? -8.961 26.234 15.984 1 94.25 14 LYS B C 1
ATOM 2703 O O . LYS B 1 14 ? -9.984 26.219 16.672 1 94.25 14 LYS B O 1
ATOM 2708 N N . MET B 1 15 ? -8.758 25.391 14.992 1 96.44 15 MET B N 1
ATOM 2709 C CA . MET B 1 15 ? -9.734 24.344 14.695 1 96.44 15 MET B CA 1
ATOM 2710 C C . MET B 1 15 ? -9.906 23.406 15.883 1 96.44 15 MET B C 1
ATOM 2712 O O . MET B 1 15 ? -11.023 22.984 16.203 1 96.44 15 MET B O 1
ATOM 2716 N N . ILE B 1 16 ? -8.828 23.094 16.547 1 95 16 ILE B N 1
ATOM 2717 C CA . ILE B 1 16 ? -8.875 22.203 17.703 1 95 16 ILE B CA 1
ATOM 2718 C C . ILE B 1 16 ? -9.656 22.875 18.828 1 95 16 ILE B C 1
ATOM 2720 O O . ILE B 1 16 ? -10.477 22.25 19.484 1 95 16 ILE B O 1
ATOM 2724 N N . HIS B 1 17 ? -9.375 24.156 19.047 1 93.62 17 HIS B N 1
ATOM 2725 C CA . HIS B 1 17 ? -10.086 24.922 20.062 1 93.62 17 HIS B CA 1
ATOM 2726 C C . HIS B 1 17 ? -11.578 24.984 19.766 1 93.62 17 HIS B C 1
ATOM 2728 O O . HIS B 1 17 ? -12.398 25 20.688 1 93.62 17 HIS B O 1
ATOM 2734 N N . ASP B 1 18 ? -11.883 24.984 18.484 1 96.31 18 ASP B N 1
ATOM 2735 C CA . ASP B 1 18 ? -13.273 25 18.047 1 96.31 18 ASP B CA 1
ATOM 2736 C C . ASP B 1 18 ? -13.875 23.594 18.094 1 96.31 18 ASP B C 1
ATOM 2738 O O . ASP B 1 18 ? -14.961 23.359 17.562 1 96.31 18 ASP B O 1
ATOM 2742 N N . ARG B 1 19 ? -13.172 22.609 18.516 1 96.19 19 ARG B N 1
ATOM 2743 C CA . ARG B 1 19 ? -13.594 21.234 18.781 1 96.19 19 ARG B CA 1
ATOM 2744 C C . ARG B 1 19 ? -13.82 20.469 17.484 1 96.19 19 ARG B C 1
ATOM 2746 O O . ARG B 1 19 ? -14.68 19.594 17.422 1 96.19 19 ARG B O 1
ATOM 2753 N N . CYS B 1 20 ? -13.078 20.906 16.469 1 97.19 20 CYS B N 1
ATOM 2754 C CA . CYS B 1 20 ? -13.055 20.094 15.266 1 97.19 20 CYS B CA 1
ATOM 2755 C C . CYS B 1 20 ? -12.359 18.766 15.516 1 97.19 20 CYS B C 1
ATOM 2757 O O . CYS B 1 20 ? -11.484 18.672 16.375 1 97.19 20 CYS B O 1
ATOM 2759 N N . CYS B 1 21 ? -12.836 17.734 14.773 1 97.81 21 CYS B N 1
ATOM 2760 C CA . CYS B 1 21 ? -12.211 16.422 14.953 1 97.81 21 CYS B CA 1
ATOM 2761 C C . CYS B 1 21 ? -10.836 16.375 14.305 1 97.81 21 CYS B C 1
ATOM 2763 O O . CYS B 1 21 ? -10.547 17.156 13.398 1 97.81 21 CYS B O 1
ATOM 2765 N N . ALA B 1 22 ? -9.977 15.516 14.781 1 98.44 22 ALA B N 1
ATOM 2766 C CA . ALA B 1 22 ? -8.594 15.391 14.312 1 98.44 22 ALA B CA 1
ATOM 2767 C C . ALA B 1 22 ? -8.539 15.211 12.797 1 98.44 22 ALA B C 1
ATOM 2769 O O . ALA B 1 22 ? -7.672 15.773 12.133 1 98.44 22 ALA B O 1
ATOM 2770 N N . LEU B 1 23 ? -9.445 14.414 12.273 1 98.69 23 LEU B N 1
ATOM 2771 C CA . LEU B 1 23 ? -9.492 14.125 10.844 1 98.69 23 LEU B CA 1
ATOM 2772 C C . LEU B 1 23 ? -9.664 15.406 10.039 1 98.69 23 LEU B C 1
ATOM 2774 O O . LEU B 1 23 ? -8.977 15.609 9.031 1 98.69 23 LEU B O 1
ATOM 2778 N N . ASP B 1 24 ? -10.531 16.297 10.453 1 98.56 24 ASP B N 1
ATOM 2779 C CA . ASP B 1 24 ? -10.758 17.578 9.781 1 98.56 24 ASP B CA 1
ATOM 2780 C C . ASP B 1 24 ? -9.531 18.484 9.906 1 98.56 24 ASP B C 1
ATOM 2782 O O . ASP B 1 24 ? -9.188 19.203 8.969 1 98.56 24 ASP B O 1
ATOM 2786 N N . VAL B 1 25 ? -8.914 18.438 11.023 1 98.38 25 VAL B N 1
ATOM 2787 C CA . VAL B 1 25 ? -7.785 19.312 11.312 1 98.38 25 VAL B CA 1
ATOM 2788 C C . VAL B 1 25 ? -6.613 18.969 10.391 1 98.38 25 VAL B C 1
ATOM 2790 O O . VAL B 1 25 ? -6.047 19.859 9.742 1 98.38 25 VAL B O 1
ATOM 2793 N N . VAL B 1 26 ? -6.262 17.688 10.305 1 98.62 26 VAL B N 1
ATOM 2794 C CA . VAL B 1 26 ? -5.109 17.312 9.484 1 98.62 26 VAL B CA 1
ATOM 2795 C C . VAL B 1 26 ? -5.441 17.516 8.008 1 98.62 26 VAL B C 1
ATOM 2797 O O . VAL B 1 26 ? -4.57 17.875 7.215 1 98.62 26 VAL B O 1
ATOM 2800 N N . SER B 1 27 ? -6.695 17.234 7.621 1 98.62 27 SER B N 1
ATOM 2801 C CA . SER B 1 27 ? -7.113 17.484 6.242 1 98.62 27 SER B CA 1
ATOM 2802 C C . SER B 1 27 ? -6.945 18.953 5.871 1 98.62 27 SER B C 1
ATOM 2804 O O . SER B 1 27 ? -6.402 19.266 4.809 1 98.62 27 SER B O 1
ATOM 2806 N N . ALA B 1 28 ? -7.391 19.828 6.73 1 97.88 28 ALA B N 1
ATOM 2807 C CA . ALA B 1 28 ? -7.281 21.266 6.488 1 97.88 28 ALA B CA 1
ATOM 2808 C C . ALA B 1 28 ? -5.82 21.703 6.465 1 97.88 28 ALA B C 1
ATOM 2810 O O . ALA B 1 28 ? -5.422 22.5 5.617 1 97.88 28 ALA B O 1
ATOM 2811 N N . ALA B 1 29 ? -5.066 21.203 7.391 1 97.31 29 ALA B N 1
ATOM 2812 C CA . ALA B 1 29 ? -3.654 21.578 7.488 1 97.31 29 ALA B CA 1
ATOM 2813 C C . ALA B 1 29 ? -2.9 21.203 6.219 1 97.31 29 ALA B C 1
ATOM 2815 O O . ALA B 1 29 ? -2.166 22.016 5.66 1 97.31 29 ALA B O 1
ATOM 2816 N N . VAL B 1 30 ? -3.092 19.984 5.734 1 97.88 30 VAL B N 1
ATOM 2817 C CA . VAL B 1 30 ? -2.367 19.531 4.555 1 97.88 30 VAL B CA 1
ATOM 2818 C C . VAL B 1 30 ? -2.885 20.25 3.312 1 97.88 30 VAL B C 1
ATOM 2820 O O . VAL B 1 30 ? -2.115 20.547 2.396 1 97.88 30 VAL B O 1
ATOM 2823 N N . ALA B 1 31 ? -4.176 20.547 3.305 1 97.69 31 ALA B N 1
ATOM 2824 C CA . ALA B 1 31 ? -4.711 21.312 2.184 1 97.69 31 ALA B CA 1
ATOM 2825 C C . ALA B 1 31 ? -4.027 22.672 2.076 1 97.69 31 ALA B C 1
ATOM 2827 O O . ALA B 1 31 ? -3.734 23.141 0.973 1 97.69 31 ALA B O 1
ATOM 2828 N N . ILE B 1 32 ? -3.787 23.312 3.197 1 96.25 32 ILE B N 1
ATOM 2829 C CA . ILE B 1 32 ? -3.1 24.609 3.219 1 96.25 32 ILE B CA 1
ATOM 2830 C C . ILE B 1 32 ? -1.684 24.438 2.67 1 96.25 32 ILE B C 1
ATOM 2832 O O . ILE B 1 32 ? -1.207 25.281 1.904 1 96.25 32 ILE B O 1
ATOM 2836 N N . LEU B 1 33 ? -1.08 23.375 3.061 1 95.38 33 LEU B N 1
ATOM 2837 C CA . LEU B 1 33 ? 0.265 23.109 2.564 1 95.38 33 LEU B CA 1
ATOM 2838 C C . LEU B 1 33 ? 0.248 22.844 1.063 1 95.38 33 LEU B C 1
ATOM 2840 O O . LEU B 1 33 ? 1.161 23.25 0.344 1 95.38 33 LEU B O 1
ATOM 2844 N N . GLU B 1 34 ? -0.786 22.125 0.564 1 96.44 34 GLU B N 1
ATOM 2845 C CA . GLU B 1 34 ? -0.943 21.844 -0.859 1 96.44 34 GLU B CA 1
ATOM 2846 C C . GLU B 1 34 ? -1.163 23.125 -1.654 1 96.44 34 GLU B C 1
ATOM 2848 O O . GLU B 1 34 ? -0.928 23.156 -2.863 1 96.44 34 GLU B O 1
ATOM 2853 N N . ASP B 1 35 ? -1.601 24.156 -1 1 95.25 35 ASP B N 1
ATOM 2854 C CA . ASP B 1 35 ? -1.866 25.438 -1.648 1 95.25 35 ASP B CA 1
ATOM 2855 C C . ASP B 1 35 ? -0.609 26.297 -1.69 1 95.25 35 ASP B C 1
ATOM 2857 O O . ASP B 1 35 ? -0.607 27.375 -2.301 1 95.25 35 ASP B O 1
ATOM 2861 N N . SER B 1 36 ? 0.454 25.891 -1.036 1 92.25 36 SER B N 1
ATOM 2862 C CA . SER B 1 36 ? 1.688 26.672 -0.986 1 92.25 36 SER B CA 1
ATOM 2863 C C . SER B 1 36 ? 2.588 26.359 -2.178 1 92.25 36 SER B C 1
ATOM 2865 O O . SER B 1 36 ? 2.871 25.188 -2.459 1 92.25 36 SER B O 1
ATOM 2867 N N . PRO B 1 37 ? 3.123 27.375 -2.812 1 91.81 37 PRO B N 1
ATOM 2868 C CA . PRO B 1 37 ? 4.02 27.141 -3.949 1 91.81 37 PRO B CA 1
ATOM 2869 C C . PRO B 1 37 ? 5.402 26.656 -3.521 1 91.81 37 PRO B C 1
ATOM 2871 O O . PRO B 1 37 ? 6.219 26.297 -4.371 1 91.81 37 PRO B O 1
ATOM 2874 N N . PHE B 1 38 ? 5.598 26.562 -2.219 1 88.12 38 PHE B N 1
ATOM 2875 C CA . PHE B 1 38 ? 6.934 26.234 -1.728 1 88.12 38 PHE B CA 1
ATOM 2876 C C . PHE B 1 38 ? 7.027 24.766 -1.342 1 88.12 38 PHE B C 1
ATOM 2878 O O . PHE B 1 38 ? 8.078 24.312 -0.886 1 88.12 38 PHE B O 1
ATOM 2885 N N . THR B 1 39 ? 5.977 24.062 -1.526 1 91.44 39 THR B N 1
ATOM 2886 C CA . THR B 1 39 ? 5.957 22.641 -1.171 1 91.44 39 THR B CA 1
ATOM 2887 C C . THR B 1 39 ? 5.844 21.781 -2.42 1 91.44 39 THR B C 1
ATOM 2889 O O . THR B 1 39 ? 5.582 22.281 -3.514 1 91.44 39 THR B O 1
ATOM 2892 N N . ASN B 1 40 ? 6.148 20.516 -2.285 1 94.31 40 ASN B N 1
ATOM 2893 C CA . ASN B 1 40 ? 6.012 19.531 -3.354 1 94.31 40 ASN B CA 1
ATOM 2894 C C . ASN B 1 40 ? 4.742 18.688 -3.188 1 94.31 40 ASN B C 1
ATOM 2896 O O . ASN B 1 40 ? 4.816 17.469 -3.004 1 94.31 40 ASN B O 1
ATOM 2900 N N . ALA B 1 41 ? 3.625 19.328 -3.217 1 96.06 41 ALA B N 1
ATOM 2901 C CA . ALA B 1 41 ? 2.275 18.766 -3.119 1 96.06 41 ALA B CA 1
ATOM 2902 C C . ALA B 1 41 ? 1.238 19.781 -3.613 1 96.06 41 ALA B C 1
ATOM 2904 O O . ALA B 1 41 ? 1.208 20.922 -3.16 1 96.06 41 ALA B O 1
ATOM 2905 N N . GLY B 1 42 ? 0.338 19.312 -4.477 1 96.12 42 GLY B N 1
ATOM 2906 C CA . GLY B 1 42 ? -0.543 20.312 -5.055 1 96.12 42 GLY B CA 1
ATOM 2907 C C . GLY B 1 42 ? 0.198 21.375 -5.852 1 96.12 42 GLY B C 1
ATOM 2908 O O . GLY B 1 42 ? 0.971 21.047 -6.754 1 96.12 42 GLY B O 1
ATOM 2909 N N . ILE B 1 43 ? -0.051 22.594 -5.52 1 95.31 43 ILE B N 1
ATOM 2910 C CA . ILE B 1 43 ? 0.701 23.672 -6.16 1 95.31 43 ILE B CA 1
ATOM 2911 C C . ILE B 1 43 ? 2.186 23.531 -5.832 1 95.31 43 ILE B C 1
ATOM 2913 O O . ILE B 1 43 ? 2.557 23.328 -4.676 1 95.31 43 ILE B O 1
ATOM 2917 N N . GLY B 1 44 ? 3.012 23.594 -6.875 1 94.19 44 GLY B N 1
ATOM 2918 C CA . GLY B 1 44 ? 4.449 23.516 -6.652 1 94.19 44 GLY B CA 1
ATOM 2919 C C . GLY B 1 44 ? 4.98 22.094 -6.727 1 94.19 44 GLY B C 1
ATOM 2920 O O . GLY B 1 44 ? 6.152 21.844 -6.43 1 94.19 44 GLY B O 1
ATOM 2921 N N . SER B 1 45 ? 4.176 21.141 -7.16 1 96.06 45 SER B N 1
ATOM 2922 C CA . SER B 1 45 ? 4.57 19.75 -7.258 1 96.06 45 SER B CA 1
ATOM 2923 C C . SER B 1 45 ? 5.621 19.547 -8.344 1 96.06 45 SER B C 1
ATOM 2925 O O . SER B 1 45 ? 5.621 20.25 -9.359 1 96.06 45 SER B O 1
ATOM 2927 N N . ASN B 1 46 ? 6.465 18.594 -8.07 1 95.12 46 ASN B N 1
ATOM 2928 C CA . ASN B 1 46 ? 7.398 18.141 -9.102 1 95.12 46 ASN B CA 1
ATOM 2929 C C . ASN B 1 46 ? 6.664 17.641 -10.344 1 95.12 46 ASN B C 1
ATOM 2931 O O . ASN B 1 46 ? 5.562 17.094 -10.242 1 95.12 46 ASN B O 1
ATOM 2935 N N . LEU B 1 47 ? 7.34 17.828 -11.453 1 95.56 47 LEU B N 1
ATOM 2936 C CA . LEU B 1 47 ? 6.75 17.375 -12.703 1 95.56 47 LEU B CA 1
ATOM 2937 C C . LEU B 1 47 ? 7.309 16.016 -13.102 1 95.56 47 LEU B C 1
ATOM 2939 O O . LEU B 1 47 ? 8.484 15.719 -12.852 1 95.56 47 LEU B O 1
ATOM 2943 N N . ASN B 1 48 ? 6.422 15.18 -13.688 1 96.06 48 ASN B N 1
ATOM 2944 C CA . ASN B 1 48 ? 6.883 13.883 -14.164 1 96.06 48 ASN B CA 1
ATOM 2945 C C . ASN B 1 48 ? 7.578 13.992 -15.516 1 96.06 48 ASN B C 1
ATOM 2947 O O . ASN B 1 48 ? 7.766 15.102 -16.031 1 96.06 48 ASN B O 1
ATOM 2951 N N . LEU B 1 49 ? 7.992 12.898 -16.094 1 95.06 49 LEU B N 1
ATOM 2952 C CA . LEU B 1 49 ? 8.758 12.852 -17.328 1 95.06 49 LEU B CA 1
ATOM 2953 C C . LEU B 1 49 ? 8.016 13.57 -18.453 1 95.06 49 LEU B C 1
ATOM 2955 O O . LEU B 1 49 ? 8.648 14.117 -19.359 1 95.06 49 LEU B O 1
ATOM 2959 N N . CYS B 1 50 ? 6.691 13.594 -18.359 1 94.56 50 CYS B N 1
ATOM 2960 C CA . CYS B 1 50 ? 5.875 14.172 -19.422 1 94.56 50 CYS B CA 1
ATOM 2961 C C . CYS B 1 50 ? 5.496 15.609 -19.094 1 94.56 50 CYS B C 1
ATOM 2963 O O . CYS B 1 50 ? 4.707 16.234 -19.812 1 94.56 50 CYS B O 1
ATOM 2965 N N . GLY B 1 51 ? 5.969 16.109 -18 1 94.44 51 GLY B N 1
ATOM 2966 C CA . GLY B 1 51 ? 5.703 17.484 -17.641 1 94.44 51 GLY B CA 1
ATOM 2967 C C . GLY B 1 51 ? 4.355 17.688 -16.969 1 94.44 51 GLY B C 1
ATOM 2968 O O . GLY B 1 51 ? 3.807 18.781 -16.984 1 94.44 51 GLY B O 1
ATOM 2969 N N . ASN B 1 52 ? 3.811 16.609 -16.453 1 96.06 52 ASN B N 1
ATOM 2970 C CA . ASN B 1 52 ? 2.523 16.672 -15.773 1 96.06 52 ASN B CA 1
ATOM 2971 C C . ASN B 1 52 ? 2.686 16.562 -14.258 1 96.06 52 ASN B C 1
ATOM 2973 O O . ASN B 1 52 ? 3.709 16.078 -13.781 1 96.06 52 ASN B O 1
ATOM 2977 N N . VAL B 1 53 ? 1.659 17.109 -13.578 1 97.31 53 VAL B N 1
ATOM 2978 C CA . VAL B 1 53 ? 1.604 16.953 -12.133 1 97.31 53 VAL B CA 1
ATOM 2979 C C . VAL B 1 53 ? 0.747 15.742 -11.766 1 97.31 53 VAL B C 1
ATOM 2981 O O . VAL B 1 53 ? -0.404 15.641 -12.203 1 97.31 53 VAL B O 1
ATOM 2984 N N . GLU B 1 54 ? 1.277 14.82 -11.094 1 98.25 54 GLU B N 1
ATOM 2985 C CA . GLU B 1 54 ? 0.576 13.703 -10.477 1 98.25 54 GLU B CA 1
ATOM 2986 C C . GLU B 1 54 ? 0.887 13.602 -8.984 1 98.25 54 GLU B C 1
ATOM 2988 O O . GLU B 1 54 ? 2.043 13.43 -8.594 1 98.25 54 GLU B O 1
ATOM 2993 N N . CYS B 1 55 ? -0.159 13.633 -8.172 1 98.56 55 CYS B N 1
ATOM 2994 C CA . CYS B 1 55 ? 0.07 13.664 -6.734 1 98.56 55 CYS B CA 1
ATOM 2995 C C . CYS B 1 55 ? -0.385 12.359 -6.086 1 98.56 55 CYS B C 1
ATOM 2997 O O . CYS B 1 55 ? -1.312 11.711 -6.57 1 98.56 55 CYS B O 1
ATOM 2999 N N . ASP B 1 56 ? 0.295 12 -5.047 1 98.81 56 ASP B N 1
ATOM 3000 C CA . ASP B 1 56 ? -0.112 10.977 -4.086 1 98.81 56 ASP B CA 1
ATOM 3001 C C . ASP B 1 56 ? -0.523 11.609 -2.756 1 98.81 56 ASP B C 1
ATOM 3003 O O . ASP B 1 56 ? 0.069 12.594 -2.322 1 98.81 56 ASP B O 1
ATOM 3007 N N . ALA B 1 57 ? -1.512 11.008 -2.117 1 98.94 57 ALA B N 1
ATOM 3008 C CA . ALA B 1 57 ? -1.913 11.492 -0.797 1 98.94 57 ALA B CA 1
ATOM 3009 C C . ALA B 1 57 ? -2.678 10.414 -0.034 1 98.94 57 ALA B C 1
ATOM 3011 O O . ALA B 1 57 ? -3.201 9.469 -0.634 1 98.94 57 ALA B O 1
ATOM 3012 N N . SER B 1 58 ? -2.686 10.555 1.258 1 98.94 58 SER B N 1
ATOM 3013 C CA . SER B 1 58 ? -3.5 9.68 2.096 1 98.94 58 SER B CA 1
ATOM 3014 C C . SER B 1 58 ? -3.797 10.32 3.445 1 98.94 58 SER B C 1
ATOM 3016 O O . SER B 1 58 ? -3.123 11.273 3.846 1 98.94 58 SER B O 1
ATOM 3018 N N . ILE B 1 59 ? -4.797 9.844 4.07 1 98.94 59 ILE B N 1
ATOM 3019 C CA . ILE B 1 59 ? -5.238 10.289 5.387 1 98.94 59 ILE B CA 1
ATOM 3020 C C . ILE B 1 59 ? -5.785 9.102 6.176 1 98.94 59 ILE B C 1
ATOM 3022 O O . ILE B 1 59 ? -6.359 8.172 5.598 1 98.94 59 ILE B O 1
ATOM 3026 N N . MET B 1 60 ? -5.492 9.062 7.434 1 98.94 60 MET B N 1
ATOM 3027 C CA . MET B 1 60 ? -5.969 7.98 8.289 1 98.94 60 MET B CA 1
ATOM 3028 C C . MET B 1 60 ? -6.586 8.531 9.57 1 98.94 60 MET B C 1
ATOM 3030 O O . MET B 1 60 ? -6.051 9.461 10.172 1 98.94 60 MET B O 1
ATOM 3034 N N . ASP B 1 61 ? -7.699 7.977 9.898 1 98.81 61 ASP B N 1
ATOM 3035 C CA . ASP B 1 61 ? -8.406 8.328 11.133 1 98.81 61 ASP B CA 1
ATOM 3036 C C . ASP B 1 61 ? -8.133 7.305 12.234 1 98.81 61 ASP B C 1
ATOM 3038 O O . ASP B 1 61 ? -8.477 6.129 12.094 1 98.81 61 ASP B O 1
ATOM 3042 N N . GLY B 1 62 ? -7.621 7.812 13.352 1 98.38 62 GLY B N 1
ATOM 3043 C CA . GLY B 1 62 ? -7.242 6.914 14.43 1 98.38 62 GLY B CA 1
ATOM 3044 C C . GLY B 1 62 ? -8.43 6.297 15.141 1 98.38 62 GLY B C 1
ATOM 3045 O O . GLY B 1 62 ? -8.32 5.219 15.727 1 98.38 62 GLY B O 1
ATOM 3046 N N . ARG B 1 63 ? -9.508 6.906 15.102 1 96.75 63 ARG B N 1
ATOM 3047 C CA . ARG B 1 63 ? -10.695 6.438 15.805 1 96.75 63 ARG B CA 1
ATOM 3048 C C . ARG B 1 63 ? -11.391 5.324 15.031 1 96.75 63 ARG B C 1
ATOM 3050 O O . ARG B 1 63 ? -11.617 4.234 15.57 1 96.75 63 ARG B O 1
ATOM 3057 N N . SER B 1 64 ? -11.695 5.605 13.828 1 97.12 64 SER B N 1
ATOM 3058 C CA . SER B 1 64 ? -12.422 4.633 13.016 1 97.12 64 SER B CA 1
ATOM 3059 C C . SER B 1 64 ? -11.469 3.65 12.344 1 97.12 64 SER B C 1
ATOM 3061 O O . SER B 1 64 ? -11.906 2.621 11.82 1 97.12 64 SER B O 1
ATOM 3063 N N . LEU B 1 65 ? -10.203 4.035 12.266 1 98.19 65 LEU B N 1
ATOM 3064 C CA . LEU B 1 65 ? -9.141 3.275 11.609 1 98.19 65 LEU B CA 1
ATOM 3065 C C . LEU B 1 65 ? -9.383 3.184 10.109 1 98.19 65 LEU B C 1
ATOM 3067 O O . LEU B 1 65 ? -8.844 2.297 9.445 1 98.19 65 LEU B O 1
ATOM 3071 N N . GLN B 1 66 ? -10.266 4.121 9.594 1 98.38 66 GLN B N 1
ATOM 3072 C CA . GLN B 1 66 ? -10.445 4.23 8.156 1 98.38 66 GLN B CA 1
ATOM 3073 C C . GLN B 1 66 ? -9.266 4.941 7.5 1 98.38 66 GLN B C 1
ATOM 3075 O O . GLN B 1 66 ? -8.586 5.742 8.141 1 98.38 66 GLN B O 1
ATOM 3080 N N . TYR B 1 67 ? -9.094 4.582 6.258 1 98.75 67 TYR B N 1
ATOM 3081 C CA . TYR B 1 67 ? -7.977 5.051 5.449 1 98.75 67 TYR B CA 1
ATOM 3082 C C . TYR B 1 67 ? -8.445 5.477 4.062 1 98.75 67 TYR B C 1
ATOM 3084 O O . TYR B 1 67 ? -9.266 4.793 3.441 1 98.75 67 TYR B O 1
ATOM 3092 N N . GLY B 1 68 ? -8.062 6.645 3.605 1 98.88 68 GLY B N 1
ATOM 3093 C CA . GLY B 1 68 ? -8.328 7.137 2.264 1 98.88 68 GLY B CA 1
ATOM 3094 C C . GLY B 1 68 ? -7.07 7.586 1.535 1 98.88 68 GLY B C 1
ATOM 3095 O O . GLY B 1 68 ? -6.25 8.312 2.096 1 98.88 68 GLY B O 1
ATOM 3096 N N . ALA B 1 69 ? -6.934 7.129 0.269 1 98.94 69 ALA B N 1
ATOM 3097 C CA . ALA B 1 69 ? -5.715 7.484 -0.459 1 98.94 69 ALA B CA 1
ATOM 3098 C C . ALA B 1 69 ? -6 7.66 -1.948 1 98.94 69 ALA B C 1
ATOM 3100 O O . ALA B 1 69 ? -6.918 7.039 -2.49 1 98.94 69 ALA B O 1
ATOM 3101 N N . VAL B 1 70 ? -5.203 8.484 -2.562 1 98.94 70 VAL B N 1
ATOM 3102 C CA . VAL B 1 70 ? -5.18 8.641 -4.012 1 98.94 70 VAL B CA 1
ATOM 3103 C C . VAL B 1 70 ? -3.742 8.516 -4.52 1 98.94 70 VAL B C 1
ATOM 3105 O O . VAL B 1 70 ? -2.795 8.844 -3.799 1 98.94 70 VAL B O 1
ATOM 3108 N N . GLY B 1 71 ? -3.594 7.996 -5.684 1 98.88 71 GLY B N 1
ATOM 3109 C CA . GLY B 1 71 ? -2.289 7.852 -6.309 1 98.88 71 GLY B CA 1
ATOM 3110 C C . GLY B 1 71 ? -2.256 8.352 -7.742 1 98.88 71 GLY B C 1
ATOM 3111 O O . GLY B 1 71 ? -3.225 8.18 -8.484 1 98.88 71 GLY B O 1
ATOM 3112 N N . ALA B 1 72 ? -1.126 8.984 -8.055 1 98.75 72 ALA B N 1
ATOM 3113 C CA . ALA B 1 72 ? -0.922 9.516 -9.398 1 98.75 72 ALA B CA 1
ATOM 3114 C C . ALA B 1 72 ? -2.135 10.312 -9.867 1 98.75 72 ALA B C 1
ATOM 3116 O O . ALA B 1 72 ? -2.625 10.125 -10.977 1 98.75 72 ALA B O 1
ATOM 3117 N N . LEU B 1 73 ? -2.654 11.102 -8.992 1 98.75 73 LEU B N 1
ATOM 3118 C CA . LEU B 1 73 ? -3.838 11.906 -9.266 1 98.75 73 LEU B CA 1
ATOM 3119 C C . LEU B 1 73 ? -3.451 13.242 -9.898 1 98.75 73 LEU B C 1
ATOM 3121 O O . LEU B 1 73 ? -2.652 13.992 -9.336 1 98.75 73 LEU B O 1
ATOM 3125 N N . SER B 1 74 ? -3.957 13.508 -11.008 1 97.94 74 SER B N 1
ATOM 3126 C CA . SER B 1 74 ? -3.797 14.789 -11.68 1 97.94 74 SER B CA 1
ATOM 3127 C C . SER B 1 74 ? -5.102 15.578 -11.68 1 97.94 74 SER B C 1
ATOM 3129 O O . SER B 1 74 ? -6.176 15.016 -11.453 1 97.94 74 SER B O 1
ATOM 3131 N N . GLY B 1 75 ? -4.941 16.812 -11.789 1 97.38 75 GLY B N 1
ATOM 3132 C CA . GLY B 1 75 ? -6.109 17.656 -12.031 1 97.38 75 GLY B CA 1
ATOM 3133 C C . GLY B 1 75 ? -6.816 18.062 -10.75 1 97.38 75 GLY B C 1
ATOM 3134 O O . GLY B 1 75 ? -7.965 18.516 -10.789 1 97.38 75 GLY B O 1
ATOM 3135 N N . VAL B 1 76 ? -6.25 17.875 -9.625 1 98.19 76 VAL B N 1
ATOM 3136 C CA . VAL B 1 76 ? -6.836 18.266 -8.352 1 98.19 76 VAL B CA 1
ATOM 3137 C C . VAL B 1 76 ? -5.82 19.062 -7.535 1 98.19 76 VAL B C 1
ATOM 3139 O O . VAL B 1 76 ? -4.699 18.594 -7.305 1 98.19 76 VAL B O 1
ATOM 3142 N N . GLN B 1 77 ? -6.211 20.234 -7.117 1 98 77 GLN B N 1
ATOM 3143 C CA . GLN B 1 77 ? -5.305 21.109 -6.371 1 98 77 GLN B CA 1
ATOM 3144 C C . GLN B 1 77 ? -5.027 20.562 -4.98 1 98 77 GLN B C 1
ATOM 3146 O O . GLN B 1 77 ? -3.912 20.672 -4.469 1 98 77 GLN B O 1
ATOM 3151 N N . ASN B 1 78 ? -6.109 20 -4.402 1 98.5 78 ASN B N 1
ATOM 3152 C CA . ASN B 1 78 ? -5.988 19.469 -3.055 1 98.5 78 ASN B CA 1
ATOM 3153 C C . ASN B 1 78 ? -6.324 17.984 -3.014 1 98.5 78 ASN B C 1
ATOM 3155 O O . ASN B 1 78 ? -7.402 17.594 -2.555 1 98.5 78 ASN B O 1
ATOM 3159 N N . PRO B 1 79 ? -5.359 17.141 -3.322 1 98.81 79 PRO B N 1
ATOM 3160 C CA . PRO B 1 79 ? -5.598 15.688 -3.275 1 98.81 79 PRO B CA 1
ATOM 3161 C C . PRO B 1 79 ? -6.074 15.219 -1.905 1 98.81 79 PRO B C 1
ATOM 3163 O O . PRO B 1 79 ? -6.844 14.25 -1.815 1 98.81 79 PRO B O 1
ATOM 3166 N N . ILE B 1 80 ? -5.703 15.875 -0.849 1 98.88 80 ILE B N 1
ATOM 3167 C CA . ILE B 1 80 ? -6.031 15.445 0.506 1 98.88 80 ILE B CA 1
ATOM 3168 C C . ILE B 1 80 ? -7.539 15.531 0.725 1 98.88 80 ILE B C 1
ATOM 3170 O O . ILE B 1 80 ? -8.109 14.766 1.507 1 98.88 80 ILE B O 1
ATO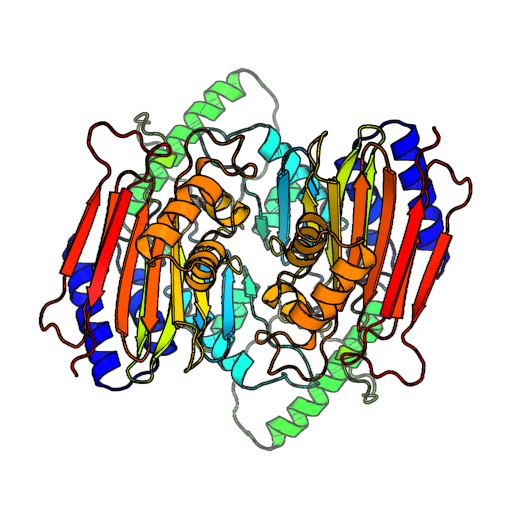M 3174 N N . LYS B 1 81 ? -8.141 16.422 0.03 1 98.81 81 LYS B N 1
ATOM 3175 C CA . LYS B 1 81 ? -9.586 16.547 0.145 1 98.81 81 LYS B CA 1
ATOM 3176 C C . LYS B 1 81 ? -10.289 15.328 -0.455 1 98.81 81 LYS B C 1
ATOM 3178 O O . LYS B 1 81 ? -11.352 14.922 0.026 1 98.81 81 LYS B O 1
ATOM 3183 N N . VAL B 1 82 ? -9.734 14.805 -1.506 1 98.94 82 VAL B N 1
ATOM 3184 C CA . VAL B 1 82 ? -10.281 13.586 -2.082 1 98.94 82 VAL B CA 1
ATOM 3185 C C . VAL B 1 82 ? -10.141 12.43 -1.088 1 98.94 82 VAL B C 1
ATOM 3187 O O . VAL B 1 82 ? -11.078 11.648 -0.894 1 98.94 82 VAL B O 1
ATOM 3190 N N . CYS B 1 83 ? -9.008 12.359 -0.42 1 98.94 83 CYS B N 1
ATOM 3191 C CA . CYS B 1 83 ? -8.766 11.32 0.577 1 98.94 83 CYS B CA 1
ATOM 3192 C C . CYS B 1 83 ? -9.773 11.422 1.716 1 98.94 83 CYS B C 1
ATOM 3194 O O . CYS B 1 83 ? -10.336 10.414 2.146 1 98.94 83 CYS B O 1
ATOM 3196 N N . ARG B 1 84 ? -9.992 12.617 2.17 1 98.81 84 ARG B N 1
ATOM 3197 C CA . ARG B 1 84 ? -10.953 12.828 3.244 1 98.81 84 ARG B CA 1
ATOM 3198 C C . ARG B 1 84 ? -12.352 12.398 2.816 1 98.81 84 ARG B C 1
ATOM 3200 O O . ARG B 1 84 ? -13.094 11.805 3.604 1 98.81 84 ARG B O 1
ATOM 3207 N N . ALA B 1 85 ? -12.68 12.734 1.612 1 98.75 85 ALA B N 1
ATOM 3208 C CA . ALA B 1 85 ? -13.984 12.359 1.075 1 98.75 85 ALA B CA 1
ATOM 3209 C C . ALA B 1 85 ? -14.133 10.844 1 1 98.75 85 ALA B C 1
ATOM 3211 O O . ALA B 1 85 ? -15.219 10.305 1.242 1 98.75 85 ALA B O 1
ATOM 3212 N N . LEU B 1 86 ? -13.117 10.164 0.666 1 98.81 86 LEU B N 1
ATOM 3213 C CA . LEU B 1 86 ? -13.148 8.711 0.611 1 98.81 86 LEU B CA 1
ATOM 3214 C C . LEU B 1 86 ? -13.469 8.117 1.98 1 98.81 86 LEU B C 1
ATOM 3216 O O . LEU B 1 86 ? -14.266 7.184 2.084 1 98.81 86 LEU B O 1
ATOM 3220 N N . ILE B 1 87 ? -12.859 8.664 3.02 1 98.62 87 ILE B N 1
ATOM 3221 C CA . ILE B 1 87 ? -13.133 8.188 4.371 1 98.62 87 ILE B CA 1
ATOM 3222 C C . ILE B 1 87 ? -14.602 8.438 4.723 1 98.62 87 ILE B C 1
ATOM 3224 O O . ILE B 1 87 ? -15.258 7.586 5.312 1 98.62 87 ILE B O 1
ATOM 3228 N N . GLN B 1 88 ? -15.055 9.617 4.336 1 97.88 88 GLN B N 1
ATOM 3229 C CA . GLN B 1 88 ? -16.453 9.938 4.605 1 97.88 88 GLN B CA 1
ATOM 3230 C C . GLN B 1 88 ? -17.391 8.93 3.943 1 97.88 88 GLN B C 1
ATOM 3232 O O . GLN B 1 88 ? -18.375 8.508 4.547 1 97.88 88 GLN B O 1
ATOM 3237 N N . GLU B 1 89 ? -17.109 8.555 2.723 1 97.44 89 GLU B N 1
ATOM 3238 C CA . GLU B 1 89 ? -17.922 7.562 2.021 1 97.44 89 GLU B CA 1
ATOM 3239 C C . GLU B 1 89 ? -17.844 6.199 2.709 1 97.44 89 GLU B C 1
ATOM 3241 O O . GLU B 1 89 ? -18.844 5.492 2.803 1 97.44 89 GLU B O 1
ATOM 3246 N N . GLN B 1 90 ? -16.703 5.84 3.166 1 97.25 90 GLN B N 1
ATOM 3247 C CA . GLN B 1 90 ? -16.531 4.578 3.873 1 97.25 90 GLN B CA 1
ATOM 3248 C C . GLN B 1 90 ? -17.375 4.535 5.145 1 97.25 90 GLN B C 1
ATOM 3250 O O . GLN B 1 90 ? -17.953 3.502 5.477 1 97.25 90 GLN B O 1
ATOM 3255 N N . MET B 1 91 ? -17.453 5.645 5.812 1 95.88 91 MET B N 1
ATOM 3256 C CA . MET B 1 91 ? -18.141 5.727 7.098 1 95.88 91 MET B CA 1
ATOM 3257 C C . MET B 1 91 ? -19.641 5.547 6.914 1 95.88 91 MET B C 1
ATOM 3259 O O . MET B 1 91 ? -20.359 5.227 7.867 1 95.88 91 MET B O 1
ATOM 3263 N N . LYS B 1 92 ? -20.094 5.691 5.676 1 95.44 92 LYS B N 1
ATOM 3264 C CA . LYS B 1 92 ? -21.516 5.527 5.391 1 95.44 92 LYS B CA 1
ATOM 3265 C C . LYS B 1 92 ? -21.875 4.051 5.266 1 95.44 92 LYS B C 1
ATOM 3267 O O . LYS B 1 92 ? -23.062 3.699 5.254 1 95.44 92 LYS B O 1
ATOM 3272 N N . GLY B 1 93 ? -20.906 3.232 5.227 1 92.56 93 GLY B N 1
ATOM 3273 C CA . GLY B 1 93 ? -21.172 1.814 5.047 1 92.56 93 GLY B CA 1
ATOM 3274 C C . GLY B 1 93 ? -21.125 1.376 3.598 1 92.56 93 GLY B C 1
ATOM 3275 O O . GLY B 1 93 ? -20.609 2.092 2.742 1 92.56 93 GLY B O 1
ATOM 3276 N N . PRO B 1 94 ? -21.672 0.174 3.33 1 91.56 94 PRO B N 1
ATOM 3277 C CA . PRO B 1 94 ? -21.609 -0.35 1.964 1 91.56 94 PRO B CA 1
ATOM 3278 C C . PRO B 1 94 ? -22.422 0.49 0.976 1 91.56 94 PRO B C 1
ATOM 3280 O O . PRO B 1 94 ? -23.422 1.098 1.352 1 91.56 94 PRO B O 1
ATOM 3283 N N . LEU B 1 95 ? -21.922 0.534 -0.253 1 91.88 95 LEU B N 1
ATOM 3284 C CA . LEU B 1 95 ? -22.641 1.191 -1.342 1 91.88 95 LEU B CA 1
ATOM 3285 C C . LEU B 1 95 ? -23.844 0.365 -1.78 1 91.88 95 LEU B C 1
ATOM 3287 O O . LEU B 1 95 ? -24.109 -0.702 -1.22 1 91.88 95 LEU B O 1
ATOM 3291 N N . SER B 1 96 ? -24.594 0.937 -2.727 1 88.88 96 SER B N 1
ATOM 3292 C CA . SER B 1 96 ? -25.75 0.229 -3.236 1 88.88 96 SER B CA 1
ATOM 3293 C C . SER B 1 96 ? -25.391 -1.185 -3.68 1 88.88 96 SER B C 1
ATOM 3295 O O . SER B 1 96 ? -24.344 -1.404 -4.273 1 88.88 96 SER B O 1
ATOM 3297 N N . CYS B 1 97 ? -26.281 -2.125 -3.348 1 88 97 CYS B N 1
ATOM 3298 C CA . CYS B 1 97 ? -26.141 -3.531 -3.709 1 88 97 CYS B CA 1
ATOM 3299 C C . CYS B 1 97 ? -24.953 -4.168 -2.984 1 88 97 CYS B C 1
ATOM 3301 O O . CYS B 1 97 ? -24.344 -5.102 -3.496 1 88 97 CYS B O 1
ATOM 3303 N N . GLY B 1 98 ? -24.547 -3.57 -1.893 1 87.5 98 GLY B N 1
ATOM 3304 C CA . GLY B 1 98 ? -23.547 -4.16 -1.031 1 87.5 98 GLY B CA 1
ATOM 3305 C C . GLY B 1 98 ? -22.125 -3.955 -1.54 1 87.5 98 GLY B C 1
ATOM 3306 O O . GLY B 1 98 ? -21.188 -4.617 -1.084 1 87.5 98 GLY B O 1
ATOM 3307 N N . ARG B 1 99 ? -21.953 -3.072 -2.459 1 91.38 99 ARG B N 1
ATOM 3308 C CA . ARG B 1 99 ? -20.625 -2.803 -3 1 91.38 99 ARG B CA 1
ATOM 3309 C C . ARG B 1 99 ? -19.734 -2.16 -1.948 1 91.38 99 ARG B C 1
ATOM 3311 O O . ARG B 1 99 ? -20.219 -1.457 -1.058 1 91.38 99 ARG B O 1
ATOM 3318 N N . ILE B 1 100 ? -18.5 -2.422 -2.055 1 92.88 100 ILE B N 1
ATOM 3319 C CA . ILE B 1 100 ? -17.531 -1.946 -1.073 1 92.88 100 ILE B CA 1
ATOM 3320 C C . ILE B 1 100 ? -16.984 -0.583 -1.5 1 92.88 100 ILE B C 1
ATOM 3322 O O . ILE B 1 100 ? -16.484 -0.43 -2.613 1 92.88 100 ILE B O 1
ATOM 3326 N N . PRO B 1 101 ? -17.141 0.4 -0.611 1 96.19 101 PRO B N 1
ATOM 3327 C CA . PRO B 1 101 ? -16.516 1.677 -0.946 1 96.19 101 PRO B CA 1
ATOM 3328 C C . PRO B 1 101 ? -14.992 1.575 -1.036 1 96.19 101 PRO B C 1
ATOM 3330 O O . PRO B 1 101 ? -14.359 0.908 -0.21 1 96.19 101 PRO B O 1
ATOM 3333 N N . PRO B 1 102 ? -14.43 2.266 -1.971 1 97.88 102 PRO B N 1
ATOM 3334 C CA . PRO B 1 102 ? -12.977 2.158 -2.141 1 97.88 102 PRO B CA 1
ATOM 3335 C C . PRO B 1 102 ? -12.203 2.908 -1.06 1 97.88 102 PRO B C 1
ATOM 3337 O O . PRO B 1 102 ? -12.625 3.979 -0.62 1 97.88 102 PRO B O 1
ATOM 3340 N N . CYS B 1 103 ? -11.008 2.348 -0.72 1 98.25 103 CYS B N 1
ATOM 3341 C CA . CYS B 1 103 ? -10.047 3.025 0.148 1 98.25 103 CYS B CA 1
ATOM 3342 C C . CYS B 1 103 ? -9.031 3.812 -0.669 1 98.25 103 CYS B C 1
ATOM 3344 O O . CYS B 1 103 ? -8.523 4.84 -0.215 1 98.25 103 CYS B O 1
ATOM 3346 N N . VAL B 1 104 ? -8.719 3.266 -1.806 1 98.88 104 VAL B N 1
ATOM 3347 C CA . VAL B 1 104 ? -7.648 3.818 -2.623 1 98.88 104 VAL B CA 1
ATOM 3348 C C . VAL B 1 104 ? -8.117 3.955 -4.07 1 98.88 104 VAL B C 1
ATOM 3350 O O . VAL B 1 104 ? -8.602 2.99 -4.664 1 98.88 104 VAL B O 1
ATOM 3353 N N . LEU B 1 105 ? -7.984 5.125 -4.598 1 98.94 105 LEU B N 1
ATOM 3354 C CA . LEU B 1 105 ? -8.258 5.387 -6.008 1 98.94 105 LEU B CA 1
ATOM 3355 C C . LEU B 1 105 ? -7.043 6.004 -6.691 1 98.94 105 LEU B C 1
ATOM 3357 O O . LEU B 1 105 ? -6.312 6.789 -6.078 1 98.94 105 LEU B O 1
ATOM 3361 N N . VAL B 1 106 ? -6.887 5.652 -8.008 1 98.94 106 VAL B N 1
ATOM 3362 C CA . VAL B 1 106 ? -5.688 6.145 -8.68 1 98.94 106 VAL B CA 1
ATOM 3363 C C . VAL B 1 106 ? -6.051 6.676 -10.062 1 98.94 106 VAL B C 1
ATOM 3365 O O . VAL B 1 106 ? -7.121 6.367 -10.594 1 98.94 106 VAL B O 1
ATOM 3368 N N . GLY B 1 107 ? -5.195 7.504 -10.578 1 98.5 107 GLY B N 1
ATOM 3369 C CA . GLY B 1 107 ? -5.238 7.938 -11.969 1 98.5 107 GLY B CA 1
ATOM 3370 C C . GLY B 1 107 ? -6.535 8.641 -12.336 1 98.5 107 GLY B C 1
ATOM 3371 O O . GLY B 1 107 ? -7.082 9.398 -11.531 1 98.5 107 GLY B O 1
ATOM 3372 N N . ASN B 1 108 ? -6.941 8.375 -13.531 1 98 108 ASN B N 1
ATOM 3373 C CA . ASN B 1 108 ? -8.133 9.016 -14.062 1 98 108 ASN B CA 1
ATOM 3374 C C . ASN B 1 108 ? -9.391 8.609 -13.297 1 98 108 ASN B C 1
ATOM 3376 O O . ASN B 1 108 ? -10.32 9.398 -13.156 1 98 108 ASN B O 1
ATOM 3380 N N . GLY B 1 109 ? -9.352 7.414 -12.844 1 98.56 109 GLY B N 1
ATOM 3381 C CA . GLY B 1 109 ? -10.477 6.984 -12.031 1 98.56 109 GLY B CA 1
ATOM 3382 C C . GLY B 1 109 ? -10.656 7.824 -10.781 1 98.56 109 GLY B C 1
ATOM 3383 O O . GLY B 1 109 ? -11.789 8.18 -10.422 1 98.56 109 GLY B O 1
ATOM 3384 N N . ALA B 1 110 ? -9.57 8.141 -10.172 1 98.81 110 ALA B N 1
ATOM 3385 C CA . ALA B 1 110 ? -9.617 8.992 -8.984 1 98.81 110 ALA B CA 1
ATOM 3386 C C . ALA B 1 110 ? -10.148 10.383 -9.328 1 98.81 110 ALA B C 1
ATOM 3388 O O . ALA B 1 110 ? -10.93 10.961 -8.578 1 98.81 110 ALA B O 1
ATOM 3389 N N . LEU B 1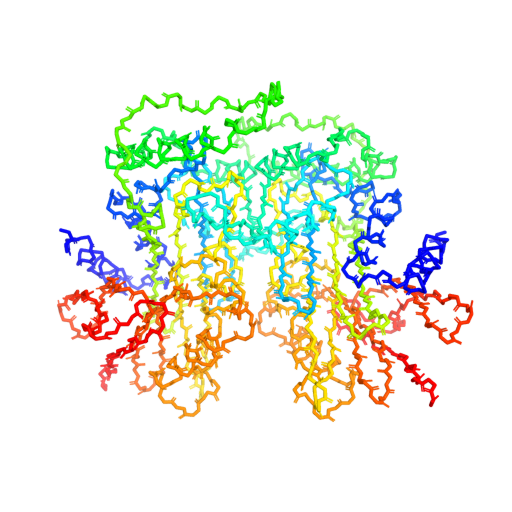 111 ? -9.672 10.898 -10.453 1 98.56 111 LEU B N 1
ATOM 3390 C CA . LEU B 1 111 ? -10.141 12.211 -10.898 1 98.56 111 LEU B CA 1
ATOM 3391 C C . LEU B 1 111 ? -11.641 12.203 -11.148 1 98.56 111 LEU B C 1
ATOM 3393 O O . LEU B 1 111 ? -12.352 13.125 -10.734 1 98.56 111 LEU B O 1
ATOM 3397 N N . GLN B 1 112 ? -12.094 11.188 -11.805 1 98.06 112 GLN B N 1
ATOM 3398 C CA . GLN B 1 112 ? -13.516 11.062 -12.078 1 98.06 112 GLN B CA 1
ATOM 3399 C C . GLN B 1 112 ? -14.328 10.984 -10.789 1 98.06 112 GLN B C 1
ATOM 3401 O O . GLN B 1 112 ? -15.383 11.609 -10.664 1 98.06 112 GLN B O 1
ATOM 3406 N N . TRP B 1 113 ? -13.875 10.227 -9.906 1 98.44 113 TRP B N 1
ATOM 3407 C CA . TRP B 1 113 ? -14.539 10.094 -8.609 1 98.44 113 TRP B CA 1
ATOM 3408 C C . TRP B 1 113 ? -14.609 11.445 -7.906 1 98.44 113 TRP B C 1
ATOM 3410 O O . TRP B 1 113 ? -15.656 11.805 -7.352 1 98.44 113 TRP B O 1
ATOM 3420 N N . ALA B 1 114 ? -13.492 12.172 -7.887 1 98.56 114 ALA B N 1
ATOM 3421 C CA . ALA B 1 114 ? -13.422 13.492 -7.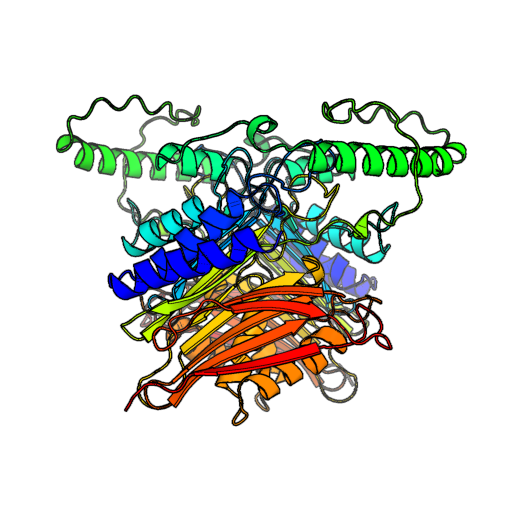262 1 98.56 114 ALA B CA 1
ATOM 3422 C C . ALA B 1 114 ? -14.43 14.453 -7.887 1 98.56 114 ALA B C 1
ATOM 3424 O O . ALA B 1 114 ? -15.148 15.164 -7.18 1 98.56 114 ALA B O 1
ATOM 3425 N N . ARG B 1 115 ? -14.461 14.406 -9.188 1 97.44 115 ARG B N 1
ATOM 3426 C CA . ARG B 1 115 ? -15.406 15.242 -9.914 1 97.44 115 ARG B CA 1
ATOM 3427 C C . ARG B 1 115 ? -16.844 14.93 -9.508 1 97.44 115 ARG B C 1
ATOM 3429 O O . ARG B 1 115 ? -17.625 15.836 -9.234 1 97.44 115 ARG B O 1
ATOM 3436 N N . ASN B 1 116 ? -17.125 13.672 -9.445 1 96.38 116 ASN B N 1
ATOM 3437 C CA . ASN B 1 116 ? -18.484 13.234 -9.102 1 96.38 116 ASN B CA 1
ATOM 3438 C C . ASN B 1 116 ? -18.844 13.617 -7.668 1 96.38 116 ASN B C 1
ATOM 3440 O O . ASN B 1 116 ? -20.016 13.852 -7.355 1 96.38 116 ASN B O 1
ATOM 3444 N N . TYR B 1 117 ? -17.875 13.68 -6.824 1 96.44 117 TYR B N 1
ATOM 3445 C CA . TYR B 1 117 ? -18.094 14.031 -5.426 1 96.44 117 TYR B CA 1
ATOM 3446 C C . TYR B 1 117 ? -18.25 15.539 -5.262 1 96.44 117 TYR B C 1
ATOM 3448 O O . TYR B 1 117 ? -18.703 16.016 -4.211 1 96.44 117 TYR B O 1
ATOM 3456 N N . GLY B 1 118 ? -17.797 16.328 -6.25 1 97.12 118 GLY B N 1
ATOM 3457 C CA . GLY B 1 118 ? -17.984 17.766 -6.203 1 97.12 118 GLY B CA 1
ATOM 3458 C C . GLY B 1 118 ? -16.688 18.516 -5.973 1 97.12 118 GLY B C 1
ATOM 3459 O O . GLY B 1 118 ? -16.703 19.719 -5.68 1 97.12 118 GLY B O 1
ATOM 3460 N N . ILE B 1 119 ? -15.602 17.828 -6.023 1 97.38 119 ILE B N 1
ATOM 3461 C CA . ILE B 1 119 ? -14.305 18.5 -5.887 1 97.38 119 ILE B CA 1
ATOM 3462 C C . ILE B 1 119 ? -13.906 19.125 -7.219 1 97.38 119 ILE B C 1
ATOM 3464 O O . ILE B 1 119 ? -13.977 18.484 -8.266 1 97.38 119 ILE B O 1
ATOM 3468 N N . GLN B 1 120 ? -13.5 20.359 -7.156 1 94.88 120 GLN B N 1
ATOM 3469 C CA . GLN B 1 120 ? -13.219 21.125 -8.359 1 94.88 120 GLN B CA 1
ATOM 3470 C C . GLN B 1 120 ? -11.953 20.625 -9.055 1 94.88 120 GLN B C 1
ATOM 3472 O O . GLN B 1 120 ? -10.914 20.453 -8.414 1 94.88 120 GLN B O 1
ATOM 3477 N N . GLU B 1 121 ? -12.125 20.375 -10.305 1 96.31 121 GLU B N 1
ATOM 3478 C CA . GLU B 1 121 ? -10.969 20.016 -11.125 1 96.31 121 GLU B CA 1
ATOM 3479 C C . GLU B 1 121 ? -10.156 21.25 -11.5 1 96.31 121 GLU B C 1
ATOM 3481 O O . GLU B 1 121 ? -10.695 22.359 -11.609 1 96.31 121 GLU B O 1
ATOM 3486 N N . THR B 1 122 ? -8.898 21.078 -11.586 1 95.88 122 THR B N 1
ATOM 3487 C CA . THR B 1 122 ? -8.023 22.156 -12.016 1 95.88 122 THR B CA 1
ATOM 3488 C C . THR B 1 122 ? -7.137 21.703 -13.172 1 95.88 122 THR B C 1
ATOM 3490 O O . THR B 1 122 ? -7.164 20.547 -13.57 1 95.88 122 THR B O 1
ATOM 3493 N N . THR B 1 123 ? -6.461 22.656 -13.766 1 92.25 123 THR B N 1
ATOM 3494 C CA . THR B 1 123 ? -5.555 22.344 -14.859 1 92.25 123 THR B CA 1
ATOM 3495 C C . THR B 1 123 ? -4.125 22.188 -14.352 1 92.25 123 THR B C 1
ATOM 3497 O O . THR B 1 123 ? -3.773 22.719 -13.297 1 92.25 123 THR B O 1
ATOM 3500 N N . THR B 1 124 ? -3.389 21.438 -15.07 1 89.44 124 THR B N 1
ATOM 3501 C CA . THR B 1 124 ? -1.979 21.281 -14.734 1 89.44 124 THR B CA 1
ATOM 3502 C C . THR B 1 124 ? -1.287 22.641 -14.648 1 89.44 124 THR B C 1
ATOM 3504 O O . THR B 1 124 ? -0.462 22.859 -13.758 1 89.44 124 THR B O 1
ATOM 3507 N N . SER B 1 125 ? -1.592 23.516 -15.531 1 92.25 125 SER B N 1
ATOM 3508 C CA . SER B 1 125 ? -0.956 24.812 -15.609 1 92.25 125 SER B CA 1
ATOM 3509 C C . SER B 1 125 ? -1.16 25.609 -14.32 1 92.25 125 SER B C 1
ATOM 3511 O O . SER B 1 125 ? -0.286 26.375 -13.906 1 92.25 125 SER B O 1
ATOM 3513 N N . SER B 1 126 ? -2.285 25.406 -13.727 1 93.75 126 SER B N 1
ATOM 3514 C CA . SER B 1 126 ? -2.602 26.141 -12.508 1 93.75 126 SER B CA 1
ATOM 3515 C C . SER B 1 126 ? -1.779 25.625 -11.328 1 93.75 126 SER B C 1
ATOM 3517 O O . SER B 1 126 ? -1.682 26.297 -10.297 1 93.75 126 SER B O 1
ATOM 3519 N N . LEU B 1 127 ? -1.252 24.484 -11.477 1 95.75 127 LEU B N 1
ATOM 3520 C CA . LEU B 1 127 ? -0.484 23.875 -10.398 1 95.75 127 LEU B CA 1
ATOM 3521 C C . LEU B 1 127 ? 1.005 24.172 -10.562 1 95.75 127 LEU B C 1
ATOM 3523 O O . LEU B 1 127 ? 1.801 23.875 -9.664 1 95.75 127 LEU B O 1
ATOM 3527 N N . LEU B 1 128 ? 1.367 24.781 -11.656 1 94.44 128 LEU B N 1
ATOM 3528 C CA . LEU B 1 128 ? 2.77 25.047 -11.969 1 94.44 128 LEU B CA 1
ATOM 3529 C C . LEU B 1 128 ? 3.227 26.375 -11.383 1 94.44 128 LEU B C 1
ATOM 3531 O O . LEU B 1 128 ? 2.461 27.344 -11.352 1 94.44 128 LEU B O 1
ATOM 3535 N N . THR B 1 129 ? 4.41 26.312 -10.875 1 93.62 129 THR B N 1
ATOM 3536 C CA . THR B 1 129 ? 5.086 27.547 -10.484 1 93.62 129 THR B CA 1
ATOM 3537 C C . THR B 1 129 ? 6.309 27.797 -11.352 1 93.62 129 THR B C 1
ATOM 3539 O O . THR B 1 129 ? 6.777 26.891 -12.055 1 93.62 129 THR B O 1
ATOM 3542 N N . LYS B 1 130 ? 6.789 29.016 -11.344 1 93.06 130 LYS B N 1
ATOM 3543 C CA . LYS B 1 130 ? 8 29.328 -12.102 1 93.06 130 LYS B CA 1
ATOM 3544 C C . LYS B 1 130 ? 9.172 28.469 -11.648 1 93.06 130 LYS B C 1
ATOM 3546 O O . LYS B 1 130 ? 9.953 28 -12.477 1 93.06 130 LYS B O 1
ATOM 3551 N N . SER B 1 131 ? 9.203 28.297 -10.406 1 91.12 131 SER B N 1
ATOM 3552 C CA . SER B 1 131 ? 10.297 27.516 -9.828 1 91.12 131 SER B CA 1
ATOM 3553 C C . SER B 1 131 ? 10.25 26.062 -10.297 1 91.12 131 SER B C 1
ATOM 3555 O O . SER B 1 131 ? 11.281 25.5 -10.688 1 91.12 131 SER B O 1
ATOM 3557 N N . THR B 1 132 ? 9.086 25.453 -10.289 1 91.31 132 THR B N 1
ATOM 3558 C CA . THR B 1 132 ? 8.969 24.047 -10.672 1 91.31 132 THR B CA 1
ATOM 3559 C C . THR B 1 132 ? 9.219 23.859 -12.164 1 91.31 132 THR B C 1
ATOM 3561 O O . THR B 1 132 ? 9.805 22.859 -12.578 1 91.31 132 THR B O 1
ATOM 3564 N N . LEU B 1 133 ? 8.781 24.781 -12.93 1 93.12 133 LEU B N 1
ATOM 3565 C CA . LEU B 1 133 ? 9 24.719 -14.367 1 93.12 133 LEU B CA 1
ATOM 3566 C C . LEU B 1 133 ? 10.484 24.844 -14.695 1 93.12 133 LEU B C 1
ATOM 3568 O O . LEU B 1 133 ? 10.992 24.125 -15.562 1 93.12 133 LEU B O 1
ATOM 3572 N N . SER B 1 134 ? 11.094 25.766 -14.047 1 93.56 134 SER B N 1
ATOM 3573 C CA . SER B 1 134 ? 12.523 25.969 -14.25 1 93.56 134 SER B CA 1
ATOM 3574 C C . SER B 1 134 ? 13.312 24.719 -13.867 1 93.56 134 SER B C 1
ATOM 3576 O O . SER B 1 134 ? 14.211 24.297 -14.594 1 93.56 134 SER B O 1
ATOM 3578 N N . ALA B 1 135 ? 12.953 24.188 -12.742 1 91.06 135 ALA B N 1
ATOM 3579 C CA . ALA B 1 135 ? 13.609 22.953 -12.297 1 91.06 135 ALA B CA 1
ATOM 3580 C C . ALA B 1 135 ? 13.391 21.828 -13.297 1 91.06 135 ALA B C 1
ATOM 3582 O O . ALA B 1 135 ? 14.312 21.062 -13.594 1 91.06 135 ALA B O 1
ATOM 3583 N N . TYR B 1 136 ? 12.195 21.734 -13.797 1 93.75 136 TYR B N 1
ATOM 3584 C CA . TYR B 1 136 ? 11.852 20.703 -14.766 1 93.75 136 TYR B CA 1
ATOM 3585 C C . TYR B 1 136 ? 12.695 20.828 -16.031 1 93.75 136 TYR B C 1
ATOM 3587 O O . TYR B 1 136 ? 13.242 19.844 -16.516 1 93.75 136 TYR B O 1
ATOM 3595 N N . ARG B 1 137 ? 12.805 21.938 -16.5 1 93.19 137 ARG B N 1
ATOM 3596 C CA . ARG B 1 137 ? 13.57 22.188 -17.719 1 93.19 137 ARG B CA 1
ATOM 3597 C C . ARG B 1 137 ? 15.047 21.844 -17.5 1 93.19 137 ARG B C 1
ATOM 3599 O O . ARG B 1 137 ? 15.68 21.25 -18.375 1 93.19 137 ARG B O 1
ATOM 3606 N N . LYS B 1 138 ? 15.523 22.25 -16.406 1 91.62 138 LYS B N 1
ATOM 3607 C CA . LYS B 1 138 ? 16.922 21.969 -16.062 1 91.62 138 LYS B CA 1
ATOM 3608 C C . LYS B 1 138 ? 17.172 20.469 -16 1 91.62 138 LYS B C 1
ATOM 3610 O O . LYS B 1 138 ? 18.156 19.969 -16.578 1 91.62 138 LYS B O 1
ATOM 3615 N N . HIS B 1 139 ? 16.312 19.766 -15.328 1 89.5 139 HIS B N 1
ATOM 3616 C CA . HIS B 1 139 ? 16.484 18.312 -15.18 1 89.5 139 HIS B CA 1
ATOM 3617 C C . HIS B 1 139 ? 16.312 17.594 -16.516 1 89.5 139 HIS B C 1
ATOM 3619 O O . HIS B 1 139 ? 17 16.609 -16.781 1 89.5 139 HIS B O 1
ATOM 3625 N N . LYS B 1 140 ? 15.406 18.016 -17.281 1 91.25 140 LYS B N 1
ATOM 3626 C CA . LYS B 1 140 ? 15.164 17.422 -18.594 1 91.25 140 LYS B CA 1
ATOM 3627 C C . LYS B 1 140 ? 16.375 17.594 -19.5 1 91.25 140 LYS B C 1
ATOM 3629 O O . LYS B 1 140 ? 16.703 16.703 -20.281 1 91.25 140 LYS B O 1
ATOM 3634 N N . ARG B 1 141 ? 17 18.703 -19.438 1 89.88 141 ARG B N 1
ATOM 3635 C CA . ARG B 1 141 ? 18.203 18.953 -20.219 1 89.88 141 ARG B CA 1
ATOM 3636 C C . ARG B 1 141 ? 19.328 18.016 -19.812 1 89.88 141 ARG B C 1
ATOM 3638 O O . ARG B 1 141 ? 20.047 17.5 -20.672 1 89.88 141 ARG B O 1
ATOM 3645 N N . ARG B 1 142 ? 19.422 17.859 -18.578 1 88 142 ARG B N 1
ATOM 3646 C CA . ARG B 1 142 ? 20.453 16.953 -18.078 1 88 142 ARG B CA 1
ATOM 3647 C C . ARG B 1 142 ? 20.203 15.531 -18.562 1 88 142 ARG B C 1
ATOM 3649 O O . ARG B 1 142 ? 21.156 14.828 -18.922 1 88 142 ARG B O 1
ATOM 3656 N N . LEU B 1 143 ? 19.016 15.172 -18.562 1 88.69 143 LEU B N 1
ATOM 3657 C CA . LEU B 1 143 ? 18.641 13.828 -19 1 88.69 143 LEU B CA 1
ATOM 3658 C C . LEU B 1 143 ? 18.953 13.633 -20.469 1 88.69 143 LEU B C 1
ATOM 3660 O O . LEU B 1 143 ? 19.453 12.578 -20.875 1 88.69 143 LEU B O 1
ATOM 3664 N N . SER B 1 144 ? 18.656 14.586 -21.25 1 87.62 144 SER B N 1
ATOM 3665 C CA . SER B 1 144 ? 18.891 14.516 -22.688 1 87.62 144 SER B CA 1
ATOM 3666 C C . SER B 1 144 ? 20.391 14.453 -22.984 1 87.62 144 SER B C 1
ATOM 3668 O O . SER B 1 144 ? 20.812 13.797 -23.938 1 87.62 144 SER B O 1
ATOM 3670 N N . ALA B 1 145 ? 21.141 15.125 -22.266 1 85 145 ALA B N 1
ATOM 3671 C CA . ALA B 1 145 ? 22.578 15.148 -22.469 1 85 145 ALA B CA 1
ATOM 3672 C C . ALA B 1 145 ? 23.188 13.773 -22.203 1 85 145 ALA B C 1
ATOM 3674 O O . ALA B 1 145 ? 24.078 13.328 -22.922 1 85 145 ALA B O 1
ATOM 3675 N N . VAL B 1 146 ? 22.703 13.172 -21.25 1 80.75 146 VAL B N 1
ATOM 3676 C CA . VAL B 1 146 ? 23.219 11.859 -20.875 1 80.75 146 VAL B CA 1
ATOM 3677 C C . VAL B 1 146 ? 22.781 10.828 -21.906 1 80.75 146 VAL B C 1
ATOM 3679 O O . VAL B 1 146 ? 23.562 9.938 -22.266 1 80.75 146 VAL B O 1
ATOM 3682 N N . ASP B 1 147 ? 21.531 10.898 -22.406 1 75.44 147 ASP B N 1
ATOM 3683 C CA . ASP B 1 147 ? 21 9.953 -23.391 1 75.44 147 ASP B CA 1
ATOM 3684 C C . ASP B 1 147 ? 21.719 10.094 -24.719 1 75.44 147 ASP B C 1
ATOM 3686 O O . ASP B 1 147 ? 21.922 9.102 -25.422 1 75.44 147 ASP B O 1
ATOM 3690 N N . GLN B 1 148 ? 22 11.305 -25.047 1 68.81 148 GLN B N 1
ATOM 3691 C CA . GLN B 1 148 ? 22.75 11.539 -26.281 1 68.81 148 GLN B CA 1
ATOM 3692 C C . GLN B 1 148 ? 24.156 10.977 -26.172 1 68.81 148 GLN B C 1
ATOM 3694 O O . GLN B 1 148 ? 24.703 10.453 -27.156 1 68.81 148 GLN B O 1
ATOM 3699 N N . ASN B 1 149 ? 24.594 11.109 -25 1 62.72 149 ASN B N 1
ATOM 3700 C CA . ASN B 1 149 ? 25.938 10.578 -24.812 1 62.72 149 ASN B CA 1
ATOM 3701 C C . ASN B 1 149 ? 25.953 9.047 -24.797 1 62.72 149 ASN B C 1
ATOM 3703 O O . ASN B 1 149 ? 26.906 8.422 -25.25 1 62.72 149 ASN B O 1
ATOM 3707 N N . SER B 1 150 ? 24.75 8.555 -24.359 1 54.59 150 SER B N 1
ATOM 3708 C CA . SER B 1 150 ? 24.641 7.098 -24.344 1 54.59 150 SER B CA 1
ATOM 3709 C C . SER B 1 150 ? 24.25 6.555 -25.719 1 54.59 150 SER B C 1
ATOM 3711 O O . SER B 1 150 ? 24.594 5.422 -26.062 1 54.59 150 SER B O 1
ATOM 3713 N N . SER B 1 151 ? 23.188 7.262 -26.406 1 49.78 151 SER B N 1
ATOM 3714 C CA . SER B 1 151 ? 22.828 6.84 -27.75 1 49.78 151 SER B CA 1
ATOM 3715 C C . SER B 1 151 ? 23.984 7.023 -28.734 1 49.78 151 SER B C 1
ATOM 3717 O O . SER B 1 151 ? 23.891 6.637 -29.891 1 49.78 151 SER B O 1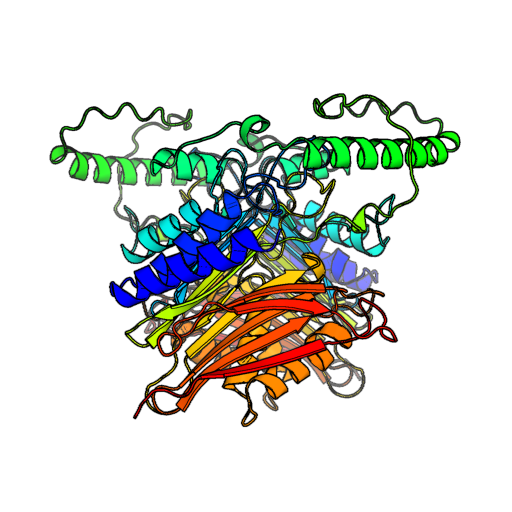
ATOM 3719 N N . LYS B 1 152 ? 24.938 8.047 -28.672 1 39.88 152 LYS B N 1
ATOM 3720 C CA . LYS B 1 152 ? 26 7.91 -29.672 1 39.88 152 LYS B CA 1
ATOM 3721 C C . LYS B 1 152 ? 26.5 6.473 -29.75 1 39.88 152 LYS B C 1
ATOM 3723 O O . LYS B 1 152 ? 27.328 6.145 -30.609 1 39.88 152 LYS B O 1
ATOM 3728 N N . LYS B 1 153 ? 26.516 5.668 -28.766 1 35.31 153 LYS B N 1
ATOM 3729 C CA . LYS B 1 153 ? 26.906 4.312 -29.141 1 35.31 153 LYS B CA 1
ATOM 3730 C C . LYS B 1 153 ? 25.781 3.615 -29.906 1 35.31 153 LYS B C 1
ATOM 3732 O O . LYS B 1 153 ? 26.047 2.689 -30.688 1 35.31 153 LYS B O 1
ATOM 3737 N N . ARG B 1 154 ? 24.375 3.475 -29.328 1 34.66 154 ARG B N 1
ATOM 3738 C CA . ARG B 1 154 ? 23.453 2.619 -30.062 1 34.66 154 ARG B CA 1
ATOM 3739 C C . ARG B 1 154 ? 22.797 3.387 -31.203 1 34.66 154 ARG B C 1
ATOM 3741 O O . ARG B 1 154 ? 22.188 4.441 -30.984 1 34.66 154 ARG B O 1
ATOM 3748 N N . ASP B 1 155 ? 23.141 3.352 -32.438 1 31.22 155 ASP B N 1
ATOM 3749 C CA . ASP B 1 155 ? 22.641 3.812 -33.719 1 31.22 155 ASP B CA 1
ATOM 3750 C C . ASP B 1 155 ? 21.125 3.627 -33.812 1 31.22 155 ASP B C 1
ATOM 3752 O O . ASP B 1 155 ? 20.547 3.707 -34.906 1 31.22 155 ASP B O 1
ATOM 3756 N N . THR B 1 156 ? 20.375 2.664 -33 1 30.56 156 THR B N 1
ATOM 3757 C CA . THR B 1 156 ? 19.141 2.113 -33.531 1 30.56 156 THR B CA 1
ATOM 3758 C C . THR B 1 156 ? 18.031 3.166 -33.562 1 30.56 156 THR B C 1
ATOM 3760 O O . THR B 1 156 ? 17.984 4.031 -32.688 1 30.56 156 THR B O 1
ATOM 3763 N N . SER B 1 157 ? 17.203 3.396 -34.688 1 31.69 157 SER B N 1
ATOM 3764 C CA . SER B 1 157 ? 16.078 4.051 -35.344 1 31.69 157 SER B CA 1
ATOM 3765 C C . SER B 1 157 ? 14.844 4.035 -34.438 1 31.69 157 SER B C 1
ATOM 3767 O O . SER B 1 157 ? 13.734 4.312 -34.906 1 31.69 157 SER B O 1
ATOM 3769 N N . ASP B 1 158 ? 14.742 3.438 -33.219 1 32.72 158 ASP B N 1
ATOM 3770 C CA . ASP B 1 158 ? 13.383 3.137 -32.781 1 32.72 158 ASP B CA 1
ATOM 3771 C C . ASP B 1 158 ? 12.617 4.418 -32.438 1 32.72 158 ASP B C 1
ATOM 3773 O O . ASP B 1 158 ? 13.07 5.223 -31.625 1 32.72 158 ASP B O 1
ATOM 3777 N N . ASN B 1 159 ? 11.727 4.992 -33.375 1 31.88 159 ASN B N 1
ATOM 3778 C CA . ASN B 1 159 ? 10.617 5.938 -33.406 1 31.88 159 ASN B CA 1
ATOM 3779 C C . ASN B 1 159 ? 9.75 5.852 -32.156 1 31.88 159 ASN B C 1
ATOM 3781 O O . ASN B 1 159 ? 8.695 5.219 -32.188 1 31.88 159 ASN B O 1
ATOM 3785 N N . HIS B 1 160 ? 10.266 5.617 -31.016 1 33.16 160 HIS B N 1
ATOM 3786 C CA . HIS B 1 160 ? 9.305 5.504 -29.922 1 33.16 160 HIS B CA 1
ATOM 3787 C C . HIS B 1 160 ? 8.516 6.793 -29.75 1 33.16 160 HIS B C 1
ATOM 3789 O O . HIS B 1 160 ? 9.094 7.875 -29.641 1 33.16 160 HIS B O 1
ATOM 3795 N N . ILE B 1 161 ? 7.34 6.918 -30.344 1 31.86 161 ILE B N 1
ATOM 3796 C CA . ILE B 1 161 ? 6.312 7.938 -30.141 1 31.86 161 ILE B CA 1
ATOM 3797 C C . ILE B 1 161 ? 6.262 8.344 -28.672 1 31.86 161 ILE B C 1
ATOM 3799 O O . ILE B 1 161 ? 5.938 7.531 -27.812 1 31.86 161 ILE B O 1
ATOM 3803 N N . GLN B 1 162 ? 7.129 9.211 -28.266 1 35.66 162 GLN B N 1
ATOM 3804 C CA . GLN B 1 162 ? 7.074 9.805 -26.922 1 35.66 162 GLN B CA 1
ATOM 3805 C C . GLN B 1 162 ? 5.77 10.57 -26.719 1 35.66 162 GLN B C 1
ATOM 3807 O O . GLN B 1 162 ? 5.316 11.289 -27.609 1 35.66 162 GLN B O 1
ATOM 3812 N N . PRO B 1 163 ? 4.93 10.242 -25.891 1 37.12 163 PRO B N 1
ATOM 3813 C CA . PRO B 1 163 ? 3.777 11.117 -25.641 1 37.12 163 PRO B CA 1
ATOM 3814 C C . PRO B 1 163 ? 4.148 12.594 -25.625 1 37.12 163 PRO B C 1
ATOM 3816 O O . PRO B 1 163 ? 5.312 12.945 -25.406 1 37.12 163 PRO B O 1
ATOM 3819 N N . PRO B 1 164 ? 3.277 13.5 -26.125 1 35.66 164 PRO B N 1
ATOM 3820 C CA . PRO B 1 164 ? 3.555 14.93 -26.25 1 35.66 164 PRO B CA 1
ATOM 3821 C C . PRO B 1 164 ? 4.098 15.539 -24.953 1 35.66 164 PRO B C 1
ATOM 3823 O O . PRO B 1 164 ? 3.383 15.609 -23.953 1 35.66 164 PRO B O 1
ATOM 3826 N N . CYS B 1 165 ? 5.223 15.078 -24.594 1 40.81 165 CYS B N 1
ATOM 3827 C CA . CYS B 1 165 ? 5.926 15.766 -23.516 1 40.81 165 CYS B CA 1
ATOM 3828 C C . CYS B 1 165 ? 6.078 17.25 -23.828 1 40.81 165 CYS B C 1
ATOM 3830 O O . CYS B 1 165 ? 6.094 17.656 -24.984 1 40.81 165 CYS B O 1
ATOM 3832 N N . LEU B 1 166 ? 5.676 18.109 -22.938 1 35.44 166 LEU B N 1
ATOM 3833 C CA . LEU B 1 166 ? 5.914 19.531 -23.078 1 35.44 166 LEU B CA 1
ATOM 3834 C C . LEU B 1 166 ? 7.328 19.797 -23.594 1 35.44 166 LEU B C 1
ATOM 3836 O O . LEU B 1 166 ? 8.289 19.203 -23.094 1 35.44 166 LEU B O 1
ATOM 3840 N N . VAL B 1 167 ? 7.559 20.141 -24.844 1 32.72 167 VAL B N 1
ATOM 3841 C CA . VAL B 1 167 ? 8.797 20.547 -25.5 1 32.72 167 VAL B CA 1
ATOM 3842 C C . VAL B 1 167 ? 9.461 21.672 -24.719 1 32.72 167 VAL B C 1
ATOM 3844 O O . VAL B 1 167 ? 8.977 22.797 -24.719 1 32.72 167 VAL B O 1
ATOM 3847 N N . VAL B 1 168 ? 10.039 21.422 -23.5 1 32.56 168 VAL B N 1
ATOM 3848 C CA . VAL B 1 168 ? 10.711 22.516 -22.828 1 32.56 168 VAL B CA 1
ATOM 3849 C C . VAL B 1 168 ? 12.086 22.75 -23.438 1 32.56 168 VAL B C 1
ATOM 3851 O O . VAL B 1 168 ? 12.805 21.797 -23.75 1 32.56 168 VAL B O 1
ATOM 3854 N N . ASP B 1 169 ? 12.492 23.828 -23.891 1 29.47 169 ASP B N 1
ATOM 3855 C CA . ASP B 1 169 ? 13.703 24.375 -24.5 1 29.47 169 ASP B CA 1
ATOM 3856 C C . ASP B 1 169 ? 14.922 24.125 -23.625 1 29.47 169 ASP B C 1
ATOM 3858 O O . ASP B 1 169 ? 14.805 24.031 -22.391 1 29.47 169 ASP B O 1
ATOM 3862 N N . SER B 1 170 ? 16.203 23.766 -24.094 1 32.59 170 SER B N 1
ATOM 3863 C CA . SER B 1 170 ? 17.547 23.281 -23.812 1 32.59 170 SER B CA 1
ATOM 3864 C C . SER B 1 170 ? 18.25 24.156 -22.781 1 32.59 170 SER B C 1
ATOM 3866 O O . SER B 1 170 ? 18.859 25.172 -23.141 1 32.59 170 SER B O 1
ATOM 3868 N N . LEU B 1 171 ? 17.812 24.516 -21.578 1 31.11 171 LEU B N 1
ATOM 3869 C CA . LEU B 1 171 ? 18.781 25.344 -20.875 1 31.11 171 LEU B CA 1
ATOM 3870 C C . LEU B 1 171 ? 19.969 24.5 -20.391 1 31.11 171 LEU B C 1
ATOM 3872 O O . LEU B 1 171 ? 19.844 23.297 -20.203 1 31.11 171 LEU B O 1
ATOM 3876 N N . PRO B 1 172 ? 21.156 25.062 -20.047 1 30.56 172 PRO B N 1
ATOM 3877 C CA . PRO B 1 172 ? 22.469 24.5 -19.734 1 30.56 172 PRO B CA 1
ATOM 3878 C C . PRO B 1 172 ? 22.469 23.672 -18.453 1 30.56 172 PRO B C 1
ATOM 3880 O O . PRO B 1 172 ? 21.672 23.938 -17.547 1 30.56 172 PRO B O 1
ATOM 3883 N N . SER B 1 173 ? 23.125 22.391 -18.375 1 35.22 173 SER B N 1
ATOM 3884 C CA . SER B 1 173 ? 23.125 21.172 -17.578 1 35.22 173 SER B CA 1
ATOM 3885 C C . SER B 1 173 ? 23.953 21.344 -16.312 1 35.22 173 SER B C 1
ATOM 3887 O O . SER B 1 173 ? 25.188 21.328 -16.359 1 35.22 173 SER B O 1
ATOM 3889 N N . ASP B 1 174 ? 23.75 22.188 -15.383 1 32.34 174 ASP B N 1
ATOM 3890 C CA . ASP B 1 174 ? 24.609 22.047 -14.211 1 32.34 174 ASP B CA 1
ATOM 3891 C C . ASP B 1 174 ? 24.359 20.719 -13.508 1 32.34 174 ASP B C 1
ATOM 3893 O O . ASP B 1 174 ? 23.25 20.156 -13.594 1 32.34 174 ASP B O 1
ATOM 3897 N N . GLY B 1 175 ? 25.328 19.922 -13.102 1 34.28 175 GLY B N 1
ATOM 3898 C CA . GLY B 1 175 ? 25.594 18.609 -12.547 1 34.28 175 GLY B CA 1
ATOM 3899 C C . GLY B 1 175 ? 24.766 18.297 -11.305 1 34.28 175 GLY B C 1
ATOM 3900 O O . GLY B 1 175 ? 25.188 17.516 -10.453 1 34.28 175 GLY B O 1
ATOM 3901 N N . VAL B 1 176 ? 23.938 19.125 -10.836 1 35.22 176 VAL B N 1
ATOM 3902 C CA . VAL B 1 176 ? 23.297 18.734 -9.586 1 35.22 176 VAL B CA 1
ATOM 3903 C C . VAL B 1 176 ? 22.391 17.531 -9.812 1 35.22 176 VAL B C 1
ATOM 3905 O O . VAL B 1 176 ? 21.688 17.469 -10.828 1 35.22 176 VAL B O 1
ATOM 3908 N N . SER B 1 177 ? 22.719 16.469 -9.125 1 43.41 177 SER B N 1
ATOM 3909 C CA . SER B 1 177 ? 21.938 15.234 -9.188 1 43.41 177 SER B CA 1
ATOM 3910 C C . SER B 1 177 ? 20.453 15.523 -9.086 1 43.41 177 SER B C 1
ATOM 3912 O O . SER B 1 177 ? 20.031 16.453 -8.391 1 43.41 177 SER B O 1
ATOM 3914 N N . CYS B 1 178 ? 19.719 15.211 -10.062 1 44.25 178 CYS B N 1
ATOM 3915 C CA . CYS B 1 178 ? 18.266 15.336 -10.164 1 44.25 178 CYS B CA 1
ATOM 3916 C C . CYS B 1 178 ? 17.594 14.961 -8.852 1 44.25 178 CYS B C 1
ATOM 3918 O O . CYS B 1 178 ? 16.391 15.219 -8.664 1 44.25 178 CYS B O 1
ATOM 3920 N N . ILE B 1 179 ? 18.312 14.141 -8.039 1 45.53 179 ILE B N 1
ATOM 3921 C CA . ILE B 1 179 ? 17.719 13.703 -6.781 1 45.53 179 ILE B CA 1
ATOM 3922 C C . ILE B 1 179 ? 17.625 14.883 -5.816 1 45.53 179 ILE B C 1
ATOM 3924 O O . ILE B 1 179 ? 16.969 14.789 -4.773 1 45.53 179 ILE B O 1
ATOM 3928 N N . ASP B 1 180 ? 18.594 15.852 -6.055 1 43.09 180 ASP B N 1
ATOM 3929 C CA . ASP B 1 180 ? 18.594 16.953 -5.094 1 43.09 180 ASP B CA 1
ATOM 3930 C C . ASP B 1 180 ? 17.234 17.641 -5.027 1 43.09 180 ASP B C 1
ATOM 3932 O O . ASP B 1 180 ? 17.094 18.672 -4.383 1 43.09 180 ASP B O 1
ATOM 3936 N N . SER B 1 181 ? 16.453 17.219 -6.027 1 49.91 181 SER B N 1
ATOM 3937 C CA . SER B 1 181 ? 15.164 17.875 -5.973 1 49.91 181 SER B CA 1
ATOM 3938 C C . SER B 1 181 ? 14.414 17.516 -4.695 1 49.91 181 SER B C 1
ATOM 3940 O O . SER B 1 181 ? 14.625 16.453 -4.121 1 49.91 181 SER B O 1
ATOM 3942 N N . LEU B 1 182 ? 13.719 18.547 -4.066 1 51.94 182 LEU B N 1
ATOM 3943 C CA . LEU B 1 182 ? 12.953 18.812 -2.852 1 51.94 182 LEU B CA 1
ATOM 3944 C C . LEU B 1 182 ? 11.945 17.703 -2.584 1 51.94 182 LEU B C 1
ATOM 3946 O O . LEU B 1 182 ? 11.016 17.5 -3.365 1 51.94 182 LEU B O 1
ATOM 3950 N N . LEU B 1 183 ? 12.453 16.547 -2.043 1 56.34 183 LEU B N 1
ATOM 3951 C CA . LEU B 1 183 ? 11.539 15.562 -1.457 1 56.34 183 LEU B CA 1
ATOM 3952 C C . LEU B 1 183 ? 10.539 16.234 -0.529 1 56.34 183 LEU B C 1
ATOM 3954 O O . LEU B 1 183 ? 10.234 15.719 0.545 1 56.34 183 LEU B O 1
ATOM 3958 N N . ASP B 1 184 ? 9.945 17.359 -0.918 1 73.25 184 ASP B N 1
ATOM 3959 C CA . ASP B 1 184 ? 9.18 18.141 0.046 1 73.25 184 ASP B CA 1
ATOM 3960 C C . ASP B 1 184 ? 7.734 17.656 0.125 1 73.25 184 ASP B C 1
ATOM 3962 O O . ASP B 1 184 ? 6.801 18.438 -0.095 1 73.25 184 ASP B O 1
ATOM 3966 N N . THR B 1 185 ? 7.645 16.312 0.393 1 88.81 185 THR B N 1
ATOM 3967 C CA . THR B 1 185 ? 6.363 15.758 0.833 1 88.81 185 THR B CA 1
ATOM 3968 C C . THR B 1 185 ? 5.855 16.5 2.064 1 88.81 185 THR B C 1
ATOM 3970 O O . THR B 1 185 ? 6.645 16.953 2.895 1 88.81 185 THR B O 1
ATOM 3973 N N . VAL B 1 186 ? 4.582 16.781 2.102 1 96.44 186 VAL B N 1
ATOM 3974 C CA . VAL B 1 186 ? 4.027 17.469 3.26 1 96.44 186 VAL B CA 1
ATOM 3975 C C . VAL B 1 186 ? 3.143 16.516 4.055 1 96.44 186 VAL B C 1
ATOM 3977 O O . VAL B 1 186 ? 2.627 15.531 3.51 1 96.44 186 VAL B O 1
ATOM 3980 N N . GLY B 1 187 ? 3.018 16.75 5.328 1 97.75 187 GLY B N 1
ATOM 3981 C CA . GLY B 1 187 ? 2.18 15.922 6.191 1 97.75 187 GLY B CA 1
ATOM 3982 C C . GLY B 1 187 ? 1.802 16.609 7.488 1 97.75 187 GLY B C 1
ATOM 3983 O O . GLY B 1 187 ? 2.275 17.719 7.77 1 97.75 187 GLY B O 1
ATOM 3984 N N . ALA B 1 188 ? 0.89 16 8.195 1 98.12 188 ALA B N 1
ATOM 3985 C CA . ALA B 1 188 ? 0.435 16.531 9.477 1 98.12 188 ALA B CA 1
ATOM 3986 C C . ALA B 1 188 ? -0.039 15.406 10.391 1 98.12 188 ALA B C 1
ATOM 3988 O O . ALA B 1 188 ? -0.542 14.383 9.922 1 98.12 188 ALA B O 1
ATOM 3989 N N . VAL B 1 189 ? 0.137 15.562 11.641 1 98.5 189 VAL B N 1
ATOM 3990 C CA . VAL B 1 189 ? -0.43 14.734 12.703 1 98.5 189 VAL B CA 1
ATOM 3991 C C . VAL B 1 189 ? -1.091 15.625 13.758 1 98.5 189 VAL B C 1
ATOM 3993 O O . VAL B 1 189 ? -0.677 16.766 13.961 1 98.5 189 VAL B O 1
ATOM 3996 N N . CYS B 1 190 ? -2.09 15.125 14.438 1 97.31 190 CYS B N 1
ATOM 3997 C CA . CYS B 1 190 ? -2.676 15.914 15.516 1 97.31 190 CYS B CA 1
ATOM 3998 C C . CYS B 1 190 ? -3.473 15.031 16.469 1 97.31 190 CYS B C 1
ATOM 4000 O O . CYS B 1 190 ? -3.781 13.883 16.141 1 97.31 190 CYS B O 1
ATOM 4002 N N . VAL B 1 191 ? -3.654 15.477 17.625 1 97.06 191 VAL B N 1
ATOM 4003 C CA . VAL B 1 191 ? -4.613 14.953 18.594 1 97.06 191 VAL B CA 1
ATOM 4004 C C . VAL B 1 191 ? -5.648 16.031 18.922 1 97.06 191 VAL B C 1
ATOM 4006 O O . VAL B 1 191 ? -5.301 17.172 19.234 1 97.06 191 VAL B O 1
ATOM 4009 N N . ASP B 1 192 ? -6.891 15.664 18.766 1 96.06 192 ASP B N 1
ATOM 4010 C CA . ASP B 1 192 ? -7.93 16.656 19 1 96.06 192 ASP B CA 1
ATOM 4011 C C . ASP B 1 192 ? -8.32 16.703 20.469 1 96.06 192 ASP B C 1
ATOM 4013 O O . ASP B 1 192 ? -7.688 16.047 21.312 1 96.06 192 ASP B O 1
ATOM 4017 N N . ALA B 1 193 ? -9.344 17.516 20.812 1 92.94 193 ALA B N 1
ATOM 4018 C CA . ALA B 1 193 ? -9.727 17.766 22.203 1 92.94 193 ALA B CA 1
ATOM 4019 C C . ALA B 1 193 ? -10.289 16.5 22.844 1 92.94 193 ALA B C 1
ATOM 4021 O O . ALA B 1 193 ? -10.273 16.375 24.078 1 92.94 193 ALA B O 1
ATOM 4022 N N . SER B 1 194 ? -10.766 15.562 22.031 1 93.38 194 SER B N 1
ATOM 4023 C CA . SER B 1 194 ? -11.352 14.336 22.562 1 93.38 194 SER B CA 1
ATOM 4024 C C . SER B 1 194 ? -10.312 13.234 22.672 1 93.38 194 SER B C 1
ATOM 4026 O O . SER B 1 194 ? -10.633 12.117 23.094 1 93.38 194 SER B O 1
ATOM 4028 N N . GLY B 1 195 ? -9.094 13.523 22.219 1 93.5 195 GLY B N 1
ATOM 4029 C CA . GLY B 1 195 ? -8.023 12.547 22.344 1 93.5 195 GLY B CA 1
ATOM 4030 C C . GLY B 1 195 ? -7.875 11.656 21.125 1 93.5 195 GLY B C 1
ATOM 4031 O O . GLY B 1 195 ? -7.102 10.695 21.141 1 93.5 195 GLY B O 1
ATOM 4032 N N . ASN B 1 196 ? -8.625 11.953 20.062 1 96.88 196 ASN B N 1
ATOM 4033 C CA . ASN B 1 196 ? -8.492 11.219 18.812 1 96.88 196 ASN B CA 1
ATOM 4034 C C . ASN B 1 196 ? -7.324 11.742 17.984 1 96.88 196 ASN B C 1
ATOM 4036 O O . ASN B 1 196 ? -7.086 12.945 17.922 1 96.88 196 ASN B O 1
ATOM 4040 N N . VAL B 1 197 ? -6.652 10.781 17.406 1 98.38 197 VAL B N 1
ATOM 4041 C CA . VAL B 1 197 ? -5.508 11.188 16.594 1 98.38 197 VAL B CA 1
ATOM 4042 C C . VAL B 1 197 ? -5.82 10.953 15.109 1 98.38 197 VAL B C 1
ATOM 4044 O O . VAL B 1 197 ? -6.684 10.141 14.773 1 98.38 197 VAL B O 1
ATOM 4047 N N . SER B 1 198 ? -5.152 11.641 14.25 1 98.88 198 SER B N 1
ATOM 4048 C CA . SER B 1 198 ? -5.207 11.469 12.797 1 98.88 198 SER B CA 1
ATOM 4049 C C . SER B 1 198 ? -3.895 11.883 12.141 1 98.88 198 SER B C 1
ATOM 4051 O O . SER B 1 198 ? -3.09 12.594 12.75 1 98.88 198 SER B O 1
ATOM 4053 N N . SER B 1 199 ? -3.68 11.414 10.984 1 98.94 199 SER B N 1
ATOM 4054 C CA . SER B 1 199 ? -2.477 11.695 10.211 1 98.94 199 SER B CA 1
ATOM 4055 C C . SER B 1 199 ? -2.795 11.828 8.727 1 98.94 199 SER B C 1
ATOM 4057 O O . SER B 1 199 ? -3.682 11.141 8.211 1 98.94 199 SER B O 1
ATOM 4059 N N . ALA B 1 200 ? -2.107 12.719 8.039 1 98.88 200 ALA B N 1
ATOM 4060 C CA . ALA B 1 200 ? -2.264 12.938 6.605 1 98.88 200 ALA B CA 1
ATOM 4061 C C . ALA B 1 200 ? -0.918 13.219 5.945 1 98.88 200 ALA B C 1
ATOM 4063 O O . ALA B 1 200 ? 0.013 13.695 6.598 1 98.88 200 ALA B O 1
ATOM 4064 N N . VAL B 1 201 ? -0.813 12.898 4.688 1 98.88 201 VAL B N 1
ATOM 4065 C CA . VAL B 1 201 ? 0.396 13.141 3.906 1 98.88 201 VAL B CA 1
ATOM 4066 C C . VAL B 1 201 ? 0.028 13.406 2.447 1 98.88 201 VAL B C 1
ATOM 4068 O O . VAL B 1 201 ? -0.979 12.891 1.953 1 98.88 201 VAL B O 1
ATOM 4071 N N . SER B 1 202 ? 0.757 14.258 1.772 1 98.75 202 SER B N 1
ATOM 4072 C CA . SER B 1 202 ? 0.58 14.586 0.361 1 98.75 202 SER B CA 1
ATOM 4073 C C . SER B 1 202 ? 1.92 14.836 -0.322 1 98.75 202 SER B C 1
ATOM 4075 O O . SER B 1 202 ? 2.812 15.453 0.26 1 98.75 202 SER B O 1
ATOM 4077 N N . SER B 1 203 ? 2.061 14.305 -1.544 1 98.31 203 SER B N 1
ATOM 4078 C CA . SER B 1 203 ? 3.342 14.406 -2.236 1 98.31 203 SER B CA 1
ATOM 4079 C C . SER B 1 203 ? 3.146 14.562 -3.74 1 98.31 203 SER B C 1
ATOM 4081 O O . SER B 1 203 ? 2.281 13.906 -4.328 1 98.31 203 SER B O 1
ATOM 4083 N N . GLY B 1 204 ? 3.916 15.453 -4.305 1 97.25 204 GLY B N 1
ATOM 4084 C CA . GLY B 1 204 ? 3.994 15.562 -5.754 1 97.25 204 GLY B CA 1
ATOM 4085 C C . GLY B 1 204 ? 4.953 14.562 -6.371 1 97.25 204 GLY B C 1
ATOM 4086 O O . GLY B 1 204 ? 5.051 14.461 -7.598 1 97.25 204 GLY B O 1
ATOM 4087 N N . GLY B 1 205 ? 5.594 13.82 -5.566 1 95.31 205 GLY B N 1
ATOM 4088 C CA . GLY B 1 205 ? 6.492 12.781 -6.047 1 95.31 205 GLY B CA 1
ATOM 4089 C C . GLY B 1 205 ? 7.883 13.305 -6.367 1 95.31 205 GLY B C 1
ATOM 4090 O O . GLY B 1 205 ? 8.172 14.484 -6.172 1 95.31 205 GLY B O 1
ATOM 4091 N N . ILE B 1 206 ? 8.758 12.43 -6.855 1 93.88 206 ILE B N 1
ATOM 4092 C CA . ILE B 1 206 ? 10.125 12.781 -7.203 1 93.88 206 ILE B CA 1
ATOM 4093 C C . ILE B 1 206 ? 10.164 13.43 -8.586 1 93.88 206 ILE B C 1
ATOM 4095 O O . ILE B 1 206 ? 9.289 13.172 -9.414 1 93.88 206 ILE B O 1
ATOM 4099 N N . ALA B 1 207 ? 11.188 14.234 -8.781 1 93.19 207 ALA B N 1
ATOM 4100 C CA . ALA B 1 207 ? 11.328 14.922 -10.062 1 93.19 207 ALA B CA 1
ATOM 4101 C C . ALA B 1 207 ? 11.516 13.93 -11.203 1 93.19 207 ALA B C 1
ATOM 4103 O O . ALA B 1 207 ? 12.227 12.93 -11.055 1 93.19 207 ALA B O 1
ATOM 4104 N N . LEU B 1 208 ? 10.859 14.148 -12.273 1 94.88 208 LEU B N 1
ATOM 4105 C CA . LEU B 1 208 ? 10.969 13.398 -13.523 1 94.88 208 LEU B CA 1
ATOM 4106 C C . LEU B 1 208 ? 10.57 11.938 -13.312 1 94.88 208 LEU B C 1
ATOM 4108 O O . LEU B 1 208 ? 11.094 11.047 -13.984 1 94.88 208 LEU B O 1
ATOM 4112 N N . LYS B 1 209 ? 9.742 11.75 -12.328 1 95.81 209 LYS B N 1
ATOM 4113 C CA . LYS B 1 209 ? 9.242 10.391 -12.156 1 95.81 209 LYS B CA 1
ATOM 4114 C C . LYS B 1 209 ? 8.5 9.914 -13.406 1 95.81 209 LYS B C 1
ATOM 4116 O O . LYS B 1 209 ? 7.973 10.734 -14.172 1 95.81 209 LYS B O 1
ATOM 4121 N N . HIS B 1 210 ? 8.484 8.633 -13.586 1 97.5 210 HIS B N 1
ATOM 4122 C CA . HIS B 1 210 ? 7.637 8.07 -14.641 1 97.5 210 HIS B CA 1
ATOM 4123 C C . HIS B 1 210 ? 6.16 8.305 -14.344 1 97.5 210 HIS B C 1
ATOM 4125 O O . HIS B 1 210 ? 5.723 8.172 -13.195 1 97.5 210 HIS B O 1
ATOM 4131 N N . PRO B 1 211 ? 5.375 8.68 -15.383 1 98.12 211 PRO B N 1
ATOM 4132 C CA . PRO B 1 211 ? 3.936 8.797 -15.148 1 98.12 211 PRO B CA 1
ATOM 4133 C C . PRO B 1 211 ? 3.334 7.531 -14.531 1 98.12 211 PRO B C 1
ATOM 4135 O O . PRO B 1 211 ? 3.711 6.422 -14.906 1 98.12 211 PRO B O 1
ATOM 4138 N N . GLY B 1 212 ? 2.451 7.707 -13.602 1 98.75 212 GLY B N 1
ATOM 4139 C CA . GLY B 1 212 ? 1.778 6.578 -12.977 1 98.75 212 GLY B CA 1
ATOM 4140 C C . GLY B 1 212 ? 2.52 6.035 -11.766 1 98.75 212 GLY B C 1
ATOM 4141 O O . GLY B 1 212 ? 2.033 5.129 -11.086 1 98.75 212 GLY B O 1
ATOM 4142 N N . ARG B 1 213 ? 3.697 6.629 -11.492 1 98.75 213 ARG B N 1
ATOM 4143 C CA . ARG B 1 213 ? 4.441 6.184 -10.32 1 98.75 213 ARG B CA 1
ATOM 4144 C C . ARG B 1 213 ? 3.701 6.543 -9.031 1 98.75 213 ARG B C 1
ATOM 4146 O O . ARG B 1 213 ? 3.18 7.648 -8.898 1 98.75 213 ARG B O 1
ATOM 4153 N N . VAL B 1 214 ? 3.648 5.578 -8.141 1 98.56 214 VAL B N 1
ATOM 4154 C CA . VAL B 1 214 ? 3.055 5.797 -6.828 1 98.56 214 VAL B CA 1
ATOM 4155 C C . VAL B 1 214 ? 4.121 5.641 -5.746 1 98.56 214 VAL B C 1
ATOM 4157 O O . VAL B 1 214 ? 4.941 4.723 -5.801 1 98.56 214 VAL B O 1
ATOM 4160 N N . GLY B 1 215 ? 4.137 6.574 -4.754 1 97.88 215 GLY B N 1
ATOM 4161 C CA . GLY B 1 215 ? 5.07 6.527 -3.639 1 97.88 215 GLY B CA 1
ATOM 4162 C C . GLY B 1 215 ? 4.398 6.242 -2.311 1 97.88 215 GLY B C 1
ATOM 4163 O O . GLY B 1 215 ? 3.281 5.719 -2.271 1 97.88 215 GLY B O 1
ATOM 4164 N N . GLN B 1 216 ? 5.109 6.578 -1.279 1 97.94 216 GLN B N 1
ATOM 4165 C CA . GLN B 1 216 ? 4.695 6.234 0.077 1 97.94 216 GLN B CA 1
ATOM 4166 C C . GLN B 1 216 ? 3.412 6.961 0.464 1 97.94 216 GLN B C 1
ATOM 4168 O O . GLN B 1 216 ? 2.652 6.484 1.309 1 97.94 216 GLN B O 1
ATOM 4173 N N . ALA B 1 217 ? 3.16 8.102 -0.149 1 98.75 217 ALA B N 1
ATOM 4174 C CA . ALA B 1 217 ? 2.053 8.953 0.277 1 98.75 217 ALA B CA 1
ATOM 4175 C C . ALA B 1 217 ? 0.709 8.328 -0.085 1 98.75 217 ALA B C 1
ATOM 4177 O O . ALA B 1 217 ? -0.335 8.758 0.412 1 98.75 217 ALA B O 1
ATOM 4178 N N . SER B 1 218 ? 0.751 7.352 -0.911 1 98.56 218 SER B N 1
ATOM 4179 C CA . SER B 1 218 ? -0.481 6.676 -1.301 1 98.56 218 SER B CA 1
ATOM 4180 C C . SER B 1 218 ? -0.512 5.238 -0.786 1 98.56 218 SER B C 1
ATOM 4182 O O . SER B 1 218 ? -1.502 4.527 -0.971 1 98.56 218 SER B O 1
ATOM 4184 N N . MET B 1 219 ? 0.52 4.785 -0.19 1 98.75 219 MET B N 1
ATOM 4185 C CA . MET B 1 219 ? 0.668 3.381 0.184 1 98.75 219 MET B CA 1
ATOM 4186 C C . MET B 1 219 ? 0.313 3.168 1.652 1 98.75 219 MET B C 1
ATOM 4188 O O . MET B 1 219 ? 0.853 3.844 2.529 1 98.75 219 MET B O 1
ATOM 4192 N N . TYR B 1 220 ? -0.62 2.191 1.911 1 98.81 220 TYR B N 1
ATOM 4193 C CA . TYR B 1 220 ? -1.104 1.918 3.26 1 98.81 220 TYR B CA 1
ATOM 4194 C C . TYR B 1 220 ? 0.05 1.563 4.191 1 98.81 220 TYR B C 1
ATOM 4196 O O . TYR B 1 220 ? 0.852 0.677 3.887 1 98.81 220 TYR B O 1
ATOM 4204 N N . GLY B 1 221 ? 0.17 2.33 5.297 1 98.69 221 GLY B N 1
ATOM 4205 C CA . GLY B 1 221 ? 1.164 2.057 6.32 1 98.69 221 GLY B CA 1
ATOM 4206 C C . GLY B 1 221 ? 2.492 2.74 6.062 1 98.69 221 GLY B C 1
ATOM 4207 O O . GLY B 1 221 ? 3.42 2.633 6.867 1 98.69 221 GLY B O 1
ATOM 4208 N N . CYS B 1 222 ? 2.58 3.451 4.953 1 98.69 222 CYS B N 1
ATOM 4209 C CA . CYS B 1 222 ? 3.883 3.963 4.539 1 98.69 222 CYS B CA 1
ATOM 4210 C C . CYS B 1 222 ? 3.963 5.473 4.73 1 98.69 222 CYS B C 1
ATOM 4212 O O . CYS B 1 222 ? 4.906 5.977 5.344 1 98.69 222 CYS B O 1
ATOM 4214 N N . GLY B 1 223 ? 2.959 6.184 4.266 1 98.62 223 GLY B N 1
ATOM 4215 C CA . GLY B 1 223 ? 2.994 7.637 4.312 1 98.62 223 GLY B CA 1
ATOM 4216 C C . GLY B 1 223 ? 2.398 8.203 5.59 1 98.62 223 GLY B C 1
ATOM 4217 O O . GLY B 1 223 ? 2.885 9.211 6.109 1 98.62 223 GLY B O 1
ATOM 4218 N N . CYS B 1 224 ? 1.381 7.57 6.043 1 98.75 224 CYS B N 1
ATOM 4219 C CA . CYS B 1 224 ? 0.759 8.008 7.289 1 98.75 224 CYS B CA 1
ATOM 4220 C C . CYS B 1 224 ? 0.192 6.824 8.062 1 98.75 224 CYS B C 1
ATOM 4222 O O . CYS B 1 224 ? 0.034 5.734 7.504 1 98.75 224 CYS B O 1
ATOM 4224 N N . TRP B 1 225 ? -0.019 7.012 9.305 1 98.94 225 TRP B N 1
ATOM 4225 C CA . TRP B 1 225 ? -0.625 6.043 10.211 1 98.94 225 TRP B CA 1
ATOM 4226 C C . TRP B 1 225 ? -1.26 6.738 11.406 1 98.94 225 TRP B C 1
ATOM 4228 O O . TRP B 1 225 ? -0.729 7.734 11.906 1 98.94 225 TRP B O 1
ATOM 4238 N N . ALA B 1 226 ? -2.377 6.258 11.852 1 98.88 226 ALA B N 1
ATOM 4239 C CA . ALA B 1 226 ? -3.029 6.773 13.047 1 98.88 226 ALA B CA 1
ATOM 4240 C C . ALA B 1 226 ? -3.854 5.688 13.734 1 98.88 226 ALA B C 1
ATOM 4242 O O . ALA B 1 226 ? -4.582 4.941 13.078 1 98.88 226 ALA B O 1
ATOM 4243 N N . GLN B 1 227 ? -3.707 5.633 15.008 1 98.12 227 GLN B N 1
ATOM 4244 C CA . GLN B 1 227 ? -4.422 4.633 15.797 1 98.12 227 GLN B CA 1
ATOM 4245 C C . GLN B 1 227 ? -4.691 5.137 17.219 1 98.12 227 GLN B C 1
ATOM 4247 O O . GLN B 1 227 ? -3.764 5.488 17.938 1 98.12 227 GLN B O 1
ATOM 4252 N N . ASN B 1 228 ? -5.934 5.148 17.547 1 96.81 228 ASN B N 1
ATOM 4253 C CA . ASN B 1 228 ? -6.277 5.5 18.922 1 96.81 228 ASN B CA 1
ATOM 4254 C C . ASN B 1 228 ? -5.852 4.414 19.906 1 96.81 228 ASN B C 1
ATOM 4256 O O . ASN B 1 228 ? -5.902 3.227 19.578 1 96.81 228 ASN B O 1
ATOM 4260 N N . GLY B 1 229 ? -5.434 4.902 21.031 1 91.06 229 GLY B N 1
ATOM 4261 C CA . GLY B 1 229 ? -5.148 3.977 22.109 1 91.06 229 GLY B CA 1
ATOM 4262 C C . GLY B 1 229 ? -6.379 3.617 22.922 1 91.06 229 GLY B C 1
ATOM 4263 O O . GLY B 1 229 ? -7.504 3.924 22.531 1 91.06 229 GLY B O 1
ATOM 4264 N N . THR B 1 230 ? -6.074 2.719 23.875 1 80.56 230 THR B N 1
ATOM 4265 C CA . THR B 1 230 ? -7.117 2.402 24.844 1 80.56 230 THR B CA 1
ATOM 4266 C C . THR B 1 230 ? -6.918 3.197 26.125 1 80.56 230 THR B C 1
ATOM 4268 O O . THR B 1 230 ? -5.809 3.645 26.422 1 80.56 230 THR B O 1
ATOM 4271 N N . LYS B 1 231 ? -7.949 3.447 26.797 1 68.12 231 LYS B N 1
ATOM 4272 C CA . LYS B 1 231 ? -7.926 4.27 28 1 68.12 231 LYS B CA 1
ATOM 4273 C C . LYS B 1 231 ? -6.953 3.705 29.031 1 68.12 231 LYS B C 1
ATOM 4275 O O . LYS B 1 231 ? -6.324 4.457 29.781 1 68.12 231 LYS B O 1
ATOM 4280 N N . ASP B 1 232 ? -6.715 2.561 28.969 1 65.25 232 ASP B N 1
ATOM 4281 C CA . ASP B 1 232 ? -5.996 2.02 30.125 1 65.25 232 ASP B CA 1
ATOM 4282 C C . ASP B 1 232 ? -4.527 1.766 29.781 1 65.25 232 ASP B C 1
ATOM 4284 O O . ASP B 1 232 ? -3.668 1.791 30.656 1 65.25 232 ASP B O 1
ATOM 4288 N N . ASP B 1 233 ? -4.105 1.717 28.625 1 71.31 233 ASP B N 1
ATOM 4289 C CA . ASP B 1 233 ? -2.742 1.199 28.562 1 71.31 233 ASP B CA 1
ATOM 4290 C C . ASP B 1 233 ? -2.051 1.607 27.266 1 71.31 233 ASP B C 1
ATOM 4292 O O . ASP B 1 233 ? -0.829 1.764 27.234 1 71.31 233 ASP B O 1
ATOM 4296 N N . ARG B 1 234 ? -2.76 1.918 26.359 1 87.06 234 ARG B N 1
ATOM 4297 C CA . ARG B 1 234 ? -2.07 2.133 25.094 1 87.06 234 ARG B CA 1
ATOM 4298 C C . ARG B 1 234 ? -2.291 3.553 24.578 1 87.06 234 ARG B C 1
ATOM 4300 O O . ARG B 1 234 ? -3.428 4.023 24.516 1 87.06 234 ARG B O 1
ATOM 4307 N N . PRO B 1 235 ? -1.161 4.27 24.312 1 93.44 235 PRO B N 1
ATOM 4308 C CA . PRO B 1 235 ? -1.32 5.633 23.797 1 93.44 235 PRO B CA 1
ATOM 4309 C C . PRO B 1 235 ? -1.911 5.668 22.391 1 93.44 235 PRO B C 1
ATOM 4311 O O . PRO B 1 235 ? -1.813 4.684 21.656 1 93.44 235 PRO B O 1
ATOM 4314 N N . SER B 1 236 ? -2.578 6.781 22.125 1 96.44 236 SER B N 1
ATOM 4315 C CA . SER B 1 236 ? -2.883 7.078 20.734 1 96.44 236 SER B CA 1
ATOM 4316 C C . SER B 1 236 ? -1.634 7.512 19.969 1 96.44 236 SER B C 1
ATOM 4318 O O . SER B 1 236 ? -0.79 8.227 20.516 1 96.44 236 SER B O 1
ATOM 4320 N N . VAL B 1 237 ? -1.481 7.004 18.781 1 97.94 237 VAL B N 1
ATOM 4321 C CA . VAL B 1 237 ? -0.267 7.312 18.031 1 97.94 237 VAL B CA 1
ATOM 4322 C C . VAL B 1 237 ? -0.63 7.754 16.609 1 97.94 237 VAL B C 1
ATOM 4324 O O . VAL B 1 237 ? -1.607 7.273 16.031 1 97.94 237 VAL B O 1
ATOM 4327 N N . ALA B 1 238 ? 0.115 8.633 16.062 1 98.81 238 ALA B N 1
ATOM 4328 C CA . ALA B 1 238 ? 0.007 9.102 14.68 1 98.81 238 ALA B CA 1
ATOM 4329 C C . ALA B 1 238 ? 1.384 9.406 14.094 1 98.81 238 ALA B C 1
ATOM 4331 O O . ALA B 1 238 ? 2.279 9.867 14.805 1 98.81 238 ALA B O 1
ATOM 4332 N N . CYS B 1 239 ? 1.531 9.141 12.805 1 98.94 239 CYS B N 1
ATOM 4333 C CA . CYS B 1 239 ? 2.824 9.328 12.156 1 98.94 239 CYS B CA 1
ATOM 4334 C C . CYS B 1 239 ? 2.646 9.781 10.711 1 98.94 239 CYS B C 1
ATOM 4336 O O . CYS B 1 239 ? 1.727 9.328 10.023 1 98.94 239 CYS B O 1
ATOM 4338 N N . SER B 1 240 ? 3.418 10.664 10.25 1 98.81 240 SER B N 1
ATOM 4339 C CA . SER B 1 240 ? 3.547 11.086 8.859 1 98.81 240 SER B CA 1
ATOM 4340 C C . SER B 1 240 ? 5.004 11.055 8.398 1 98.81 240 SER B C 1
ATOM 4342 O O . SER B 1 240 ? 5.902 11.438 9.156 1 98.81 240 SER B O 1
ATOM 4344 N N . THR B 1 241 ? 5.223 10.594 7.156 1 98.5 241 THR B N 1
ATOM 4345 C CA . THR B 1 241 ? 6.602 10.391 6.734 1 98.5 241 THR B CA 1
ATOM 4346 C C . THR B 1 241 ? 6.902 11.195 5.469 1 98.5 241 THR B C 1
ATOM 4348 O O . THR B 1 241 ? 5.988 11.594 4.75 1 98.5 241 THR B O 1
ATOM 4351 N N . SER B 1 242 ? 8.18 11.469 5.23 1 97 242 SER B N 1
ATOM 4352 C CA . SER B 1 242 ? 8.727 12.109 4.039 1 97 242 SER B CA 1
ATOM 4353 C C . SER B 1 242 ? 10.102 11.555 3.684 1 97 242 SER B C 1
ATOM 4355 O O . SER B 1 242 ? 10.852 11.125 4.566 1 97 242 SER B O 1
ATOM 4357 N N . GLY B 1 243 ? 10.422 11.5 2.439 1 96 243 GLY B N 1
ATOM 4358 C CA . GLY B 1 243 ? 11.664 10.93 1.946 1 96 243 GLY B CA 1
ATOM 4359 C C . GLY B 1 243 ? 11.523 10.273 0.587 1 96 243 GLY B C 1
ATOM 4360 O O . GLY B 1 243 ? 10.719 10.703 -0.238 1 96 243 GLY B O 1
ATOM 4361 N N . CYS B 1 244 ? 12.422 9.328 0.359 1 95.19 244 CYS B N 1
ATOM 4362 C CA . CYS B 1 244 ? 12.305 8.57 -0.878 1 95.19 244 CYS B CA 1
ATOM 4363 C C . CYS B 1 244 ? 11.172 7.547 -0.784 1 95.19 244 CYS B C 1
ATOM 4365 O O . CYS B 1 244 ? 11.203 6.664 0.073 1 95.19 244 CYS B O 1
ATOM 4367 N N . GLY B 1 245 ? 10.242 7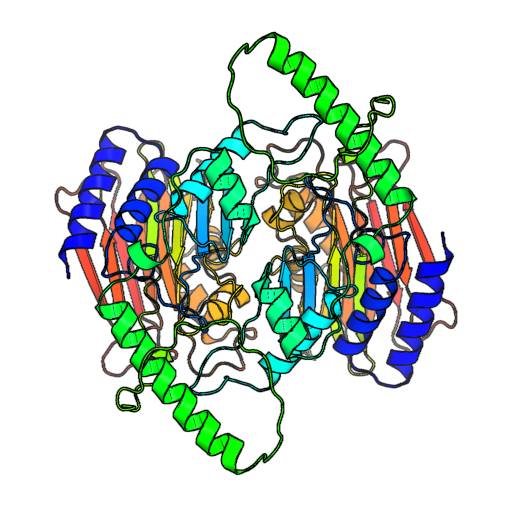.633 -1.693 1 96.94 245 GLY B N 1
ATOM 4368 C CA . GLY B 1 245 ? 9.039 6.82 -1.646 1 96.94 245 GLY B CA 1
ATOM 4369 C C . GLY B 1 245 ? 9.32 5.332 -1.554 1 96.94 245 GLY B C 1
ATOM 4370 O O . GLY B 1 245 ? 8.758 4.637 -0.708 1 96.94 245 GLY B O 1
ATOM 4371 N N . GLU B 1 246 ? 10.219 4.875 -2.365 1 97.38 246 GLU B N 1
ATOM 4372 C CA . GLU B 1 246 ? 10.539 3.453 -2.408 1 97.38 246 GLU B CA 1
ATOM 4373 C C . GLU B 1 246 ? 11.133 2.98 -1.084 1 97.38 246 GLU B C 1
ATOM 4375 O O . GLU B 1 246 ? 10.805 1.895 -0.603 1 97.38 246 GLU B O 1
ATOM 4380 N N . HIS B 1 247 ? 12 3.838 -0.459 1 97.62 247 HIS B N 1
ATOM 4381 C CA . HIS B 1 247 ? 12.602 3.475 0.82 1 97.62 247 HIS B CA 1
ATOM 4382 C C . HIS B 1 247 ? 11.539 3.371 1.914 1 97.62 247 HIS B C 1
ATOM 4384 O O . HIS B 1 247 ? 11.531 2.406 2.682 1 97.62 247 HIS B O 1
ATOM 4390 N N . LEU B 1 248 ? 10.688 4.32 1.901 1 98.31 248 LEU B N 1
ATOM 4391 C CA . LEU B 1 248 ? 9.664 4.406 2.934 1 98.31 248 LEU B CA 1
ATOM 4392 C C . LEU B 1 248 ? 8.625 3.305 2.764 1 98.31 248 LEU B C 1
ATOM 4394 O O . LEU B 1 248 ? 8.102 2.781 3.75 1 98.31 248 LEU B O 1
ATOM 4398 N N . MET B 1 249 ? 8.32 2.914 1.563 1 98.38 249 MET B N 1
ATOM 4399 C CA . MET B 1 249 ? 7.363 1.846 1.289 1 98.38 249 MET B CA 1
ATOM 4400 C C . MET B 1 249 ? 7.926 0.491 1.709 1 98.38 249 MET B C 1
ATOM 4402 O O . MET B 1 249 ? 7.281 -0.246 2.459 1 98.38 249 MET B O 1
ATOM 4406 N N . LYS B 1 250 ? 9.133 0.248 1.336 1 98.25 250 LYS B N 1
ATOM 4407 C CA . LYS B 1 250 ? 9.734 -1.06 1.583 1 98.25 250 LYS B CA 1
ATOM 4408 C C . LYS B 1 250 ? 9.883 -1.321 3.078 1 98.25 250 LYS B C 1
ATOM 4410 O O . LYS B 1 250 ? 9.992 -2.473 3.504 1 98.25 250 LYS B O 1
ATOM 4415 N N . THR B 1 251 ? 9.828 -0.245 3.873 1 98.62 251 THR B N 1
ATOM 4416 C CA . THR B 1 251 ? 10.055 -0.41 5.305 1 98.62 251 THR B CA 1
ATOM 4417 C C . THR B 1 251 ? 8.773 -0.12 6.086 1 98.62 251 THR B C 1
ATOM 4419 O O . THR B 1 251 ? 8.773 -0.161 7.32 1 98.62 251 THR B O 1
ATOM 4422 N N . LEU B 1 252 ? 7.695 0.211 5.387 1 98.75 252 LEU B N 1
ATOM 4423 C CA . LEU B 1 252 ? 6.453 0.574 6.062 1 98.75 252 LEU B CA 1
ATOM 4424 C C . LEU B 1 252 ? 6.719 1.536 7.215 1 98.75 252 LEU B C 1
ATOM 4426 O O . LEU B 1 252 ? 6.238 1.322 8.328 1 98.75 252 LEU B O 1
ATOM 4430 N N . LEU B 1 253 ? 7.383 2.551 6.992 1 98.75 253 LEU B N 1
ATOM 4431 C CA . LEU B 1 253 ? 8.039 3.334 8.031 1 98.75 253 LEU B CA 1
ATOM 4432 C C . LEU B 1 253 ? 7.012 3.945 8.977 1 98.75 253 LEU B C 1
ATOM 4434 O O . LEU B 1 253 ? 7.203 3.939 10.195 1 98.75 253 LEU B O 1
ATOM 4438 N N . ALA B 1 254 ? 5.914 4.477 8.461 1 98.88 254 ALA B N 1
ATOM 4439 C CA . ALA B 1 254 ? 4.926 5.125 9.32 1 98.88 254 ALA B CA 1
ATOM 4440 C C . ALA B 1 254 ? 4.336 4.133 10.32 1 98.88 254 ALA B C 1
ATOM 4442 O O . ALA B 1 254 ? 4.316 4.395 11.523 1 98.88 254 ALA B O 1
ATOM 4443 N N . LYS B 1 255 ? 3.879 3.033 9.805 1 98.81 255 LYS B N 1
ATOM 4444 C CA . LYS B 1 255 ? 3.291 2.006 10.656 1 98.81 255 LYS B CA 1
ATOM 4445 C C . LYS B 1 255 ? 4.305 1.489 11.672 1 98.81 255 LYS B C 1
ATOM 4447 O O . LYS B 1 255 ? 3.979 1.307 12.852 1 98.81 255 LYS B O 1
ATOM 4452 N N . GLU B 1 256 ? 5.52 1.268 11.211 1 98.5 256 GLU B N 1
ATOM 4453 C CA . GLU B 1 256 ? 6.531 0.682 12.078 1 98.5 256 GLU B CA 1
ATOM 4454 C C . GLU B 1 256 ? 6.941 1.656 13.18 1 98.5 256 GLU B C 1
ATOM 4456 O O . GLU B 1 256 ? 7.254 1.242 14.297 1 98.5 256 GLU B O 1
ATOM 4461 N N . CYS B 1 257 ? 6.996 2.941 12.922 1 98.62 257 CYS B N 1
ATOM 4462 C CA . CYS B 1 257 ? 7.258 3.928 13.961 1 98.62 257 CYS B CA 1
ATOM 4463 C C . CYS B 1 257 ? 6.199 3.855 15.055 1 98.62 257 CYS B C 1
ATOM 4465 O O . CYS B 1 257 ? 6.527 3.791 16.25 1 98.62 257 CYS B O 1
ATOM 4467 N N . CYS B 1 258 ? 4.961 3.807 14.641 1 98.31 258 CYS B N 1
ATOM 4468 C CA . CYS B 1 258 ? 3.867 3.775 15.602 1 98.31 258 CYS B CA 1
ATOM 4469 C C . CYS B 1 258 ? 3.842 2.453 16.359 1 98.31 258 CYS B C 1
ATOM 4471 O O . CYS B 1 258 ? 3.604 2.428 17.562 1 98.31 258 CYS B O 1
ATOM 4473 N N . ARG B 1 259 ? 4.109 1.414 15.641 1 97 259 ARG B N 1
ATOM 4474 C CA . ARG B 1 259 ? 4.164 0.108 16.281 1 97 259 ARG B CA 1
ATOM 4475 C C . ARG B 1 259 ? 5.23 0.081 17.375 1 97 259 ARG B C 1
ATOM 4477 O O . ARG B 1 259 ? 5.012 -0.476 18.453 1 97 259 ARG B O 1
ATOM 4484 N N . SER B 1 260 ? 6.34 0.621 17.078 1 96.94 260 SER B N 1
ATOM 4485 C CA . SER B 1 260 ? 7.434 0.66 18.047 1 96.94 260 SER B CA 1
ATOM 4486 C C . SER B 1 260 ? 7.047 1.467 19.281 1 96.94 260 SER B C 1
ATOM 4488 O O . SER B 1 260 ? 7.371 1.08 20.406 1 96.94 260 SER B O 1
ATOM 4490 N N . VAL B 1 261 ? 6.379 2.531 19.094 1 96.12 261 VAL B N 1
ATOM 4491 C CA . VAL B 1 261 ? 5.945 3.365 20.203 1 96.12 261 VAL B CA 1
ATOM 4492 C C . VAL B 1 261 ? 4.945 2.596 21.062 1 96.12 261 VAL B C 1
ATOM 4494 O O . VAL B 1 261 ? 4.98 2.684 22.297 1 96.12 261 VAL B O 1
ATOM 4497 N N . LEU B 1 262 ? 4.145 1.812 20.469 1 93.94 262 LEU B N 1
ATOM 4498 C CA . LEU B 1 262 ? 3.121 1.056 21.172 1 93.94 262 LEU B CA 1
ATOM 4499 C C . LEU B 1 262 ? 3.73 -0.144 21.891 1 93.94 262 LEU B C 1
ATOM 4501 O O . LEU B 1 262 ? 3.232 -0.566 22.938 1 93.94 262 LEU B O 1
ATOM 4505 N N . GLY B 1 263 ? 4.676 -0.728 21.281 1 87.06 263 GLY B N 1
ATOM 4506 C CA . GLY B 1 263 ? 5.168 -2.006 21.766 1 87.06 263 GLY B CA 1
ATOM 4507 C C . GLY B 1 263 ? 6.363 -1.871 22.688 1 87.06 263 GLY B C 1
ATOM 4508 O O . GLY B 1 263 ? 6.734 -2.826 23.375 1 87.06 263 GLY B O 1
ATOM 4509 N N . SER B 1 264 ? 6.84 -0.702 22.656 1 79.69 264 SER B N 1
ATOM 4510 C CA . SER B 1 264 ? 8.078 -0.573 23.422 1 79.69 264 SER B CA 1
ATOM 4511 C C . SER B 1 264 ? 7.816 0.044 24.797 1 79.69 264 SER B C 1
ATOM 4513 O O . SER B 1 264 ? 6.863 0.808 24.969 1 79.69 264 SER B O 1
ATOM 4515 N N . GLY B 1 265 ? 8.258 -0.544 25.828 1 79 265 GLY B N 1
ATOM 4516 C CA . GLY B 1 265 ? 8.258 0.092 27.141 1 79 265 GLY B CA 1
ATOM 4517 C C . GLY B 1 265 ? 9.125 1.335 27.203 1 79 265 GLY B C 1
ATOM 4518 O O . GLY B 1 265 ? 9.195 2 28.234 1 79 265 GLY B O 1
ATOM 4519 N N . ASP B 1 266 ? 9.594 1.763 26.031 1 82.25 266 ASP B N 1
ATOM 4520 C CA . ASP B 1 266 ? 10.469 2.928 25.938 1 82.25 266 ASP B CA 1
ATOM 4521 C C . ASP B 1 266 ? 9.664 4.203 25.719 1 82.25 266 ASP B C 1
ATOM 4523 O O . ASP B 1 266 ? 8.469 4.145 25.406 1 82.25 266 ASP B O 1
ATOM 4527 N N . CYS B 1 267 ? 10.352 5.32 26 1 89.69 267 CYS B N 1
ATOM 4528 C CA . CYS B 1 267 ? 9.742 6.566 25.562 1 89.69 267 CYS B CA 1
ATOM 4529 C C . CYS B 1 267 ? 9.656 6.621 24.031 1 89.69 267 CYS B C 1
ATOM 4531 O O . CYS B 1 267 ? 10.328 5.855 23.344 1 89.69 267 CYS B O 1
ATOM 4533 N N . SER B 1 268 ? 8.82 7.484 23.516 1 94.75 268 SER B N 1
ATOM 4534 C CA . SER B 1 268 ? 8.539 7.562 22.078 1 94.75 268 SER B CA 1
ATOM 4535 C C . SER B 1 268 ? 9.797 7.867 21.281 1 94.75 268 SER B C 1
ATOM 4537 O O . SER B 1 268 ? 10 7.316 20.203 1 94.75 268 SER B O 1
ATOM 4539 N N . ALA B 1 269 ? 10.656 8.703 21.781 1 96.38 269 ALA B N 1
ATOM 4540 C CA . ALA B 1 269 ? 11.875 9.086 21.078 1 96.38 269 ALA B CA 1
ATOM 4541 C C . ALA B 1 269 ? 12.789 7.875 20.875 1 96.38 269 ALA B C 1
ATOM 4543 O O . ALA B 1 269 ? 13.344 7.688 19.781 1 96.38 269 ALA B O 1
ATOM 4544 N N . MET B 1 270 ? 12.945 7.121 21.891 1 96.69 270 MET B N 1
ATOM 4545 C CA . MET B 1 270 ? 13.789 5.934 21.797 1 96.69 270 MET B CA 1
ATOM 4546 C C . MET B 1 270 ? 13.195 4.902 20.859 1 96.69 270 MET B C 1
ATOM 4548 O O . MET B 1 270 ? 13.922 4.246 20.109 1 96.69 270 MET B O 1
ATOM 4552 N N . ALA B 1 271 ? 11.898 4.777 20.969 1 97.38 271 ALA B N 1
ATOM 4553 C CA . ALA B 1 271 ? 11.203 3.842 20.078 1 97.38 271 ALA B CA 1
ATOM 4554 C C . ALA B 1 271 ? 11.398 4.23 18.625 1 97.38 271 ALA B C 1
ATOM 4556 O O . ALA B 1 271 ? 11.688 3.379 17.781 1 97.38 271 ALA B O 1
ATOM 4557 N N . VAL B 1 272 ? 11.234 5.484 18.297 1 98.25 272 VAL B N 1
ATOM 4558 C CA . VAL B 1 272 ? 11.383 5.988 16.922 1 98.25 272 VAL B CA 1
ATOM 4559 C C . VAL B 1 272 ? 12.836 5.844 16.484 1 98.25 272 VAL B C 1
ATOM 4561 O O . VAL B 1 272 ? 13.109 5.465 15.336 1 98.25 272 VAL B O 1
ATOM 4564 N N . GLN B 1 273 ? 13.758 6.117 17.375 1 97.94 273 GLN B N 1
ATOM 4565 C CA . GLN B 1 273 ? 15.172 5.957 17.078 1 97.94 273 GLN B CA 1
ATOM 4566 C C . GLN B 1 273 ? 15.492 4.512 16.688 1 97.94 273 GLN B C 1
ATOM 4568 O O . GLN B 1 273 ? 16.219 4.266 15.727 1 97.94 273 GLN B O 1
ATOM 4573 N N . ARG B 1 274 ? 14.969 3.656 17.453 1 97.44 274 ARG B N 1
ATOM 4574 C CA . ARG B 1 274 ? 15.188 2.24 17.188 1 97.44 274 ARG B CA 1
ATOM 4575 C C . ARG B 1 274 ? 14.625 1.852 15.82 1 97.44 274 ARG B C 1
ATOM 4577 O O . ARG B 1 274 ? 15.258 1.104 15.07 1 97.44 274 ARG B O 1
ATOM 4584 N N . THR B 1 275 ? 13.453 2.326 15.523 1 98.12 275 THR B N 1
ATOM 4585 C CA . THR B 1 275 ? 12.836 2.035 14.234 1 98.12 275 THR B CA 1
ATOM 4586 C C . THR B 1 275 ? 13.711 2.535 13.086 1 98.12 275 THR B C 1
ATOM 4588 O O . THR B 1 275 ? 13.922 1.822 12.102 1 98.12 275 THR B O 1
ATOM 4591 N N . PHE B 1 276 ? 14.266 3.721 13.211 1 98.5 276 PHE B N 1
ATOM 4592 C CA . PHE B 1 276 ? 15.094 4.277 12.148 1 98.5 276 PHE B CA 1
ATOM 4593 C C . PHE B 1 276 ? 16.406 3.52 12.039 1 98.5 276 PHE B C 1
ATOM 4595 O O . PHE B 1 276 ? 16.891 3.268 10.93 1 98.5 276 PHE B O 1
ATOM 4602 N N . ARG B 1 277 ? 16.984 3.172 13.109 1 97.69 277 ARG B N 1
ATOM 4603 C CA . ARG B 1 277 ? 18.281 2.484 13.086 1 97.69 277 ARG B CA 1
ATOM 4604 C C . ARG B 1 277 ? 18.125 1.066 12.547 1 97.69 277 ARG B C 1
ATOM 4606 O O . ARG B 1 277 ? 18.75 0.711 11.547 1 97.69 277 ARG B O 1
ATOM 4613 N N . GLU B 1 278 ? 17.203 0.323 13.18 1 97.25 278 GLU B N 1
ATOM 4614 C CA . GLU B 1 278 ? 17.109 -1.102 12.875 1 97.25 278 GLU B CA 1
ATOM 4615 C C . GLU B 1 278 ? 16.156 -1.35 11.703 1 97.25 278 GLU B C 1
ATOM 4617 O O . GLU B 1 278 ? 16.391 -2.24 10.883 1 97.25 278 GLU B O 1
ATOM 4622 N N . GLY B 1 279 ? 15.125 -0.554 11.609 1 97.62 279 GLY B N 1
ATOM 4623 C CA . GLY B 1 279 ? 14.07 -0.814 10.648 1 97.62 279 GLY B CA 1
ATOM 4624 C C . GLY B 1 279 ? 14.227 -0.03 9.359 1 97.62 279 GLY B C 1
ATOM 4625 O O . GLY B 1 279 ? 13.484 -0.245 8.398 1 97.62 279 GLY B O 1
ATOM 4626 N N . PHE B 1 280 ? 15.18 0.856 9.32 1 98.25 280 PHE B N 1
ATOM 4627 C CA . PHE B 1 280 ? 15.336 1.696 8.133 1 98.25 280 PHE B CA 1
ATOM 4628 C C . PHE B 1 280 ? 16.781 1.703 7.668 1 98.25 280 PHE B C 1
ATOM 4630 O O . PHE B 1 280 ? 17.141 1.003 6.719 1 98.25 280 PHE B O 1
ATOM 4637 N N . ILE B 1 281 ? 17.734 2.174 8.43 1 97.75 281 ILE B N 1
ATOM 4638 C CA . ILE B 1 281 ? 19.141 2.299 8.039 1 97.75 281 ILE B CA 1
ATOM 4639 C C . ILE B 1 281 ? 19.766 0.913 7.891 1 97.75 281 ILE B C 1
ATOM 4641 O O . ILE B 1 281 ? 20.453 0.639 6.91 1 97.75 281 ILE B O 1
ATOM 4645 N N . GLU B 1 282 ? 19.5 0.055 8.828 1 97.44 282 GLU B N 1
ATOM 4646 C CA . GLU B 1 282 ? 20.094 -1.279 8.812 1 97.44 282 GLU B CA 1
ATOM 4647 C C . GLU B 1 282 ? 19.125 -2.309 8.234 1 97.44 282 GLU B C 1
ATOM 4649 O O . GLU B 1 282 ? 19.359 -3.514 8.32 1 97.44 282 GLU B O 1
ATOM 4654 N N . SER B 1 283 ? 18.047 -1.877 7.715 1 97.56 283 SER B N 1
ATOM 4655 C CA . SER B 1 283 ? 17.016 -2.783 7.227 1 97.56 283 SER B CA 1
ATOM 4656 C C . SER B 1 283 ? 17.531 -3.635 6.07 1 97.56 283 SER B C 1
ATOM 4658 O O . SER B 1 283 ? 18.109 -3.111 5.113 1 97.56 283 SER B O 1
ATOM 4660 N N . PRO B 1 284 ? 17.172 -4.953 6.086 1 96.19 284 PRO B N 1
ATOM 4661 C CA . PRO B 1 284 ? 17.516 -5.785 4.926 1 96.19 284 PRO B CA 1
ATOM 4662 C C . PRO B 1 284 ? 16.75 -5.375 3.668 1 96.19 284 PRO B C 1
ATOM 4664 O O . PRO B 1 284 ? 17.203 -5.633 2.551 1 96.19 284 PRO B O 1
ATOM 4667 N N . PHE B 1 285 ? 15.656 -4.715 3.82 1 97.75 285 PHE B N 1
ATOM 4668 C CA . PHE B 1 285 ? 14.82 -4.324 2.691 1 97.75 285 PHE B CA 1
ATOM 4669 C C . PHE B 1 285 ? 15.453 -3.166 1.928 1 97.75 285 PHE B C 1
ATOM 4671 O O . PHE B 1 285 ? 15.031 -2.854 0.81 1 97.75 285 PHE B O 1
ATOM 4678 N N . LEU B 1 286 ? 16.438 -2.537 2.539 1 97.19 286 LEU B N 1
ATOM 4679 C CA . LEU B 1 286 ? 17.141 -1.429 1.903 1 97.19 286 LEU B CA 1
ATOM 4680 C C . LEU B 1 286 ? 18.625 -1.732 1.771 1 97.19 286 LEU B C 1
ATOM 4682 O O . LEU B 1 286 ? 19.453 -0.815 1.705 1 97.19 286 LEU B O 1
ATOM 4686 N N . ALA B 1 287 ? 19 -2.941 1.71 1 94.06 287 ALA B N 1
ATOM 4687 C CA . ALA B 1 287 ? 20.406 -3.35 1.708 1 94.06 287 ALA B CA 1
ATOM 4688 C C . ALA B 1 287 ? 21.109 -2.855 0.455 1 94.06 287 ALA B C 1
ATOM 4690 O O . ALA B 1 287 ? 22.312 -2.553 0.492 1 94.06 287 ALA B O 1
ATOM 4691 N N . SER B 1 288 ? 20.391 -2.717 -0.617 1 91 288 SER B N 1
ATOM 4692 C CA . SER B 1 288 ? 21 -2.348 -1.887 1 91 288 SER B CA 1
ATOM 4693 C C . SER B 1 288 ? 21.078 -0.833 -2.049 1 91 288 SER B C 1
ATOM 4695 O O . SER B 1 288 ? 21.594 -0.333 -3.051 1 91 288 SER B O 1
ATOM 4697 N N . VAL B 1 289 ? 20.578 -0.111 -1.088 1 92.69 289 VAL B N 1
ATOM 4698 C CA . VAL B 1 289 ? 20.516 1.345 -1.158 1 92.69 289 VAL B CA 1
ATOM 4699 C C . VAL B 1 289 ? 21.656 1.957 -0.342 1 92.69 289 VAL B C 1
ATOM 4701 O O . VAL B 1 289 ? 21.828 1.618 0.829 1 92.69 289 VAL B O 1
ATOM 4704 N N . ASP B 1 290 ? 22.391 2.77 -0.906 1 90.38 290 ASP B N 1
ATOM 4705 C CA . ASP B 1 290 ? 23.516 3.387 -0.213 1 90.38 290 ASP B CA 1
ATOM 4706 C C . ASP B 1 290 ? 23.047 4.527 0.691 1 90.38 290 ASP B C 1
ATOM 4708 O O . ASP B 1 290 ? 23.312 4.52 1.896 1 90.38 290 ASP B O 1
ATOM 4712 N N . GLU B 1 291 ? 22.344 5.465 0.071 1 92.62 291 GLU B N 1
ATOM 4713 C CA . GLU B 1 291 ? 21.797 6.594 0.821 1 92.62 291 GLU B CA 1
ATOM 4714 C C . GLU B 1 291 ? 20.312 6.43 1.078 1 92.62 291 GLU B C 1
ATOM 4716 O O . GLU B 1 291 ? 19.484 6.66 0.186 1 92.62 291 GLU B O 1
ATOM 4721 N N . LYS B 1 292 ? 20 6.125 2.289 1 96.31 292 LYS B N 1
ATOM 4722 C CA . LYS B 1 292 ? 18.609 5.918 2.674 1 96.31 292 LYS B CA 1
ATOM 4723 C C . LYS B 1 292 ? 17.984 7.211 3.191 1 96.31 292 LYS B C 1
ATOM 4725 O O . LYS B 1 292 ? 18.406 7.738 4.223 1 96.31 292 LYS B O 1
ATOM 4730 N N . LEU B 1 293 ? 17.016 7.703 2.541 1 95.69 293 LEU B N 1
ATOM 4731 C CA . LEU B 1 293 ? 16.453 9.008 2.846 1 95.69 293 LEU B CA 1
ATOM 4732 C C . LEU B 1 293 ? 15.039 8.859 3.414 1 95.69 293 LEU B C 1
ATOM 4734 O O . LEU B 1 293 ? 14.133 8.375 2.73 1 95.69 293 LEU B O 1
ATOM 4738 N N . GLY B 1 294 ? 14.844 9.266 4.625 1 97 294 GLY B N 1
ATOM 4739 C CA . GLY B 1 294 ? 13.547 9.203 5.285 1 97 294 GLY B CA 1
ATOM 4740 C C . GLY B 1 294 ? 13.43 10.156 6.457 1 97 294 GLY B C 1
ATOM 4741 O O . GLY B 1 294 ? 14.438 10.57 7.035 1 97 294 GLY B O 1
ATOM 4742 N N . GLY B 1 295 ? 12.258 10.578 6.707 1 97.75 295 GLY B N 1
ATOM 4743 C CA . GLY B 1 295 ? 11.859 11.367 7.859 1 97.75 295 GLY B CA 1
ATOM 4744 C C . GLY B 1 295 ? 10.484 11.016 8.383 1 97.75 295 GLY B C 1
ATOM 4745 O O . GLY B 1 295 ? 9.633 10.531 7.629 1 97.75 295 GLY B O 1
ATOM 4746 N N . ALA B 1 296 ? 10.281 11.242 9.68 1 98.5 296 ALA B N 1
ATOM 4747 C CA . ALA B 1 296 ? 8.992 10.945 10.297 1 98.5 296 ALA B CA 1
ATOM 4748 C C . ALA B 1 296 ? 8.656 11.961 11.383 1 98.5 296 ALA B C 1
ATOM 4750 O O . ALA B 1 296 ? 9.547 12.414 12.109 1 98.5 296 ALA B O 1
ATOM 4751 N N . LEU B 1 297 ? 7.488 12.359 11.367 1 98.31 297 LEU B N 1
ATOM 4752 C CA . LEU B 1 297 ? 6.863 13.078 12.469 1 98.31 297 LEU B CA 1
ATOM 4753 C C . LEU B 1 297 ? 5.887 12.18 13.227 1 98.31 297 LEU B C 1
ATOM 4755 O O . LEU B 1 297 ? 4.918 11.688 12.648 1 98.31 297 LEU B O 1
ATOM 4759 N N . VAL B 1 298 ? 6.121 11.953 14.555 1 98.62 298 VAL B N 1
ATOM 4760 C CA . VAL B 1 298 ? 5.355 10.977 15.32 1 98.62 298 VAL B CA 1
ATOM 4761 C C . VAL B 1 298 ? 4.75 11.648 16.547 1 98.62 298 VAL B C 1
ATOM 4763 O O . VAL B 1 298 ? 5.453 12.32 17.312 1 98.62 298 VAL B O 1
ATOM 4766 N N . LEU B 1 299 ? 3.479 11.43 16.703 1 97.94 299 LEU B N 1
ATOM 4767 C CA . LEU B 1 299 ? 2.744 11.945 17.859 1 97.94 299 LEU B CA 1
ATOM 4768 C C . LEU B 1 299 ? 2.203 10.797 18.719 1 97.94 299 LEU B C 1
ATOM 4770 O O . LEU B 1 299 ? 1.663 9.828 18.188 1 97.94 299 LEU B O 1
ATOM 4774 N N . SER B 1 300 ? 2.42 10.883 19.969 1 96.19 300 SER B N 1
ATOM 4775 C CA . SER B 1 300 ? 1.832 9.945 20.922 1 96.19 300 SER B CA 1
ATOM 4776 C C . SER B 1 300 ? 1.081 10.68 22.031 1 96.19 300 SER B C 1
ATOM 4778 O O . SER B 1 300 ? 1.566 11.688 22.547 1 96.19 300 SER B O 1
ATOM 4780 N N . HIS B 1 301 ? -0.081 10.18 22.312 1 94.38 301 HIS B N 1
ATOM 4781 C CA . HIS B 1 301 ? -0.924 10.789 23.328 1 94.38 301 HIS B CA 1
ATOM 4782 C C . HIS B 1 301 ? -1.385 9.758 24.359 1 94.38 301 HIS B C 1
ATOM 4784 O O . HIS B 1 301 ? -2.035 8.773 24 1 94.38 301 HIS B O 1
ATOM 4790 N N . HIS B 1 302 ? -0.994 10.078 25.578 1 88.75 302 HIS B N 1
ATOM 4791 C CA . HIS B 1 302 ? -1.518 9.336 26.719 1 88.75 302 HIS B CA 1
ATOM 4792 C C . HIS B 1 302 ? -2.533 10.172 27.484 1 88.75 302 HIS B C 1
ATOM 4794 O O . HIS B 1 302 ? -2.273 11.328 27.812 1 88.75 302 HIS B O 1
ATOM 4800 N N . HIS B 1 303 ? -3.629 9.57 27.75 1 80.19 303 HIS B N 1
ATOM 4801 C CA . HIS B 1 303 ? -4.711 10.297 28.406 1 80.19 303 HIS B CA 1
ATOM 4802 C C . HIS B 1 303 ? -4.238 10.945 29.703 1 80.19 303 HIS B C 1
ATOM 4804 O O . HIS B 1 303 ? -4.648 12.062 30.031 1 80.19 303 HIS B O 1
ATOM 4810 N N . ASP B 1 304 ? -3.34 10.344 30.438 1 78.44 304 ASP B N 1
ATOM 4811 C CA . ASP B 1 304 ? -2.943 10.859 31.75 1 78.44 304 ASP B CA 1
ATOM 4812 C C . ASP B 1 304 ? -1.573 11.531 31.688 1 78.44 304 ASP B C 1
ATOM 4814 O O . ASP B 1 304 ? -1.177 12.234 32.625 1 78.44 304 ASP B O 1
ATOM 4818 N N . GLU B 1 305 ? -0.807 11.43 30.594 1 78.56 305 GLU B N 1
ATOM 4819 C CA . GLU B 1 305 ? 0.583 11.875 30.578 1 78.56 305 GLU B CA 1
ATOM 4820 C C . GLU B 1 305 ? 0.787 13.039 29.609 1 78.56 305 GLU B C 1
ATOM 4822 O O . GLU B 1 305 ? 1.783 13.758 29.703 1 78.56 305 GLU B O 1
ATOM 4827 N N . GLY B 1 306 ? -0.131 13.141 28.734 1 89.25 306 GLY B N 1
ATOM 4828 C CA . GLY B 1 306 ? 0.011 14.242 27.797 1 89.25 306 GLY B CA 1
ATOM 4829 C C . GLY B 1 306 ? 0.41 13.789 26.406 1 89.25 306 GLY B C 1
ATOM 4830 O O . GLY B 1 306 ? -0.007 12.727 25.953 1 89.25 306 GLY B O 1
ATOM 4831 N N . VAL B 1 307 ? 1.129 14.789 25.688 1 93.62 307 VAL B N 1
ATOM 4832 C CA . VAL B 1 307 ? 1.439 14.547 24.281 1 93.62 307 VAL B CA 1
ATOM 4833 C C . VAL B 1 307 ? 2.951 14.609 24.062 1 93.62 307 VAL B C 1
ATOM 4835 O O . VAL B 1 307 ? 3.619 15.508 24.578 1 93.62 307 VAL B O 1
ATOM 4838 N N . GLU B 1 308 ? 3.426 13.625 23.406 1 94.88 308 GLU B N 1
ATOM 4839 C CA . GLU B 1 308 ? 4.812 13.633 22.953 1 94.88 308 GLU B CA 1
ATOM 4840 C C . GLU B 1 308 ? 4.891 13.758 21.438 1 94.88 308 GLU B C 1
ATOM 4842 O O . GLU B 1 308 ? 4.176 13.062 20.719 1 94.88 308 GLU B O 1
ATOM 4847 N N . LEU B 1 309 ? 5.715 14.664 21.016 1 96.44 309 LEU B N 1
ATOM 4848 C CA . LEU B 1 309 ? 6 14.844 19.594 1 96.44 309 LEU B CA 1
ATOM 4849 C C . LEU B 1 309 ? 7.465 14.539 19.297 1 96.44 309 LEU B C 1
ATOM 4851 O O . LEU B 1 309 ? 8.359 15.125 19.906 1 96.44 309 LEU B O 1
ATOM 4855 N N . VAL B 1 310 ? 7.68 13.602 18.422 1 98.19 310 VAL B N 1
ATOM 4856 C CA . VAL B 1 310 ? 9.031 13.188 18.062 1 98.19 310 VAL B CA 1
ATOM 4857 C C . VAL B 1 310 ? 9.219 13.305 16.547 1 98.19 310 VAL B C 1
ATOM 4859 O O . VAL B 1 310 ? 8.32 12.969 15.781 1 98.19 310 VAL B O 1
ATOM 4862 N N . TRP B 1 311 ? 10.375 13.844 16.125 1 97.88 311 TRP B N 1
ATOM 4863 C CA . TRP B 1 311 ? 10.719 13.82 14.711 1 97.88 311 TRP B CA 1
ATOM 4864 C C . TRP B 1 311 ? 12.109 13.234 14.5 1 97.88 311 TRP B C 1
ATOM 4866 O O . TRP B 1 311 ? 12.992 13.391 15.352 1 97.88 311 TRP B O 1
ATOM 4876 N N . ALA B 1 312 ? 12.281 12.547 13.445 1 98.31 312 ALA B N 1
ATOM 4877 C CA . ALA B 1 312 ? 13.531 11.875 13.062 1 98.31 312 ALA B CA 1
ATOM 4878 C C . ALA B 1 312 ? 13.734 11.922 11.555 1 98.31 312 ALA B C 1
ATOM 4880 O O . ALA B 1 312 ? 12.781 11.828 10.781 1 98.31 312 ALA B O 1
ATOM 4881 N N . HIS B 1 313 ? 15.016 12.078 11.148 1 96.88 313 HIS B N 1
ATOM 4882 C CA . HIS B 1 313 ? 15.266 12.102 9.711 1 96.88 313 HIS B CA 1
ATOM 4883 C C . HIS B 1 313 ? 16.703 11.719 9.398 1 96.88 313 HIS B C 1
ATOM 4885 O O . HIS B 1 313 ? 17.609 11.969 10.203 1 96.88 313 HIS B O 1
ATOM 4891 N N . THR B 1 314 ? 16.891 11.109 8.273 1 97.12 314 THR B N 1
ATOM 4892 C CA . THR B 1 314 ? 18.203 10.82 7.734 1 97.12 314 THR B CA 1
ATOM 4893 C C . THR B 1 314 ? 18.578 11.812 6.633 1 97.12 314 THR B C 1
ATOM 4895 O O . THR B 1 314 ? 19.719 11.852 6.184 1 97.12 314 THR B O 1
ATOM 4898 N N . THR B 1 315 ? 17.562 12.562 6.156 1 93.56 315 THR B N 1
ATOM 4899 C CA . THR B 1 315 ? 17.812 13.617 5.184 1 93.56 315 THR B CA 1
ATOM 4900 C C . THR B 1 315 ? 18.609 14.758 5.812 1 93.56 315 THR B C 1
ATOM 4902 O O . THR B 1 315 ? 18.672 14.867 7.039 1 93.56 315 THR B O 1
ATOM 4905 N N . GLU B 1 316 ? 19.125 15.641 5.055 1 91.12 316 GLU B N 1
ATOM 4906 C CA . GLU B 1 316 ? 19.938 16.734 5.547 1 91.12 316 GLU B CA 1
ATOM 4907 C C . GLU B 1 316 ? 19.141 17.641 6.48 1 91.12 316 GLU B C 1
ATOM 4909 O O . GLU B 1 316 ? 19.656 18.109 7.496 1 91.12 316 GLU B O 1
ATOM 4914 N N . THR B 1 317 ? 17.938 17.938 6.016 1 90.56 317 THR B N 1
ATOM 4915 C CA . THR B 1 317 ? 17.094 18.812 6.812 1 90.56 317 THR B CA 1
ATOM 4916 C C . THR B 1 317 ? 15.648 18.297 6.816 1 90.56 317 THR B C 1
ATOM 4918 O O . THR B 1 317 ? 15.258 17.516 5.949 1 90.56 317 THR B O 1
ATOM 4921 N N . MET B 1 318 ? 14.938 18.656 7.785 1 91.75 318 MET B N 1
ATOM 4922 C CA . MET B 1 318 ? 13.5 18.453 7.914 1 91.75 318 MET B CA 1
ATOM 4923 C C . MET B 1 318 ? 12.844 19.672 8.57 1 91.75 318 MET B C 1
ATOM 4925 O O . MET B 1 318 ? 13.234 20.078 9.664 1 91.75 318 MET B O 1
ATOM 4929 N N . CYS B 1 319 ? 11.883 20.219 7.871 1 91.19 319 CYS B N 1
ATOM 4930 C CA . CYS B 1 319 ? 11.188 21.391 8.383 1 91.19 319 CYS B CA 1
ATOM 4931 C C . CYS B 1 319 ? 9.883 21 9.055 1 91.19 319 CYS B C 1
ATOM 4933 O O . CYS B 1 319 ? 9.133 20.172 8.531 1 91.19 319 CYS B O 1
ATOM 4935 N N . LEU B 1 320 ? 9.625 21.578 10.234 1 92.44 320 LEU B N 1
ATOM 4936 C CA . LEU B 1 320 ? 8.367 21.266 10.906 1 92.44 320 LEU B CA 1
ATOM 4937 C C . LEU B 1 320 ? 7.879 22.438 11.742 1 92.44 320 LEU B C 1
ATOM 4939 O O . LEU B 1 320 ? 8.656 23.344 12.078 1 92.44 320 LEU B O 1
ATOM 4943 N N . GLY B 1 321 ? 6.617 22.453 11.945 1 92.94 321 GLY B N 1
ATOM 4944 C CA . GLY B 1 321 ? 5.934 23.359 12.867 1 92.94 321 GLY B CA 1
ATOM 4945 C C . GLY B 1 321 ? 4.98 22.625 13.797 1 92.94 321 GLY B C 1
ATOM 4946 O O . GLY B 1 321 ? 4.398 21.609 13.43 1 92.94 321 GLY B O 1
ATOM 4947 N N . TYR B 1 322 ? 4.926 23.141 15.039 1 93.62 322 TYR B N 1
ATOM 4948 C CA . TYR B 1 322 ? 3.996 22.531 15.977 1 93.62 322 TYR B CA 1
ATOM 4949 C C . TYR B 1 322 ? 3.496 23.547 17 1 93.62 322 TYR B C 1
ATOM 4951 O O . TYR B 1 322 ? 4.082 24.625 17.141 1 93.62 322 TYR B O 1
ATOM 4959 N N . MET B 1 323 ? 2.398 23.203 17.594 1 92.5 323 MET B N 1
ATOM 4960 C CA . MET B 1 323 ? 1.781 24.016 18.625 1 92.5 323 MET B CA 1
ATOM 4961 C C . MET B 1 323 ? 0.966 23.156 19.594 1 92.5 323 MET B C 1
ATOM 4963 O O . MET B 1 323 ? 0.394 22.141 19.188 1 92.5 323 MET B O 1
ATOM 4967 N N . SER B 1 324 ? 1.008 23.516 20.844 1 90.5 324 SER B N 1
ATOM 4968 C CA . SER B 1 324 ? 0.198 22.859 21.875 1 90.5 324 SER B CA 1
ATOM 4969 C C . SER B 1 324 ? -0.924 23.766 22.359 1 90.5 324 SER B C 1
ATOM 4971 O O . SER B 1 324 ? -0.835 24.984 22.219 1 90.5 324 SER B O 1
ATOM 4973 N N . SER B 1 325 ? -1.907 23.141 22.875 1 85.38 325 SER B N 1
ATOM 4974 C CA . SER B 1 325 ? -3.035 23.922 23.375 1 85.38 325 SER B CA 1
ATOM 4975 C C . SER B 1 325 ? -2.646 24.734 24.609 1 85.38 325 SER B C 1
ATOM 4977 O O . SER B 1 325 ? -3.332 25.703 24.969 1 85.38 325 SER B O 1
ATOM 4979 N N . VAL B 1 326 ? -1.595 24.312 25.219 1 82 326 VAL B N 1
ATOM 4980 C CA . VAL B 1 326 ? -1.204 24.984 26.453 1 82 326 VAL B CA 1
ATOM 4981 C C . VAL B 1 326 ? -0.212 26.109 26.141 1 82 326 VAL B C 1
ATOM 4983 O O . VAL B 1 326 ? 0.087 26.938 27 1 82 326 VAL B O 1
ATOM 4986 N N . SER B 1 327 ? 0.282 26.062 24.969 1 79.62 327 SER B N 1
ATOM 4987 C CA . SER B 1 327 ? 1.206 27.109 24.547 1 79.62 327 SER B CA 1
ATOM 4988 C C . SER B 1 327 ? 0.521 28.125 23.641 1 79.62 327 SER B C 1
ATOM 4990 O O . SER B 1 327 ? -0.323 27.766 22.828 1 79.62 327 SER B O 1
ATOM 4992 N N . SER B 1 328 ? 0.872 29.359 23.844 1 78 328 SER B N 1
ATOM 4993 C CA . SER B 1 328 ? 0.262 30.406 23.031 1 78 328 SER B CA 1
ATOM 4994 C C . SER B 1 328 ? 1.086 30.688 21.781 1 78 328 SER B C 1
ATOM 4996 O O . SER B 1 328 ? 0.636 31.391 20.875 1 78 328 SER B O 1
ATOM 4998 N N . THR B 1 329 ? 2.16 30.047 21.656 1 86.69 329 THR B N 1
ATOM 4999 C CA . THR B 1 329 ? 3.014 30.406 20.531 1 86.69 329 THR B CA 1
ATOM 5000 C C . THR B 1 329 ? 3.336 29.188 19.672 1 86.69 329 THR B C 1
ATOM 5002 O O . THR B 1 329 ? 3.672 28.125 20.203 1 86.69 329 THR B O 1
ATOM 5005 N N . PRO B 1 330 ? 3.146 29.406 18.344 1 91.19 330 PRO B N 1
ATOM 5006 C CA . PRO B 1 330 ? 3.602 28.359 17.453 1 91.19 330 PRO B CA 1
ATOM 5007 C C . PRO B 1 330 ? 5.121 28.219 17.406 1 91.19 330 PRO B C 1
ATOM 5009 O O . PRO B 1 330 ? 5.836 29.203 17.625 1 91.19 330 PRO B O 1
ATOM 5012 N N . LYS B 1 331 ? 5.602 27.031 17.219 1 91.44 331 LYS B N 1
ATOM 5013 C CA . LYS B 1 331 ? 7.031 26.797 17.078 1 91.44 331 LYS B CA 1
ATOM 5014 C C . LYS B 1 331 ? 7.359 26.281 15.672 1 91.44 331 LYS B C 1
ATOM 5016 O O . LYS B 1 331 ? 6.598 25.5 15.102 1 91.44 331 LYS B O 1
ATOM 5021 N N . PHE B 1 332 ? 8.43 26.797 15.125 1 89.94 332 PHE B N 1
ATOM 5022 C CA . PHE B 1 332 ? 8.969 26.359 13.844 1 89.94 332 PHE B CA 1
ATOM 5023 C C . PHE B 1 332 ? 10.414 25.891 13.992 1 89.94 332 PHE B C 1
ATOM 5025 O O . PHE B 1 332 ? 11.195 26.516 14.719 1 89.94 332 PHE B O 1
ATOM 5032 N N . GLN B 1 333 ? 10.711 24.797 13.32 1 88.75 333 GLN B N 1
ATOM 5033 C CA . GLN B 1 333 ? 12.055 24.234 13.445 1 88.75 333 GLN B CA 1
ATOM 5034 C C . GLN B 1 333 ? 12.555 23.703 12.102 1 88.75 333 GLN B C 1
ATOM 5036 O O . GLN B 1 333 ? 11.828 22.984 11.406 1 88.75 333 GLN B O 1
ATOM 5041 N N . LEU B 1 334 ? 13.68 24.156 11.695 1 90.81 334 LEU B N 1
ATOM 5042 C CA . LEU B 1 334 ? 14.453 23.469 10.656 1 90.81 334 LEU B CA 1
ATOM 5043 C C . LEU B 1 334 ? 15.477 22.516 11.273 1 90.81 334 LEU B C 1
ATOM 5045 O O . LEU B 1 334 ? 16.578 22.938 11.641 1 90.81 334 LEU B O 1
ATOM 5049 N N . SER B 1 335 ? 15.062 21.281 11.32 1 92.38 335 SER B N 1
ATOM 5050 C CA . SER B 1 335 ? 15.961 20.281 11.875 1 92.38 335 SER B CA 1
ATOM 5051 C C . SER B 1 335 ? 17.031 19.875 10.867 1 92.38 335 SER B C 1
ATOM 5053 O O . SER B 1 335 ? 16.719 19.609 9.703 1 92.38 335 SER B O 1
ATOM 5055 N N . SER B 1 336 ? 18.297 19.906 11.328 1 93.25 336 SER B N 1
ATOM 5056 C CA . SER B 1 336 ? 19.391 19.578 10.422 1 93.25 336 SER B CA 1
ATOM 5057 C C . SER B 1 336 ? 20.281 18.469 11.008 1 93.25 336 SER B C 1
ATOM 5059 O O . SER B 1 336 ? 20.438 18.375 12.227 1 93.25 336 SER B O 1
ATOM 5061 N N . LEU B 1 337 ? 20.844 17.703 10.078 1 91.44 337 LEU B N 1
ATOM 5062 C CA . LEU B 1 337 ? 21.906 16.781 10.492 1 91.44 337 LEU B CA 1
ATOM 5063 C C . LEU B 1 337 ? 23.141 17.547 10.961 1 91.44 337 LEU B C 1
ATOM 5065 O O . LEU B 1 337 ? 23.422 18.641 10.461 1 91.44 337 LEU B O 1
ATOM 5069 N N . PRO B 1 338 ? 23.828 16.922 11.914 1 88.81 338 PRO B N 1
ATOM 5070 C CA . PRO B 1 338 ? 25.078 17.562 12.289 1 88.81 338 PRO B CA 1
ATOM 5071 C C . PRO B 1 338 ? 26.062 17.672 11.125 1 88.81 338 PRO B C 1
ATOM 5073 O O . PRO B 1 338 ? 26.016 16.859 10.203 1 88.81 338 PRO B O 1
ATOM 5076 N N . ALA B 1 339 ? 26.938 18.562 11.242 1 87.44 339 ALA B N 1
ATOM 5077 C CA . ALA B 1 339 ? 27.859 18.859 10.156 1 87.44 339 ALA B CA 1
ATOM 5078 C C . ALA B 1 339 ? 28.734 17.656 9.828 1 87.44 339 ALA B C 1
ATOM 5080 O O . ALA B 1 339 ? 29.125 17.453 8.672 1 87.44 339 ALA B O 1
ATOM 5081 N N . SER B 1 340 ? 29.016 16.859 10.703 1 88.56 340 SER B N 1
ATOM 5082 C CA . SER B 1 340 ? 29.891 15.711 10.508 1 88.56 340 SER B CA 1
ATOM 5083 C C . SER B 1 340 ? 29.125 14.516 9.977 1 88.56 340 SER B C 1
ATOM 5085 O O . SER B 1 340 ? 29.719 13.516 9.555 1 88.56 340 SER B O 1
ATOM 5087 N N . ALA B 1 341 ? 27.891 14.758 9.828 1 87.31 341 ALA B N 1
ATOM 5088 C CA . ALA B 1 341 ? 27.047 13.617 9.477 1 87.31 341 ALA B CA 1
ATOM 5089 C C . ALA B 1 341 ? 26.859 13.523 7.965 1 87.31 341 ALA B C 1
ATOM 5091 O O . ALA B 1 341 ? 27.062 14.508 7.246 1 87.31 341 ALA B O 1
ATOM 5092 N N . THR B 1 342 ? 26.625 12.305 7.527 1 86.19 342 THR B N 1
ATOM 5093 C CA . THR B 1 342 ? 26.359 12.047 6.117 1 86.19 342 THR B CA 1
ATOM 5094 C C . THR B 1 342 ? 24.875 11.75 5.891 1 86.19 342 THR B C 1
ATOM 5096 O O . THR B 1 342 ? 24.328 10.836 6.516 1 86.19 342 THR B O 1
ATOM 5099 N N . SER B 1 343 ? 24.328 12.531 4.988 1 82.5 343 SER B N 1
ATOM 5100 C CA . SER B 1 343 ? 22.938 12.305 4.633 1 82.5 343 SER B CA 1
ATOM 5101 C C . SER B 1 343 ? 22.719 10.883 4.129 1 82.5 343 SER B C 1
ATOM 5103 O O . SER B 1 343 ? 23.531 10.352 3.377 1 82.5 343 SER B O 1
ATOM 5105 N N . GLY B 1 344 ? 21.625 10.289 4.633 1 87.25 344 GLY B N 1
ATOM 5106 C CA . GLY B 1 344 ? 21.297 8.93 4.219 1 87.25 344 GLY B CA 1
ATOM 5107 C C . GLY B 1 344 ? 22 7.867 5.039 1 87.25 344 GLY B C 1
ATOM 5108 O O . GLY B 1 344 ? 21.672 6.684 4.953 1 87.25 344 GLY B O 1
ATOM 5109 N N . LYS B 1 345 ? 22.953 8.281 5.879 1 89.88 345 LYS B N 1
ATOM 5110 C CA . LYS B 1 345 ? 23.703 7.316 6.668 1 89.88 345 LYS B CA 1
ATOM 5111 C C . LYS B 1 345 ? 23.641 7.652 8.156 1 89.88 345 LYS B C 1
ATOM 5113 O O . LYS B 1 345 ? 23.922 6.801 9 1 89.88 345 LYS B O 1
ATOM 5118 N N . SER B 1 346 ? 23.266 8.891 8.422 1 92.94 346 SER B N 1
ATOM 5119 C CA . SER B 1 346 ? 23.141 9.359 9.797 1 92.94 346 SER B CA 1
ATOM 5120 C C . SER B 1 346 ? 21.703 9.648 10.164 1 92.94 346 SER B C 1
ATOM 5122 O O . SER B 1 346 ? 20.844 9.758 9.289 1 92.94 346 SER B O 1
ATOM 5124 N N . LEU B 1 347 ? 21.516 9.703 11.477 1 96.38 347 LEU B N 1
ATOM 5125 C CA . LEU B 1 347 ? 20.156 9.883 11.977 1 96.38 347 LEU B CA 1
ATOM 5126 C C . LEU B 1 347 ? 20.094 11.023 12.984 1 96.38 347 LEU B C 1
ATOM 5128 O O . LEU B 1 347 ? 20.953 11.125 13.867 1 96.38 347 LEU B O 1
ATOM 5132 N N . GLN B 1 348 ? 19.156 11.898 12.789 1 96.25 348 GLN B N 1
ATOM 5133 C CA . GLN B 1 348 ? 18.812 12.914 13.781 1 96.25 348 GLN B CA 1
ATOM 5134 C C . GLN B 1 348 ? 17.438 12.641 14.383 1 96.25 348 GLN B C 1
ATOM 5136 O O . GLN B 1 348 ? 16.469 12.414 13.656 1 96.25 348 GLN B O 1
ATOM 5141 N N . VAL B 1 349 ? 17.359 12.594 15.719 1 96.88 349 VAL B N 1
ATOM 5142 C CA . VAL B 1 349 ? 16.109 12.391 16.438 1 96.88 349 VAL B CA 1
ATOM 5143 C C . VAL B 1 349 ? 15.938 13.477 17.5 1 96.88 349 VAL B C 1
ATOM 5145 O O . VAL B 1 349 ? 16.844 13.711 18.297 1 96.88 349 VAL B O 1
ATOM 5148 N N . GLN B 1 350 ? 14.82 14.125 17.516 1 96.69 350 GLN B N 1
ATOM 5149 C CA . GLN B 1 350 ? 14.461 15.102 18.531 1 96.69 350 GLN B CA 1
ATOM 5150 C C . GLN B 1 350 ? 13.008 14.953 18.969 1 96.69 350 GLN B C 1
ATOM 5152 O O . GLN B 1 350 ? 12.227 14.273 18.297 1 96.69 350 GLN B O 1
ATOM 5157 N N . GLY B 1 351 ? 12.664 15.477 20.047 1 95.19 351 GLY B N 1
ATOM 5158 C CA . GLY B 1 351 ? 11.289 15.391 20.531 1 95.19 351 GLY B CA 1
ATOM 5159 C C . GLY B 1 351 ? 10.953 16.453 21.562 1 95.19 351 GLY B C 1
ATOM 5160 O O . GLY B 1 351 ? 11.852 17.109 22.094 1 95.19 351 GLY B O 1
ATOM 5161 N N . VAL B 1 352 ? 9.703 16.688 21.75 1 93.38 352 VAL B N 1
ATOM 5162 C CA . VAL B 1 352 ? 9.18 17.594 22.766 1 93.38 352 VAL B CA 1
ATOM 5163 C C . VAL B 1 352 ? 8.008 16.938 23.484 1 93.38 352 VAL B C 1
ATOM 5165 O O . VAL B 1 352 ? 7.285 16.125 22.891 1 93.38 352 VAL B O 1
ATOM 5168 N N . ASN B 1 353 ? 7.855 17.203 24.719 1 92.12 353 ASN B N 1
ATOM 5169 C CA . ASN B 1 353 ? 6.766 16.688 25.547 1 92.12 353 ASN B CA 1
ATOM 5170 C C . ASN B 1 353 ? 5.891 17.828 26.078 1 92.12 353 ASN B C 1
ATOM 5172 O O . ASN B 1 353 ? 6.398 18.859 26.516 1 92.12 353 ASN B O 1
ATOM 5176 N N . PHE B 1 354 ? 4.609 17.594 25.938 1 89.12 354 PHE B N 1
ATOM 5177 C CA . PHE B 1 354 ? 3.641 18.547 26.453 1 89.12 354 PHE B CA 1
ATOM 5178 C C . PHE B 1 354 ? 2.773 17.922 27.531 1 89.12 354 PHE B C 1
ATOM 5180 O O . PHE B 1 354 ? 2.09 16.922 27.281 1 89.12 354 PHE B O 1
ATOM 5187 N N . LYS B 1 355 ? 2.877 18.359 28.688 1 78.44 355 LYS B N 1
ATOM 5188 C CA . LYS B 1 355 ? 2.102 17.812 29.797 1 78.44 355 LYS B CA 1
ATOM 5189 C C . LYS B 1 355 ? 0.667 18.328 29.766 1 78.44 355 LYS B C 1
ATOM 5191 O O . LYS B 1 355 ? 0.414 19.453 29.328 1 78.44 355 LYS B O 1
ATOM 5196 N N . GLN B 1 356 ? -0.328 17.391 29.828 1 63.97 356 GLN B N 1
ATOM 5197 C CA . GLN B 1 356 ? -1.678 17.875 30.094 1 63.97 356 GLN B CA 1
ATOM 5198 C C . GLN B 1 356 ? -1.732 18.688 31.375 1 63.97 356 GLN B C 1
ATOM 5200 O O . GLN B 1 356 ? -1.085 18.344 32.375 1 63.97 356 GLN B O 1
ATOM 5205 N N . PRO B 1 357 ? -2.322 19.891 31.312 1 47.53 357 PRO B N 1
ATOM 5206 C CA . PRO B 1 357 ? -2.516 20.5 32.625 1 47.53 357 PRO B CA 1
ATOM 5207 C C . PRO B 1 357 ? -3.318 19.609 33.594 1 47.53 357 PRO B C 1
ATOM 5209 O O . PRO B 1 357 ? -4.176 18.844 33.125 1 47.53 357 PRO B O 1
ATOM 5212 N N . PRO B 1 358 ? -2.779 19.438 34.812 1 36.66 358 PRO B N 1
ATOM 5213 C CA . PRO B 1 358 ? -3.678 18.75 35.75 1 36.66 358 PRO B CA 1
ATOM 5214 C C . PRO B 1 358 ? -5.117 19.25 35.656 1 36.66 358 PRO B C 1
ATOM 5216 O O . PRO B 1 358 ? -5.355 20.391 35.281 1 36.66 358 PRO B O 1
#

Radius of gyration: 24.72 Å; Cα contacts (8 Å, |Δi|>4): 1849; chains: 2; bounding box: 68×69×71 Å

Solvent-accessible surface area (backbone atoms only — not comparable to full-atom values): 35412 Å² total; per-residue (Å²): 128,72,59,64,46,46,56,42,39,50,53,36,48,50,37,33,75,69,63,38,53,23,55,58,36,25,43,52,45,41,38,55,47,14,66,29,70,87,28,17,12,36,20,22,22,27,34,26,65,49,65,43,53,36,26,22,10,22,34,23,28,8,76,75,47,44,50,8,20,31,24,26,32,42,42,47,53,45,55,42,58,51,12,52,49,33,34,54,50,44,75,72,42,64,40,83,69,63,36,75,58,61,44,29,26,23,23,68,29,31,40,52,51,32,46,74,74,66,48,70,73,47,55,60,72,76,29,58,37,74,67,41,52,52,52,48,30,35,47,52,30,40,50,49,53,52,48,50,63,55,41,71,70,55,82,78,79,80,78,68,83,65,71,87,38,69,86,66,72,80,46,82,60,72,85,68,56,51,65,75,51,70,57,37,42,43,56,29,60,47,66,22,81,87,60,37,18,5,8,14,18,31,20,10,55,60,60,54,31,60,57,25,46,50,44,15,25,39,37,84,34,11,8,28,23,25,36,46,42,50,96,81,76,38,50,18,27,18,13,15,35,35,46,42,31,68,60,30,42,67,42,28,42,15,37,45,34,45,46,31,38,70,71,38,95,51,58,58,56,59,21,40,48,47,33,45,48,55,49,45,71,63,15,76,63,43,65,90,50,78,66,48,37,36,31,39,45,36,38,39,36,34,97,89,64,20,38,37,40,28,40,37,32,16,38,57,62,50,78,50,52,46,65,49,93,89,46,92,57,70,43,74,45,76,45,62,51,59,88,88,52,47,65,18,76,35,79,39,75,50,68,51,77,44,69,58,78,131,128,73,58,63,45,45,56,42,40,49,53,37,48,49,38,33,75,70,62,38,53,23,54,60,37,24,42,52,44,41,36,55,47,14,67,31,70,88,28,16,12,35,20,23,23,27,33,24,66,51,64,43,54,36,27,21,9,23,36,23,29,9,74,76,47,44,49,8,20,30,24,26,32,42,40,45,53,45,54,41,58,50,12,51,48,31,34,55,50,46,73,71,41,64,41,82,68,62,36,77,58,61,44,30,26,25,24,67,28,32,38,52,50,32,47,75,74,65,47,70,73,46,56,61,74,76,29,57,37,73,67,39,51,52,51,47,30,34,50,51,30,40,50,52,54,50,46,51,63,53,40,73,70,55,82,77,79,79,78,69,82,64,70,87,37,70,85,65,72,82,46,83,60,73,84,69,55,51,63,74,51,70,57,37,40,42,56,31,60,47,65,22,80,86,60,36,18,4,8,15,16,31,19,11,54,58,61,54,31,61,59,25,45,49,46,16,26,40,36,85,34,11,8,28,24,25,36,46,43,49,94,82,77,39,52,15,26,17,13,15,36,35,46,42,31,69,61,32,44,67,42,27,41,16,38,46,33,45,48,31,38,70,71,37,96,50,57,57,56,58,20,40,48,46,35,45,48,56,48,45,72,62,15,76,63,42,66,89,49,80,66,47,37,38,33,40,45,37,38,39,36,34,96,91,63,20,38,37,41,28,39,36,32,14,38,54,60,50,78,51,53,45,65,50,95,89,45,94,58,69,43,76,44,79,45,62,49,59,90,89,51,47,65,19,77,35,79,40,77,49,67,51,76,42,70,57,78,130

Sequence (716 aa):
MPVVPACLVCIAMKMIHDRCCALDVVSAAVAILEDSPFTNAGIGSNLNLCGNVECDASIMDGRSLQYGAVGALSGVQNPIKVCRALIQEQMKGPLSCGRIPPCVLVGNGALQWARNYGIQETTTSSLLTKSTLSAYRKHKRRLSAVDQNSSKKRDTSDNHIQPPCLVVDSLPSDGVSCIDSLLDTVGAVCVDASGNVSSAVSSGGIALKHPGRVGQASMYGCGCWAQNGTKDDRPSVACSTSGCGEHLMKTLLAKECCRSVLGSGDCSAMAVQRTFREGFIESPFLASVDEKLGGALVLSHHHDEGVELVWAHTTETMCLGYMSSVSSTPKFQLSSLPASATSGKSLQVQGVNFKQPPMPVVPACLVCIAMKMIHDRCCALDVVSAAVAILEDSPFTNAGIGSNLNLCGNVECDASIMDGRSLQYGAVGALSGVQNPIKVCRALIQEQMKGPLSCGRIPPCVLVGNGALQWARNYGIQETTTSSLLTKSTLSAYRKHKRRLSAVDQNSSKKRDTSDNHIQPPCLVVDSLPSDGVSCIDSLLDTVGAVCVDASGNVSSAVSSGGIALKHPGRVGQASMYGCGCWAQNGTKDDRPSVACSTSGCGEHLMKTLLAKECCRSVLGSGDCSAMAVQRTFREGFIESPFLASVDEKLGGALVLSHHHDEGVELVWAHTTETMCLGYMSSVSSTPKFQLSSLPASATSGKSLQVQGVNFKQPP

Foldseek 3Di:
DLPQFFVLQVVLLVCLVVVHAQQVSFLSSVLSVLQDCVFCFQAVNAAALLRFFFKKKKKAWAPVRAIAIEGRDGFARRRSVLRSVQSVVQVVPADPPRHHRDRYYYDPRSVVVCVVVPGHGHHRVVSYDPVNLVLQLQVNLQVVVVVVVVCVVVPDPPPPPDPNRPPRDRDDHDPDDLQPPCLRKDKDWDAHPVRIIMIMIMGRAGHNHHRRDGFQNRDPLQAKDWHPDDQPAFWTKIKGKTWHRQQSRLLSLHNQLRVQCGPPPDHSQVSNVCCCVVRRQVNPSCPVPDATWMKMWMWIQHPQFAIKIKIKILAQWDWHKHDDNVDPGIDIDIDGDDPPHDRRNDMDMDMDGDGDDD/DQPQFFVLQVVLLVCLVVVHAQQVSFLSSVLSVLVDCVFCFQAVNAAALLRFFFKKKKKAWAPVRAIAIEGRDGFARRRSVLRSVQSVVQVVPADPPRHHRDRYYYDPRSVVVCVVVPGHGHHRVVSYDPVNLVLLLQVNLQVVVVVVVVCVVVPDPPPPPDPNRPPRDRDDHDPDDLQPPCLRKDKDWDAHPVRIIMIMIMGRAGHNHHRRDGFQNRDPLQAKDWHPDDQPAFWTKIKGKTWHRQQSRLLSLHNQLRVQCGPPPDHSQVSNVCCCVVRRQVNPSCVVPDATWMKMWMWIQHPQFAIKIKIKTLAQWDWHKHDDPVDPGIDIDIGGDDPPHDRRNDMDMDMDGDGDDD

Nearest PDB structures (foldseek):
  2a8i-assembly1_A  TM=9.662E-01  e=4.437E-43  Homo sapiens
  2a8j-assembly1_B  TM=9.669E-01  e=2.518E-39  Homo sapiens
  2a8i-assembly1_B  TM=9.052E-01  e=7.934E-41  Homo sapiens
  2a8l-assembly1_B  TM=9.655E-01  e=3.368E-38  Homo sapiens
  2a8m-assembly1_B  TM=9.618E-01  e=7.994E-38  Homo sapiens